Protein AF-A0A3M1TK62-F1 (afdb_monomer_lite)

Foldseek 3Di:
DVVVVCVVPCVVPVDPVVCLDDDDDDVCVQLSLLSLLQSLCQQADVVLVQVCCCQQVVDPDQDPFDKDKDQWPDPPPPDALLQFPAAAEEEEELALAAAPADDDPDPVLLVVLLCLVPDPDDLVVNQVVVCVSRVHPPHDSLSSVQSNVVSVCVVVDLIARMWIDGPVRSDTYGYHGDHGHHHHPNSSQVCCCVRNVDGADPSRYGTDYLQSVLVSLVVCCVPPPVSSVVSSVVSNVNCLLQLRYQQFFDDLCCLVPVCVQSNASNLQNLVVLLVVVLVVVVFQWADWAADSFHIKIQRNPPLFAAIWDWGRHSFAIKTKGKHAQFACVRLVLLLVVCVVVDQLLVPADQPQKKKWKFKWKAQDRGGHTDGPDTPDIDGDDSVCCVVVSVSQDVQADDPVPQQDPVNIGIHMMMIMTHGCGPVNRRDTSCSNSVVSSVRVVSNRQSRNSSSPPDDDD

Secondary structure (DSSP, 8-state):
-HHHHHTT-GGG-S-TT--------TTHHHHHHHHHHHHHHHHS-HHHHHHHHHHTS--S---SS--EEESSS---TT--GGG-SEEEEEEEESSSEE--PPP---HHHHHHHHHHHTSS--HHHHHHHHHHHHT-TT--HHHHHHHHHHHHHHHH----SEEEEETTTTEEEEEEE-SSSEE-HHHHHHHHHHHSSSPPPTTTEEEEEHHHHHHHHHHTTT-SSHHHHHHHHHHHHHHHHTT-S------GGGG-TTTHHHHHHHHHHHHHHHHHHHHHTT--EEEEEEETTEEEEEE--TT--SEEEEEE-SSEEEEEEEESSS-SHHHHHHHHHHTTS--TTTT---TT-EEEEEEEEESSSSS-EEEEEEEEEEE--STTHHHHHHHHHHHS--GGG-B-TTS-EEEEEEEEEEEEEHHHHTS-HHHHHHHHHHHHHHHHHHHHHHHTPPPP-

Structure (mmCIF, N/CA/C/O backbone):
data_AF-A0A3M1TK62-F1
#
_entry.id   AF-A0A3M1TK62-F1
#
loop_
_atom_site.group_PDB
_atom_site.id
_atom_site.type_symbol
_atom_site.label_atom_id
_atom_site.label_alt_id
_atom_site.label_comp_id
_atom_site.label_asym_id
_atom_site.label_entity_id
_atom_site.label_seq_id
_atom_site.pdbx_PDB_ins_code
_atom_site.Cartn_x
_atom_site.Cartn_y
_atom_site.Cartn_z
_atom_site.occupancy
_atom_site.B_iso_or_equiv
_atom_site.auth_seq_id
_atom_site.auth_comp_id
_atom_site.auth_asym_id
_atom_site.auth_atom_id
_atom_site.pdbx_PDB_model_num
ATOM 1 N N . MET A 1 1 ? 15.969 -13.100 11.669 1.00 37.09 1 MET A N 1
ATOM 2 C CA . MET A 1 1 ? 16.553 -14.456 11.460 1.00 37.09 1 MET A CA 1
ATOM 3 C C . MET A 1 1 ? 17.307 -14.640 10.124 1.00 37.09 1 MET A C 1
ATOM 5 O O . MET A 1 1 ? 18.310 -15.345 10.128 1.00 37.09 1 MET A O 1
ATOM 9 N N . LYS A 1 2 ? 16.909 -13.998 9.004 1.00 37.25 2 LYS A N 1
ATOM 10 C CA . LYS A 1 2 ? 17.617 -14.075 7.699 1.00 37.25 2 LYS A CA 1
ATOM 11 C C . LYS A 1 2 ? 19.079 -13.567 7.749 1.00 37.25 2 LYS A C 1
ATOM 13 O O . LYS A 1 2 ? 19.951 -14.208 7.172 1.00 37.25 2 LYS A O 1
ATOM 18 N N . LEU A 1 3 ? 19.375 -12.524 8.537 1.00 36.47 3 LEU A N 1
ATOM 19 C CA . LEU A 1 3 ? 20.745 -12.006 8.737 1.00 36.47 3 LEU A CA 1
ATOM 20 C C . LEU A 1 3 ? 21.695 -13.032 9.385 1.00 36.47 3 LEU A C 1
ATOM 22 O O . LEU A 1 3 ? 22.774 -13.280 8.866 1.00 36.47 3 LEU A O 1
ATOM 26 N N . ALA A 1 4 ? 21.263 -13.726 10.442 1.00 38.28 4 ALA A N 1
ATOM 27 C CA . ALA A 1 4 ? 22.085 -14.730 11.136 1.00 38.28 4 ALA A CA 1
ATOM 28 C C . ALA A 1 4 ? 22.246 -16.059 10.362 1.00 38.28 4 ALA A C 1
ATOM 30 O O . ALA A 1 4 ? 23.068 -16.907 10.724 1.00 38.28 4 ALA A O 1
ATOM 31 N N . VAL A 1 5 ? 21.416 -16.291 9.338 1.00 39.00 5 VAL A N 1
ATOM 32 C CA . VAL A 1 5 ? 21.553 -17.411 8.388 1.00 39.00 5 VAL A CA 1
ATOM 33 C C . VAL A 1 5 ? 22.481 -17.016 7.237 1.00 39.00 5 VAL A C 1
ATOM 35 O O . VAL A 1 5 ? 23.320 -17.826 6.849 1.00 39.00 5 VAL A O 1
ATOM 38 N N . ALA A 1 6 ? 22.396 -15.769 6.760 1.00 38.66 6 ALA A N 1
ATOM 39 C CA . ALA A 1 6 ? 23.344 -15.193 5.808 1.00 38.66 6 ALA A CA 1
ATOM 40 C C . ALA A 1 6 ? 24.773 -15.135 6.388 1.00 38.66 6 ALA A C 1
ATOM 42 O O . ALA A 1 6 ? 25.719 -15.533 5.716 1.00 38.66 6 ALA A O 1
ATOM 43 N N . GLU A 1 7 ? 24.928 -14.782 7.670 1.00 37.91 7 GLU A N 1
ATOM 44 C CA . GLU A 1 7 ? 26.219 -14.797 8.383 1.00 37.91 7 GLU A CA 1
ATOM 45 C C . GLU A 1 7 ? 26.872 -16.187 8.456 1.00 37.91 7 GLU A C 1
ATOM 47 O O . GLU A 1 7 ? 28.094 -16.299 8.521 1.00 37.91 7 GLU A O 1
ATOM 52 N N . ARG A 1 8 ? 26.076 -17.264 8.444 1.00 40.41 8 ARG A N 1
ATOM 53 C CA . ARG A 1 8 ? 26.566 -18.646 8.583 1.00 40.41 8 ARG A CA 1
ATOM 54 C C . ARG A 1 8 ? 26.884 -19.340 7.256 1.00 40.41 8 ARG A C 1
ATOM 56 O O . ARG A 1 8 ? 27.400 -20.452 7.291 1.00 40.41 8 ARG A O 1
ATOM 63 N N . ARG A 1 9 ? 26.591 -18.709 6.113 1.00 41.84 9 ARG A N 1
ATOM 64 C CA . ARG A 1 9 ? 26.823 -19.240 4.754 1.00 41.84 9 ARG A CA 1
ATOM 65 C C . ARG A 1 9 ? 27.664 -18.282 3.900 1.00 41.84 9 ARG A C 1
ATOM 67 O O . ARG A 1 9 ? 27.325 -17.987 2.755 1.00 41.84 9 ARG A O 1
ATOM 74 N N . ALA A 1 10 ? 28.745 -17.759 4.481 1.00 36.28 10 ALA A N 1
ATOM 75 C CA . ALA A 1 10 ? 29.655 -16.803 3.839 1.00 36.28 10 ALA A CA 1
ATOM 76 C C . ALA A 1 10 ? 30.352 -17.357 2.575 1.00 36.28 10 ALA A C 1
ATOM 78 O O . ALA A 1 10 ? 30.827 -16.603 1.735 1.00 36.28 10 ALA A O 1
ATOM 79 N N . ASP A 1 11 ? 30.384 -18.676 2.417 1.00 42.88 11 ASP A N 1
ATOM 80 C CA . ASP A 1 11 ? 30.911 -19.415 1.271 1.00 42.88 11 ASP A CA 1
ATOM 81 C C . ASP A 1 11 ? 30.015 -19.358 0.019 1.00 42.88 11 ASP A C 1
ATOM 83 O O . ASP A 1 11 ? 30.511 -19.555 -1.088 1.00 42.88 11 ASP A O 1
ATOM 87 N N . LEU A 1 12 ? 28.725 -19.023 0.161 1.00 41.06 12 LEU A N 1
ATOM 88 C CA . LEU A 1 12 ? 27.821 -18.778 -0.975 1.00 41.06 12 LEU A CA 1
ATOM 89 C C . LEU A 1 12 ? 27.841 -17.321 -1.471 1.00 41.06 12 LEU A C 1
ATOM 91 O O . LEU A 1 12 ? 27.279 -17.032 -2.525 1.00 41.06 12 LEU A O 1
ATOM 95 N N . TYR A 1 13 ? 28.489 -16.415 -0.732 1.00 46.38 13 TYR A N 1
ATOM 96 C CA . TYR A 1 13 ? 28.525 -14.977 -1.008 1.00 46.38 13 TYR A CA 1
ATOM 97 C C . TYR A 1 13 ? 29.942 -14.420 -0.803 1.00 46.38 13 TYR A C 1
ATOM 99 O O . TYR A 1 13 ? 30.218 -13.810 0.233 1.00 46.38 13 TYR A O 1
ATOM 107 N N . PRO A 1 14 ? 30.857 -14.582 -1.778 1.00 35.50 14 PRO A N 1
ATOM 108 C CA . PRO A 1 14 ? 32.190 -13.981 -1.697 1.00 35.50 14 PRO A CA 1
ATOM 109 C C . PRO A 1 14 ? 32.147 -12.442 -1.666 1.00 35.50 14 PRO A C 1
ATOM 111 O O . PRO A 1 14 ? 33.092 -11.824 -1.183 1.00 35.50 14 PRO A O 1
ATOM 114 N N . ASP A 1 15 ? 31.031 -11.832 -2.085 1.00 42.50 15 ASP A N 1
ATOM 115 C CA . ASP A 1 15 ? 30.769 -10.403 -1.941 1.00 42.50 15 ASP A CA 1
ATOM 116 C C . ASP A 1 15 ? 29.559 -10.138 -1.042 1.00 42.50 15 ASP A C 1
ATOM 118 O O . ASP A 1 15 ? 28.404 -10.140 -1.461 1.00 42.50 15 ASP A O 1
ATOM 122 N N . ARG A 1 16 ? 29.846 -9.789 0.212 1.00 37.94 16 ARG A N 1
ATOM 123 C CA . ARG A 1 16 ? 28.930 -9.161 1.187 1.00 37.94 16 ARG A CA 1
ATOM 124 C C . ARG A 1 16 ? 28.245 -7.869 0.691 1.00 37.94 16 ARG A C 1
ATOM 126 O O . ARG A 1 16 ? 27.399 -7.319 1.389 1.00 37.94 16 ARG A O 1
ATOM 133 N N . HIS A 1 17 ? 28.627 -7.380 -0.490 1.00 41.12 17 HIS A N 1
ATOM 134 C CA . HIS A 1 17 ? 28.043 -6.236 -1.191 1.00 41.12 17 HIS A CA 1
ATOM 135 C C . HIS A 1 17 ? 26.954 -6.631 -2.208 1.00 41.12 17 HIS A C 1
ATOM 137 O O . HIS A 1 17 ? 26.275 -5.752 -2.724 1.00 41.12 17 HIS A O 1
ATOM 143 N N . LEU A 1 18 ? 26.690 -7.931 -2.410 1.00 44.50 18 LEU A N 1
ATOM 144 C CA . LEU A 1 18 ? 25.478 -8.452 -3.065 1.00 44.50 18 LEU A CA 1
ATOM 145 C C . LEU A 1 18 ? 24.246 -8.388 -2.141 1.00 44.50 18 LEU A C 1
ATOM 147 O O . LEU A 1 18 ? 23.333 -9.203 -2.253 1.00 44.50 18 LEU A O 1
ATOM 151 N N . ASN A 1 19 ? 24.196 -7.420 -1.220 1.00 46.34 19 ASN A N 1
ATOM 152 C CA . ASN A 1 19 ? 22.963 -7.055 -0.531 1.00 46.34 19 ASN A CA 1
ATOM 153 C C . ASN A 1 19 ? 22.024 -6.413 -1.562 1.00 46.34 19 ASN A C 1
ATOM 155 O O . ASN A 1 19 ? 21.887 -5.196 -1.628 1.00 46.34 19 ASN A O 1
ATOM 159 N N . VAL A 1 20 ? 21.404 -7.252 -2.393 1.00 54.56 20 VAL A N 1
ATOM 160 C CA . VAL A 1 20 ? 20.443 -6.855 -3.428 1.00 54.56 20 VAL A CA 1
ATOM 161 C C . VAL A 1 20 ? 19.234 -6.136 -2.802 1.00 54.56 20 VAL A C 1
ATOM 163 O O . VAL A 1 20 ? 18.563 -5.363 -3.472 1.00 54.56 20 VAL A O 1
ATOM 166 N N . PHE A 1 21 ? 18.999 -6.321 -1.497 1.00 54.38 21 PHE A N 1
ATOM 167 C CA . PHE A 1 21 ? 17.812 -5.855 -0.787 1.00 54.38 21 PHE A CA 1
ATOM 168 C C . PHE A 1 21 ? 18.203 -5.202 0.545 1.00 54.38 21 PHE A C 1
ATOM 170 O O . PHE A 1 21 ? 18.280 -5.873 1.576 1.00 54.38 21 PHE A O 1
ATOM 177 N N . VAL A 1 22 ? 18.493 -3.898 0.538 1.00 55.31 22 VAL A N 1
ATOM 178 C CA . VAL A 1 22 ? 18.709 -3.131 1.776 1.00 55.31 22 VAL A CA 1
ATOM 179 C C . VAL A 1 22 ? 17.518 -2.200 2.013 1.00 55.31 22 VAL A C 1
ATOM 181 O O . VAL A 1 22 ? 17.162 -1.441 1.114 1.00 55.31 22 VAL A O 1
ATOM 184 N N . PRO A 1 23 ? 16.896 -2.213 3.204 1.00 47.25 23 PRO A N 1
ATOM 185 C CA . PRO A 1 23 ? 15.904 -1.211 3.566 1.00 47.25 23 PRO A CA 1
ATOM 186 C C . PRO A 1 23 ? 16.616 0.100 3.944 1.00 47.25 23 PRO A C 1
ATOM 188 O O . PRO A 1 23 ? 17.077 0.260 5.075 1.00 47.25 23 PRO A O 1
ATOM 191 N N . TYR A 1 24 ? 16.739 1.032 2.997 1.00 48.81 24 TYR A N 1
ATOM 192 C CA . TYR A 1 24 ? 17.172 2.414 3.255 1.00 48.81 24 TYR A CA 1
ATOM 193 C C . TYR A 1 24 ? 15.970 3.381 3.323 1.00 48.81 24 TYR A C 1
ATOM 195 O O . TYR A 1 24 ? 14.822 2.978 3.144 1.00 48.81 24 TYR A O 1
ATOM 203 N N . ARG A 1 25 ? 16.220 4.651 3.682 1.00 40.03 25 ARG A N 1
ATOM 204 C CA . ARG A 1 25 ? 15.190 5.700 3.835 1.00 40.03 25 ARG A CA 1
ATOM 205 C C . ARG A 1 25 ? 14.682 6.186 2.461 1.00 40.03 25 ARG A C 1
ATOM 207 O O . ARG A 1 25 ? 15.301 5.921 1.443 1.00 40.03 25 ARG A O 1
ATOM 214 N N . SER A 1 26 ? 13.544 6.882 2.459 1.00 52.38 26 SER A N 1
ATOM 215 C CA . SER A 1 26 ? 12.587 7.045 1.344 1.00 52.38 26 SER A CA 1
ATOM 216 C C . SER A 1 26 ? 13.118 7.348 -0.065 1.00 52.38 26 SER A C 1
ATOM 218 O O . SER A 1 26 ? 12.559 6.797 -1.000 1.00 52.38 26 SER A O 1
ATOM 220 N N . HIS A 1 27 ? 14.161 8.162 -0.247 1.00 49.22 27 HIS A N 1
ATOM 221 C CA . HIS A 1 27 ? 14.674 8.480 -1.595 1.00 49.22 27 HIS A CA 1
ATOM 222 C C . HIS A 1 27 ? 15.579 7.383 -2.178 1.00 49.22 27 HIS A C 1
ATOM 224 O O . HIS A 1 27 ? 15.732 7.283 -3.387 1.00 49.22 27 HIS A O 1
ATOM 230 N N . ASP A 1 28 ? 16.121 6.501 -1.337 1.00 67.69 28 ASP A N 1
ATOM 231 C CA . ASP A 1 28 ? 16.931 5.375 -1.803 1.00 67.69 28 ASP A CA 1
ATOM 232 C C . ASP A 1 28 ? 16.064 4.194 -2.267 1.00 67.69 28 ASP A C 1
ATOM 234 O O . ASP A 1 28 ? 16.588 3.233 -2.826 1.00 67.69 28 ASP A O 1
ATOM 238 N N . LEU A 1 29 ? 14.756 4.188 -1.984 1.00 81.38 29 LEU A N 1
ATOM 239 C CA . LEU A 1 29 ? 13.920 3.004 -2.204 1.00 81.38 29 LEU A CA 1
ATOM 240 C C . LEU A 1 29 ? 13.675 2.718 -3.690 1.00 81.38 29 LEU A C 1
ATOM 242 O O . LEU A 1 29 ? 13.805 1.558 -4.081 1.00 81.38 29 LEU A O 1
ATOM 246 N N . ASP A 1 30 ? 13.424 3.744 -4.505 1.00 86.00 30 ASP A N 1
ATOM 247 C CA . ASP A 1 30 ? 13.269 3.617 -5.962 1.00 86.00 30 ASP A CA 1
ATOM 248 C C . ASP A 1 30 ? 14.564 3.058 -6.579 1.00 86.00 30 ASP A C 1
ATOM 250 O O . ASP A 1 30 ? 14.576 1.995 -7.200 1.00 86.00 30 ASP A O 1
ATOM 254 N N . ALA A 1 31 ? 15.709 3.663 -6.250 1.00 86.75 31 ALA A N 1
ATOM 255 C CA . ALA A 1 31 ? 17.017 3.170 -6.679 1.00 86.75 31 ALA A CA 1
ATOM 256 C C . ALA A 1 31 ? 17.309 1.732 -6.200 1.00 86.75 31 ALA A C 1
ATOM 258 O O . ALA A 1 31 ? 17.932 0.941 -6.914 1.00 86.75 31 ALA A O 1
ATOM 259 N N . ASN A 1 32 ? 16.872 1.359 -4.992 1.00 87.12 32 ASN A N 1
ATOM 260 C CA . ASN A 1 32 ? 17.071 0.010 -4.463 1.00 87.12 32 ASN A CA 1
ATOM 261 C C . ASN A 1 32 ? 16.198 -1.026 -5.169 1.00 87.12 32 ASN A C 1
ATOM 263 O O . ASN A 1 32 ? 16.690 -2.122 -5.438 1.00 87.12 32 ASN A O 1
ATOM 267 N N . VAL A 1 33 ? 14.939 -0.710 -5.490 1.00 91.38 33 VAL A N 1
ATOM 268 C CA . VAL A 1 33 ? 14.076 -1.647 -6.218 1.00 91.38 33 VAL A CA 1
ATOM 269 C C . VAL A 1 33 ? 14.555 -1.831 -7.659 1.00 91.38 33 VAL A C 1
ATOM 271 O O . VAL A 1 33 ? 14.611 -2.968 -8.136 1.00 91.38 33 VAL A O 1
ATOM 274 N N . THR A 1 34 ? 15.052 -0.775 -8.309 1.00 93.25 34 THR A N 1
ATOM 275 C CA . THR A 1 34 ? 15.698 -0.892 -9.625 1.00 93.25 34 THR A CA 1
ATOM 276 C C . THR A 1 34 ? 16.973 -1.715 -9.549 1.00 93.25 34 THR A C 1
ATOM 278 O O . THR A 1 34 ? 17.160 -2.658 -10.322 1.00 93.25 34 THR A O 1
ATOM 281 N N . ARG A 1 35 ? 17.839 -1.438 -8.565 1.00 92.06 35 ARG A N 1
ATOM 282 C CA . ARG A 1 35 ? 19.047 -2.234 -8.312 1.00 92.06 35 ARG A CA 1
ATOM 283 C C . ARG A 1 35 ? 18.717 -3.697 -8.081 1.00 92.06 35 ARG A C 1
ATOM 285 O O . ARG A 1 35 ? 19.450 -4.563 -8.565 1.00 92.06 35 ARG A O 1
ATOM 292 N N . ALA A 1 36 ? 17.639 -3.977 -7.359 1.00 92.62 36 ALA A N 1
ATOM 293 C CA . ALA A 1 36 ? 17.181 -5.324 -7.094 1.00 92.62 36 ALA A CA 1
ATOM 294 C C . ALA A 1 36 ? 16.762 -6.055 -8.375 1.00 92.62 36 ALA A C 1
ATOM 296 O O . ALA A 1 36 ? 17.207 -7.182 -8.617 1.00 92.62 36 ALA A O 1
ATOM 297 N N . LEU A 1 37 ? 15.975 -5.391 -9.225 1.00 96.12 37 LEU A N 1
ATOM 298 C CA . LEU A 1 37 ? 15.581 -5.892 -10.539 1.00 96.12 37 LEU A CA 1
ATOM 299 C C . LEU A 1 37 ? 16.806 -6.161 -11.429 1.00 96.12 37 LEU A C 1
ATOM 301 O O . LEU A 1 37 ? 17.008 -7.287 -11.886 1.00 96.12 37 LEU A O 1
ATOM 305 N N . VAL A 1 38 ? 17.669 -5.160 -11.613 1.00 95.31 38 VAL A N 1
ATOM 306 C CA . VAL A 1 38 ? 18.872 -5.252 -12.457 1.00 95.31 38 VAL A CA 1
ATOM 307 C C . VAL A 1 38 ? 19.832 -6.327 -11.950 1.00 95.31 38 VAL A C 1
ATOM 309 O O . VAL A 1 38 ? 20.347 -7.116 -12.737 1.00 95.31 38 VAL A O 1
ATOM 312 N N . SER A 1 39 ? 20.051 -6.420 -10.636 1.00 93.62 39 SER A N 1
ATOM 313 C CA . SER A 1 39 ? 20.915 -7.455 -10.051 1.00 93.62 39 SER A CA 1
ATOM 314 C C . SER A 1 39 ? 20.340 -8.854 -10.252 1.00 93.62 39 SER A C 1
ATOM 316 O O . SER A 1 39 ? 21.093 -9.788 -10.525 1.00 93.62 39 SER A O 1
ATOM 318 N N . THR A 1 40 ? 19.018 -9.007 -10.149 1.00 95.56 40 THR A N 1
ATOM 319 C CA . THR A 1 40 ? 18.344 -10.285 -10.407 1.00 95.56 40 THR A CA 1
ATOM 320 C C . THR A 1 40 ? 18.582 -10.724 -11.849 1.00 95.56 40 THR A C 1
ATOM 322 O O . THR A 1 40 ? 19.035 -11.844 -12.068 1.00 95.56 40 THR A O 1
ATOM 325 N N . LEU A 1 41 ? 18.377 -9.830 -12.822 1.00 96.75 41 LEU A N 1
ATOM 326 C CA . LEU A 1 41 ? 18.617 -10.115 -14.242 1.00 96.75 41 LEU A CA 1
ATOM 327 C C . LEU A 1 41 ? 20.100 -10.389 -14.546 1.00 96.75 41 LEU A C 1
ATOM 329 O O . LEU A 1 41 ? 20.425 -11.326 -15.272 1.00 96.75 41 LEU A O 1
ATOM 333 N N . ARG A 1 42 ? 21.011 -9.608 -13.956 1.00 95.00 42 ARG A N 1
ATOM 334 C CA . ARG A 1 42 ? 22.462 -9.724 -14.165 1.00 95.00 42 ARG A CA 1
ATOM 335 C C . ARG A 1 42 ? 23.042 -11.042 -13.665 1.00 95.00 42 ARG A C 1
ATOM 337 O O . ARG A 1 42 ? 23.943 -11.593 -14.295 1.00 95.00 42 ARG A O 1
ATOM 344 N N . TRP A 1 43 ? 22.594 -11.503 -12.499 1.00 94.88 43 TRP A N 1
ATOM 345 C CA . TRP A 1 43 ? 23.186 -12.660 -11.822 1.00 94.88 43 TRP A CA 1
ATOM 346 C C . TRP A 1 43 ? 22.419 -13.967 -12.043 1.00 94.88 43 TRP A C 1
ATOM 348 O O . TRP A 1 43 ? 22.947 -15.034 -11.712 1.00 94.88 43 TRP A O 1
ATOM 358 N N . ALA A 1 44 ? 21.211 -13.907 -12.609 1.00 95.50 44 ALA A N 1
ATOM 359 C CA . ALA A 1 44 ? 20.495 -15.072 -13.113 1.00 95.50 44 ALA A CA 1
ATOM 360 C C . ALA A 1 44 ? 21.149 -15.635 -14.388 1.00 95.50 44 ALA A C 1
ATOM 362 O O . ALA A 1 44 ? 22.130 -15.105 -14.917 1.00 95.50 44 ALA A O 1
ATOM 363 N N . ARG A 1 45 ? 20.627 -16.759 -14.882 1.00 96.12 45 ARG A N 1
ATOM 364 C CA . ARG A 1 45 ? 21.027 -17.290 -16.190 1.00 96.12 45 ARG A CA 1
ATOM 365 C C . ARG A 1 45 ? 20.545 -16.373 -17.335 1.00 96.12 45 ARG A C 1
ATOM 367 O O . ARG A 1 45 ? 19.457 -15.805 -17.217 1.00 96.12 45 ARG A O 1
ATOM 374 N N . PRO A 1 46 ? 21.296 -16.242 -18.447 1.00 95.94 46 PRO A N 1
ATOM 375 C CA . PRO A 1 46 ? 20.950 -15.331 -19.546 1.00 95.94 46 PRO A CA 1
ATOM 376 C C . PRO A 1 46 ? 19.550 -15.537 -20.138 1.00 95.94 46 PRO A C 1
ATOM 378 O O . PRO A 1 46 ? 18.914 -14.575 -20.565 1.00 95.94 46 PRO A O 1
ATOM 381 N N . GLU A 1 47 ? 19.044 -16.771 -20.132 1.00 96.81 47 GLU A N 1
ATOM 382 C CA . GLU A 1 47 ? 17.720 -17.118 -20.654 1.00 96.81 47 GLU A CA 1
ATOM 383 C C . GLU A 1 47 ? 16.592 -16.412 -19.892 1.00 96.81 47 GLU A C 1
ATOM 385 O O . GLU A 1 47 ? 15.569 -16.086 -20.494 1.00 96.81 47 GLU A O 1
ATOM 390 N N . LEU A 1 48 ? 16.782 -16.125 -18.596 1.00 97.38 48 LEU A N 1
ATOM 391 C CA . LEU A 1 48 ? 15.814 -15.346 -17.823 1.00 97.38 48 LEU A CA 1
ATOM 392 C C . LEU A 1 48 ? 15.731 -13.911 -18.352 1.00 97.38 48 LEU A C 1
ATOM 394 O O . LEU A 1 48 ? 14.636 -13.396 -18.544 1.00 97.38 48 LEU A O 1
ATOM 398 N N . THR A 1 49 ? 16.873 -13.279 -18.632 1.00 97.38 49 THR A N 1
ATOM 399 C CA . THR A 1 49 ? 16.913 -11.921 -19.195 1.00 97.38 49 THR A CA 1
ATOM 400 C C . THR A 1 49 ? 16.276 -11.885 -20.578 1.00 97.38 49 THR A C 1
ATOM 402 O O . THR A 1 49 ? 15.473 -11.000 -20.852 1.00 97.38 49 THR A O 1
ATOM 405 N N . GLN A 1 50 ? 16.542 -12.877 -21.431 1.00 97.25 50 GLN A N 1
ATOM 406 C CA . GLN A 1 50 ? 15.872 -12.984 -22.732 1.00 97.25 50 GLN A CA 1
ATOM 407 C C . GLN A 1 50 ? 14.350 -13.130 -22.587 1.00 97.25 50 GLN A C 1
ATOM 409 O O . GLN A 1 50 ? 13.601 -12.492 -23.325 1.00 97.25 50 GLN A O 1
ATOM 414 N N . ALA A 1 51 ? 13.884 -13.953 -21.641 1.00 97.25 51 ALA A N 1
ATOM 415 C CA . ALA A 1 51 ? 12.460 -14.106 -21.357 1.00 97.25 51 ALA A CA 1
ATOM 416 C C . ALA A 1 51 ? 11.846 -12.797 -20.837 1.00 97.25 51 ALA A C 1
ATOM 418 O O . ALA A 1 51 ? 10.819 -12.367 -21.353 1.00 97.25 51 ALA A O 1
ATOM 419 N N . PHE A 1 52 ? 12.514 -12.106 -19.909 1.00 98.25 52 PHE A N 1
ATOM 420 C CA . PHE A 1 52 ? 12.068 -10.818 -19.375 1.00 98.25 52 PHE A CA 1
ATOM 421 C C . PHE A 1 52 ? 11.943 -9.761 -20.478 1.00 98.25 52 PHE A C 1
ATOM 423 O O . PHE A 1 52 ? 10.915 -9.099 -20.609 1.00 98.25 52 PHE A O 1
ATOM 430 N N . LEU A 1 53 ? 12.965 -9.633 -21.326 1.00 97.88 53 LEU A N 1
ATOM 431 C CA . LEU A 1 53 ? 12.962 -8.692 -22.442 1.00 97.88 53 LEU A CA 1
ATOM 432 C C . LEU A 1 53 ? 11.866 -9.008 -23.474 1.00 97.88 53 LEU A C 1
ATOM 434 O O . LEU A 1 53 ? 11.275 -8.101 -24.057 1.00 97.88 53 LEU A O 1
ATOM 438 N N . ARG A 1 54 ? 11.545 -10.285 -23.683 1.00 97.62 54 ARG A N 1
ATOM 439 C CA . ARG A 1 54 ? 10.469 -10.689 -24.592 1.00 97.62 54 ARG A CA 1
ATOM 440 C C . ARG A 1 54 ? 9.082 -10.448 -24.000 1.00 97.62 54 ARG A C 1
ATOM 442 O O . ARG A 1 54 ? 8.225 -9.878 -24.662 1.00 97.62 54 ARG A O 1
ATOM 449 N N . GLU A 1 55 ? 8.851 -10.894 -22.772 1.00 97.75 55 GLU A N 1
ATOM 450 C CA . GLU A 1 55 ? 7.515 -10.950 -22.167 1.00 97.75 55 GLU A CA 1
ATOM 451 C C . GLU A 1 55 ? 7.135 -9.636 -21.483 1.00 97.75 55 GLU A C 1
ATOM 453 O O . GLU A 1 55 ? 6.026 -9.129 -21.658 1.00 97.75 55 GLU A O 1
ATOM 458 N N . VAL A 1 56 ? 8.072 -9.045 -20.740 1.00 98.19 56 VAL A N 1
ATOM 459 C CA . VAL A 1 56 ? 7.837 -7.809 -19.989 1.00 98.19 56 VAL A CA 1
ATOM 460 C C . VAL A 1 56 ? 8.100 -6.598 -20.876 1.00 98.19 56 VAL A C 1
ATOM 462 O O . VAL A 1 56 ? 7.237 -5.726 -20.961 1.00 98.19 56 VAL A O 1
ATOM 465 N N . VAL A 1 57 ? 9.228 -6.566 -21.595 1.00 98.00 57 VAL A N 1
ATOM 466 C CA . VAL A 1 57 ? 9.599 -5.424 -22.460 1.00 98.00 57 VAL A CA 1
ATOM 467 C C . VAL A 1 57 ? 8.981 -5.516 -23.865 1.00 98.00 57 VAL A C 1
ATOM 469 O O . VAL A 1 57 ? 8.824 -4.503 -24.536 1.00 98.00 57 VAL A O 1
ATOM 472 N N . GLY A 1 58 ? 8.557 -6.695 -24.324 1.00 97.06 58 GLY A N 1
ATOM 473 C CA . GLY A 1 58 ? 7.916 -6.837 -25.636 1.00 97.06 58 GLY A CA 1
ATOM 474 C C . GLY A 1 58 ? 8.887 -6.788 -26.821 1.00 97.06 58 GLY A C 1
ATOM 475 O O . GLY A 1 58 ? 8.493 -6.381 -27.915 1.00 97.06 58 GLY A O 1
ATOM 476 N N . LEU A 1 59 ? 10.153 -7.174 -26.631 1.00 96.25 59 LEU A N 1
ATOM 477 C CA . LEU A 1 59 ? 11.091 -7.357 -27.742 1.00 96.25 59 LEU A CA 1
ATOM 478 C C . LEU A 1 59 ? 10.753 -8.638 -28.514 1.00 96.25 59 LEU A C 1
ATOM 480 O O . LEU A 1 59 ? 10.582 -9.705 -27.923 1.00 96.25 59 LEU A O 1
ATOM 484 N N . SER A 1 60 ? 10.675 -8.556 -29.844 1.00 89.56 60 SER A N 1
ATOM 485 C CA . SER A 1 60 ? 10.364 -9.718 -30.689 1.00 89.56 60 SER A CA 1
ATOM 486 C C . SER A 1 60 ? 11.518 -10.715 -30.751 1.00 89.56 60 SER A C 1
ATOM 488 O O . SER A 1 60 ? 11.295 -11.925 -30.746 1.00 89.56 60 SER A O 1
ATOM 490 N N . GLU A 1 61 ? 12.752 -10.213 -30.779 1.00 88.38 61 GLU A N 1
ATOM 491 C CA . GLU A 1 61 ? 13.963 -11.022 -30.857 1.00 88.38 61 GLU A CA 1
ATOM 492 C C . GLU A 1 61 ? 15.017 -10.447 -29.916 1.00 88.38 61 GLU A C 1
ATOM 494 O O . GLU A 1 61 ? 15.388 -9.280 -30.006 1.00 88.38 61 GLU A O 1
ATOM 499 N N . CYS A 1 62 ? 15.524 -11.277 -29.013 1.00 85.94 62 CYS A N 1
ATOM 500 C CA . CYS A 1 62 ? 16.731 -10.975 -28.262 1.00 85.94 62 CYS A CA 1
ATOM 501 C C . CYS A 1 62 ? 17.817 -11.828 -28.904 1.00 85.94 62 CYS A C 1
ATOM 503 O O . CYS A 1 62 ? 17.763 -13.052 -28.785 1.00 85.94 62 CYS A O 1
ATOM 505 N N . GLY A 1 63 ? 18.713 -11.210 -29.676 1.00 82.19 63 GLY A N 1
ATOM 506 C CA . GLY A 1 63 ? 19.778 -11.937 -30.365 1.00 82.19 63 GLY A CA 1
ATOM 507 C C . GLY A 1 63 ? 20.633 -12.769 -29.402 1.00 82.19 63 GLY A C 1
ATOM 508 O O . GLY A 1 63 ? 20.616 -12.571 -28.186 1.00 82.19 63 GLY A O 1
ATOM 509 N N . GLU A 1 64 ? 21.395 -13.712 -29.949 1.00 83.12 64 GLU A N 1
ATOM 510 C CA . GLU A 1 64 ? 22.365 -14.476 -29.168 1.00 83.12 64 GLU A CA 1
ATOM 511 C C . GLU A 1 64 ? 23.556 -13.566 -28.828 1.00 83.12 64 GLU A C 1
ATOM 513 O O . GLU A 1 64 ? 24.340 -13.199 -29.699 1.00 83.12 64 GLU A O 1
ATOM 518 N N . GLY A 1 65 ? 23.674 -13.154 -27.567 1.00 86.56 65 GLY A N 1
ATOM 519 C CA . GLY A 1 65 ? 24.753 -12.283 -27.107 1.00 86.56 65 GLY A CA 1
ATOM 520 C C . GLY A 1 65 ? 24.726 -12.081 -25.591 1.00 86.56 65 GLY A C 1
ATOM 521 O O . GLY A 1 65 ? 23.695 -12.331 -24.956 1.00 86.56 65 GLY A O 1
ATOM 522 N N . PRO A 1 66 ? 25.854 -11.680 -24.981 1.00 93.50 66 PRO A N 1
ATOM 523 C CA . PRO A 1 66 ? 25.875 -11.291 -23.580 1.00 93.50 66 PRO A CA 1
ATOM 524 C C . PRO A 1 66 ? 25.050 -10.014 -23.369 1.00 93.50 66 PRO A C 1
ATOM 526 O O . PRO A 1 66 ? 25.038 -9.112 -24.206 1.00 93.50 66 PRO A O 1
ATOM 529 N N . PHE A 1 67 ? 24.373 -9.941 -22.225 1.00 94.88 67 PHE A N 1
ATOM 530 C CA . PHE A 1 67 ? 23.744 -8.711 -21.758 1.00 94.88 67 PHE A CA 1
ATOM 531 C C . PHE A 1 67 ? 24.658 -7.996 -20.772 1.00 94.88 67 PHE A C 1
ATOM 533 O O . PHE A 1 67 ? 25.291 -8.612 -19.911 1.00 94.88 67 PHE A O 1
ATOM 540 N N . HIS A 1 68 ? 24.663 -6.680 -20.890 1.00 94.50 68 HIS A N 1
ATOM 541 C CA . HIS A 1 68 ? 25.321 -5.740 -20.010 1.00 94.50 68 HIS A CA 1
ATOM 542 C C . HIS A 1 68 ? 24.259 -4.982 -19.216 1.00 94.50 68 HIS A C 1
ATOM 544 O O . HIS A 1 68 ? 23.132 -4.780 -19.677 1.00 94.50 68 HIS A O 1
ATOM 550 N N . PHE A 1 69 ? 24.629 -4.603 -17.997 1.00 94.00 69 PHE A N 1
ATOM 551 C CA . PHE A 1 69 ? 23.727 -4.036 -17.007 1.00 94.00 69 PHE A CA 1
ATOM 552 C C . PHE A 1 69 ? 24.413 -2.873 -16.309 1.00 94.00 69 PHE A C 1
ATOM 554 O O . PHE A 1 69 ? 25.541 -3.038 -15.835 1.00 94.00 69 PHE A O 1
ATOM 561 N N . ASP A 1 70 ? 23.709 -1.753 -16.192 1.00 90.69 70 ASP A N 1
ATOM 562 C CA . ASP A 1 70 ? 24.189 -0.559 -15.499 1.00 90.69 70 ASP A CA 1
ATOM 563 C C . ASP A 1 70 ? 23.077 0.040 -14.624 1.00 90.69 70 ASP A C 1
ATOM 565 O O . ASP A 1 70 ? 21.891 -0.150 -14.897 1.00 90.69 70 ASP A O 1
ATOM 569 N N . LEU A 1 71 ? 23.473 0.714 -13.545 1.00 86.19 71 LEU A N 1
ATOM 570 C CA . LEU A 1 71 ? 22.600 1.480 -12.640 1.00 86.19 71 LEU A CA 1
ATOM 571 C C . LEU A 1 71 ? 22.847 2.988 -12.751 1.00 86.19 71 LEU A C 1
ATOM 573 O O . LEU A 1 71 ? 22.179 3.772 -12.090 1.00 86.19 71 LEU A O 1
ATOM 577 N N . SER A 1 72 ? 23.844 3.375 -13.538 1.00 74.31 72 SER A N 1
ATOM 578 C CA . SER A 1 72 ? 24.223 4.748 -13.836 1.00 74.31 72 SER A CA 1
ATOM 579 C C . SER A 1 72 ? 24.297 4.932 -15.348 1.00 74.31 72 SER A C 1
ATOM 581 O O . SER A 1 72 ? 24.244 3.958 -16.103 1.00 74.31 72 SER A O 1
ATOM 583 N N . ALA A 1 73 ? 24.393 6.185 -15.803 1.00 62.41 73 ALA A N 1
ATOM 584 C CA . ALA A 1 73 ? 24.689 6.478 -17.200 1.00 62.41 73 ALA A CA 1
ATOM 585 C C . ALA A 1 73 ? 25.867 5.617 -17.693 1.00 62.41 73 ALA A C 1
ATOM 587 O O . ALA A 1 73 ? 26.871 5.466 -17.003 1.00 62.41 73 ALA A O 1
ATOM 588 N N . CYS A 1 74 ? 25.691 5.039 -18.877 1.00 56.97 74 CYS A N 1
ATOM 589 C CA . CYS A 1 74 ? 26.607 4.104 -19.509 1.00 56.97 74 CYS A CA 1
ATOM 590 C C . CYS A 1 74 ? 28.011 4.722 -19.677 1.00 56.97 74 CYS A C 1
ATOM 592 O O . CYS A 1 74 ? 28.268 5.403 -20.666 1.00 56.97 74 CYS A O 1
ATOM 594 N N . ASP A 1 75 ? 28.944 4.425 -18.765 1.00 61.31 75 ASP A N 1
ATOM 595 C CA . ASP A 1 75 ? 30.389 4.707 -18.923 1.00 61.31 75 ASP A CA 1
ATOM 596 C C . ASP A 1 75 ? 31.044 3.788 -19.984 1.00 61.31 75 ASP A C 1
ATOM 598 O O . ASP A 1 75 ? 32.266 3.722 -20.130 1.00 61.31 75 ASP A O 1
ATOM 602 N N . TYR A 1 76 ? 30.240 3.027 -20.730 1.00 65.69 76 TYR A N 1
ATOM 603 C CA . TYR A 1 76 ? 30.702 2.156 -21.801 1.00 65.69 76 TYR A CA 1
ATOM 604 C C . TYR A 1 76 ? 31.042 3.001 -23.034 1.00 65.69 76 TYR A C 1
ATOM 606 O O . TYR A 1 76 ? 30.198 3.232 -23.895 1.00 65.69 76 TYR A O 1
ATOM 614 N N . GLU A 1 77 ? 32.304 3.436 -23.120 1.00 72.88 77 GLU A N 1
ATOM 615 C CA . GLU A 1 77 ? 32.851 4.218 -24.245 1.00 72.88 77 GLU A CA 1
ATOM 616 C C . GLU A 1 77 ? 32.595 3.568 -25.624 1.00 72.88 77 GLU A C 1
ATOM 618 O O . GLU A 1 77 ? 32.569 4.260 -26.640 1.00 72.88 77 GLU A O 1
ATOM 623 N N . ASP A 1 78 ? 32.363 2.252 -25.653 1.00 82.31 78 ASP A N 1
ATOM 624 C CA . ASP A 1 78 ? 32.196 1.452 -26.869 1.00 82.31 78 ASP A CA 1
ATOM 625 C C . ASP A 1 78 ? 30.730 1.155 -27.251 1.00 82.31 78 ASP A C 1
ATOM 627 O O . ASP A 1 78 ? 30.494 0.467 -28.249 1.00 82.31 78 ASP A O 1
ATOM 631 N N . PHE A 1 79 ? 29.734 1.621 -26.486 1.00 89.00 79 PHE A N 1
ATOM 632 C CA . PHE A 1 79 ? 28.321 1.397 -26.812 1.00 89.00 79 PHE A CA 1
ATOM 633 C C . PHE A 1 79 ? 27.576 2.706 -27.062 1.00 89.00 79 PHE A C 1
ATOM 635 O O . PHE A 1 79 ? 27.415 3.526 -26.166 1.00 89.00 79 PHE A O 1
ATOM 642 N N . ASP A 1 80 ? 27.064 2.857 -28.283 1.00 92.88 80 ASP A N 1
ATOM 643 C CA . ASP A 1 80 ? 26.189 3.959 -28.672 1.00 92.88 80 ASP A CA 1
ATOM 644 C C . ASP A 1 80 ? 24.714 3.505 -28.617 1.00 92.88 80 ASP A C 1
ATOM 646 O O . ASP A 1 80 ? 24.274 2.729 -29.480 1.00 92.88 80 ASP A O 1
ATOM 650 N N . PRO A 1 81 ? 23.913 3.978 -27.639 1.00 93.56 81 PRO A N 1
ATOM 651 C CA . PRO A 1 81 ? 22.500 3.623 -27.540 1.00 93.56 81 PRO A CA 1
ATOM 652 C C . PRO A 1 81 ? 21.690 4.102 -28.755 1.00 93.56 81 PRO A C 1
ATOM 654 O O . PRO A 1 81 ? 20.714 3.448 -29.141 1.00 93.56 81 PRO A O 1
ATOM 657 N N . ALA A 1 82 ? 22.103 5.191 -29.412 1.00 94.88 82 ALA A N 1
ATOM 658 C CA . ALA A 1 82 ? 21.473 5.702 -30.624 1.00 94.88 82 ALA A CA 1
ATOM 659 C C . ALA A 1 82 ? 21.762 4.816 -31.849 1.00 94.88 82 ALA A C 1
ATOM 661 O O . ALA A 1 82 ? 20.973 4.808 -32.799 1.00 94.88 82 ALA A O 1
ATOM 662 N N . ALA A 1 83 ? 22.804 3.982 -31.813 1.00 95.62 83 ALA A N 1
ATOM 663 C CA . ALA A 1 83 ? 23.097 2.994 -32.851 1.00 95.62 83 ALA A CA 1
ATOM 664 C C . ALA A 1 83 ? 22.375 1.646 -32.653 1.00 95.62 83 ALA A C 1
ATOM 666 O O . ALA A 1 83 ? 22.366 0.821 -33.570 1.00 95.62 83 ALA A O 1
ATOM 667 N N . ALA A 1 84 ? 21.742 1.408 -31.496 1.00 95.38 84 ALA A N 1
ATOM 668 C CA . ALA A 1 84 ? 21.030 0.159 -31.227 1.00 95.38 84 ALA A CA 1
ATOM 669 C C . ALA A 1 84 ? 19.881 -0.079 -32.231 1.00 95.38 84 ALA A C 1
ATOM 671 O O . ALA A 1 84 ? 19.116 0.831 -32.569 1.00 95.38 84 ALA A O 1
ATOM 672 N N . ALA A 1 85 ? 19.741 -1.322 -32.697 1.00 95.81 85 ALA A N 1
ATOM 673 C CA . ALA A 1 85 ? 18.690 -1.729 -33.628 1.00 95.81 85 ALA A CA 1
ATOM 674 C C . ALA A 1 85 ? 17.309 -1.771 -32.954 1.00 95.81 85 ALA A C 1
ATOM 676 O O . ALA A 1 85 ? 16.303 -1.426 -33.572 1.00 95.81 85 ALA A O 1
ATOM 677 N N . GLN A 1 86 ? 17.265 -2.177 -31.685 1.00 96.88 86 GLN A N 1
ATOM 678 C CA . GLN A 1 86 ? 16.063 -2.239 -30.864 1.00 96.88 86 GLN A CA 1
ATOM 679 C C . GLN A 1 86 ? 16.239 -1.346 -29.639 1.00 96.88 86 GLN A C 1
ATOM 681 O O . GLN A 1 86 ? 17.125 -1.573 -28.817 1.00 96.88 86 GLN A O 1
ATOM 686 N N . LYS A 1 87 ? 15.377 -0.336 -29.530 1.00 97.06 87 LYS A N 1
ATOM 687 C CA . LYS A 1 87 ? 15.400 0.695 -28.490 1.00 97.06 87 LYS A CA 1
ATOM 688 C C . LYS A 1 87 ? 14.079 0.686 -27.745 1.00 97.06 87 LYS A C 1
ATOM 690 O O . LYS A 1 87 ? 13.025 0.724 -28.385 1.00 97.06 87 LYS A O 1
ATOM 695 N N . ARG A 1 88 ? 14.120 0.599 -26.420 1.00 97.94 88 ARG A N 1
ATOM 696 C CA . ARG A 1 88 ? 12.926 0.615 -25.568 1.00 97.94 88 ARG A CA 1
ATOM 697 C C . ARG A 1 88 ? 13.184 1.393 -24.292 1.00 97.94 88 ARG A C 1
ATOM 699 O O . ARG A 1 88 ? 14.268 1.326 -23.726 1.00 97.94 88 ARG A O 1
ATOM 706 N N . VAL A 1 89 ? 12.145 2.042 -23.794 1.00 97.88 89 VAL A N 1
ATOM 707 C CA . VAL A 1 89 ? 12.105 2.560 -22.429 1.00 97.88 89 VAL A CA 1
ATOM 708 C C . VAL A 1 89 ? 11.057 1.758 -21.669 1.00 97.88 89 VAL A C 1
ATOM 710 O O . VAL A 1 89 ? 9.875 1.801 -22.016 1.00 97.88 89 VAL A O 1
ATOM 713 N N . LEU A 1 90 ? 11.488 0.997 -20.663 1.00 98.44 90 LEU A N 1
ATOM 714 C CA . LEU A 1 90 ? 10.604 0.292 -19.743 1.00 98.44 90 LEU A CA 1
ATOM 715 C C . LEU A 1 90 ? 10.325 1.187 -18.536 1.00 98.44 90 LEU A C 1
ATOM 717 O O . LEU A 1 90 ? 11.187 1.357 -17.681 1.00 98.44 90 LEU A O 1
ATOM 721 N N . GLY A 1 91 ? 9.106 1.705 -18.461 1.00 97.69 91 GLY A N 1
ATOM 722 C CA . GLY A 1 91 ? 8.580 2.381 -17.286 1.00 97.69 91 GLY A CA 1
ATOM 723 C C . GLY A 1 91 ? 7.844 1.408 -16.366 1.00 97.69 91 GLY A C 1
ATOM 724 O O . GLY A 1 91 ? 6.874 0.773 -16.786 1.00 97.69 91 GLY A O 1
ATOM 725 N N . VAL A 1 92 ? 8.259 1.328 -15.105 1.00 98.12 92 VAL A N 1
ATOM 726 C CA . VAL A 1 92 ? 7.632 0.537 -14.045 1.00 98.12 92 VAL A CA 1
ATOM 727 C C . VAL A 1 92 ? 7.137 1.454 -12.931 1.00 98.12 92 VAL A C 1
ATOM 729 O O . VAL A 1 92 ? 7.915 2.204 -12.351 1.00 98.12 92 VAL A O 1
ATOM 732 N N . SER A 1 93 ? 5.848 1.381 -12.606 1.00 96.81 93 SER A N 1
ATOM 733 C CA . SER A 1 93 ? 5.266 2.049 -11.430 1.00 96.81 93 SER A CA 1
ATOM 734 C C . SER A 1 93 ? 4.313 1.126 -10.686 1.00 96.81 93 SER A C 1
ATOM 736 O O . SER A 1 93 ? 4.112 -0.019 -11.087 1.00 96.81 93 SER A O 1
ATOM 738 N N . VAL A 1 94 ? 3.670 1.593 -9.614 1.00 94.38 94 VAL A N 1
ATOM 739 C CA . VAL A 1 94 ? 2.653 0.770 -8.937 1.00 94.38 94 VAL A CA 1
ATOM 740 C C . VAL A 1 94 ? 1.496 0.421 -9.880 1.00 94.38 94 VAL A C 1
ATOM 742 O O . VAL A 1 94 ? 1.017 -0.709 -9.842 1.00 94.38 94 VAL A O 1
ATOM 745 N N . ARG A 1 95 ? 1.067 1.344 -10.754 1.00 95.56 95 ARG A N 1
ATOM 746 C CA . ARG A 1 95 ? -0.059 1.113 -11.682 1.00 95.56 95 ARG A CA 1
ATOM 747 C C . ARG A 1 95 ? 0.358 0.769 -13.109 1.00 95.56 95 ARG A C 1
ATOM 749 O O . ARG A 1 95 ? -0.504 0.389 -13.895 1.00 95.56 95 ARG A O 1
ATOM 756 N N . GLY A 1 96 ? 1.629 0.952 -13.467 1.00 97.00 96 GLY A N 1
ATOM 757 C CA . GLY A 1 96 ? 2.087 0.826 -14.852 1.00 97.00 96 GLY A CA 1
ATOM 758 C C . GLY A 1 96 ? 1.414 1.819 -15.796 1.00 97.00 96 GLY A C 1
ATOM 759 O O . GLY A 1 96 ? 1.027 1.463 -16.907 1.00 97.00 96 GLY A O 1
ATOM 760 N N . ALA A 1 97 ? 1.227 3.058 -15.339 1.00 97.31 97 ALA A N 1
ATOM 761 C CA . ALA A 1 97 ? 0.509 4.098 -16.067 1.00 97.31 97 ALA A CA 1
ATOM 762 C C . ALA A 1 97 ? 1.224 5.454 -15.978 1.00 97.31 97 ALA A C 1
ATOM 764 O O . ALA A 1 97 ? 2.008 5.699 -15.062 1.00 97.31 97 ALA A O 1
ATOM 765 N N . LEU A 1 98 ? 0.929 6.338 -16.934 1.00 96.62 98 LEU A N 1
ATOM 766 C CA . LEU A 1 98 ? 1.459 7.703 -16.980 1.00 96.62 98 LEU A CA 1
ATOM 767 C C . LEU A 1 98 ? 0.546 8.673 -16.229 1.00 96.62 98 LEU A C 1
ATOM 769 O O . LEU A 1 98 ? -0.682 8.549 -16.280 1.00 96.62 98 LEU A O 1
ATOM 773 N N . ALA A 1 99 ? 1.148 9.675 -15.598 1.00 95.31 99 ALA A N 1
ATOM 774 C CA . ALA A 1 99 ? 0.448 10.840 -15.085 1.00 95.31 99 ALA A CA 1
ATOM 775 C C . ALA A 1 99 ? -0.045 11.719 -16.243 1.00 95.31 99 ALA A C 1
ATOM 777 O O . ALA A 1 99 ? 0.595 11.797 -17.295 1.00 95.31 99 ALA A O 1
ATOM 778 N N . LYS A 1 100 ? -1.177 12.413 -16.066 1.00 94.06 100 LYS A N 1
ATOM 779 C CA . LYS A 1 100 ? -1.699 13.354 -17.072 1.00 94.06 100 LYS A CA 1
ATOM 780 C C . LYS A 1 100 ? -1.234 14.774 -16.774 1.00 94.06 100 LYS A C 1
ATOM 782 O O . LYS A 1 100 ? -2.031 15.710 -16.773 1.00 94.06 100 LYS A O 1
ATOM 787 N N . VAL A 1 101 ? 0.056 14.926 -16.502 1.00 87.25 101 VAL A N 1
ATOM 788 C CA . VAL A 1 101 ? 0.671 16.224 -16.222 1.00 87.25 101 VAL A CA 1
ATOM 789 C C . VAL A 1 101 ? 1.161 16.870 -17.522 1.00 87.25 101 VAL A C 1
ATOM 791 O O . VAL A 1 101 ? 1.559 16.161 -18.447 1.00 87.25 101 VAL A O 1
ATOM 794 N N . PRO A 1 102 ? 1.062 18.203 -17.654 1.00 84.19 102 PRO A N 1
ATOM 795 C CA . PRO A 1 102 ? 1.569 18.921 -18.809 1.00 84.19 102 PRO A CA 1
ATOM 796 C C . PRO A 1 102 ? 3.089 18.878 -18.798 1.00 84.19 102 PRO A C 1
ATOM 798 O O . PRO A 1 102 ? 3.698 18.784 -17.733 1.00 84.19 102 PRO A O 1
ATOM 801 N N . ASP A 1 103 ? 3.680 19.046 -19.974 1.00 81.81 103 ASP A N 1
ATOM 802 C CA . ASP A 1 103 ? 5.119 19.222 -20.059 1.00 81.81 103 ASP A CA 1
ATOM 803 C C . ASP A 1 103 ? 5.545 20.515 -19.351 1.00 81.81 103 ASP A C 1
ATOM 805 O O . ASP A 1 103 ? 4.876 21.559 -19.450 1.00 81.81 103 ASP A O 1
ATOM 809 N N . VAL A 1 104 ? 6.637 20.439 -18.596 1.00 80.94 104 VAL A N 1
ATOM 810 C CA . VAL A 1 104 ? 7.151 21.551 -17.792 1.00 80.94 104 VAL A CA 1
ATOM 811 C C . VAL A 1 104 ? 8.602 21.802 -18.173 1.00 80.94 104 VAL A C 1
ATOM 813 O O . VAL A 1 104 ? 9.514 21.490 -17.420 1.00 80.94 104 VAL A O 1
ATOM 816 N N . ASP A 1 105 ? 8.798 22.433 -19.328 1.00 77.88 105 ASP A N 1
ATOM 817 C CA . ASP A 1 105 ? 10.138 22.766 -19.838 1.00 77.88 105 ASP A CA 1
ATOM 818 C C . ASP A 1 105 ? 10.602 24.183 -19.479 1.00 77.88 105 ASP A C 1
ATOM 820 O O . ASP A 1 105 ? 11.747 24.552 -19.734 1.00 77.88 105 ASP A O 1
ATOM 824 N N . ASP A 1 106 ? 9.718 25.014 -18.913 1.00 84.12 106 ASP A N 1
ATOM 825 C CA . ASP A 1 106 ? 10.061 26.384 -18.527 1.00 84.12 106 ASP A CA 1
ATOM 826 C C . ASP A 1 106 ? 10.831 26.404 -17.191 1.00 84.12 106 ASP A C 1
ATOM 828 O O . ASP A 1 106 ? 10.236 26.112 -16.146 1.00 84.12 106 ASP A O 1
ATOM 832 N N . PRO A 1 107 ? 12.121 26.805 -17.168 1.00 84.25 107 PRO A N 1
ATOM 833 C CA . PRO A 1 107 ? 12.933 26.780 -15.952 1.00 84.25 107 PRO A CA 1
ATOM 834 C C . PRO A 1 107 ? 12.379 27.654 -14.823 1.00 84.25 107 PRO A C 1
ATOM 836 O O . PRO A 1 107 ? 12.597 27.358 -13.646 1.00 84.25 107 PRO A O 1
ATOM 839 N N . GLU A 1 108 ? 11.677 28.746 -15.148 1.00 84.50 108 GLU A N 1
ATOM 840 C CA . GLU A 1 108 ? 11.041 29.587 -14.132 1.00 84.50 108 GLU A CA 1
ATOM 841 C C . GLU A 1 108 ? 9.856 28.857 -13.493 1.00 84.50 108 GLU A C 1
ATOM 843 O O . GLU A 1 108 ? 9.774 28.764 -12.264 1.00 84.50 108 GLU A O 1
ATOM 848 N N . ARG A 1 109 ? 8.992 28.250 -14.312 1.00 84.56 109 ARG A N 1
ATOM 849 C CA . ARG A 1 109 ? 7.883 27.415 -13.843 1.00 84.56 109 ARG A CA 1
ATOM 850 C C . ARG A 1 109 ? 8.349 26.226 -13.004 1.00 84.56 109 ARG A C 1
ATOM 852 O O . ARG A 1 109 ? 7.761 25.999 -11.948 1.00 84.56 109 ARG A O 1
ATOM 859 N N . ILE A 1 110 ? 9.411 25.524 -13.415 1.00 86.62 110 ILE A N 1
ATOM 860 C CA . ILE A 1 110 ? 10.023 24.424 -12.644 1.00 86.62 110 ILE A CA 1
ATOM 861 C C . ILE A 1 110 ? 10.400 24.912 -11.242 1.00 86.62 110 ILE A C 1
ATOM 863 O O . ILE A 1 110 ? 9.973 24.331 -10.244 1.00 86.62 110 ILE A O 1
ATOM 867 N N . ARG A 1 111 ? 11.138 26.027 -11.146 1.00 86.25 111 ARG A N 1
ATOM 868 C CA . ARG A 1 111 ? 11.575 26.583 -9.853 1.00 86.25 111 ARG A CA 1
ATOM 869 C C . ARG A 1 111 ? 10.404 26.952 -8.951 1.00 86.25 111 ARG A C 1
ATOM 871 O O . ARG A 1 111 ? 10.464 26.701 -7.749 1.00 86.25 111 ARG A O 1
ATOM 878 N N . VAL A 1 112 ? 9.351 27.551 -9.506 1.00 86.69 112 VAL A N 1
ATOM 879 C CA . VAL A 1 112 ? 8.163 27.935 -8.730 1.00 86.69 112 VAL A CA 1
ATOM 880 C C . VAL A 1 112 ? 7.414 26.699 -8.231 1.00 86.69 112 VAL A C 1
ATOM 882 O O . VAL A 1 112 ? 7.056 26.645 -7.055 1.00 86.69 112 VAL A O 1
ATOM 885 N N . LEU A 1 113 ? 7.212 25.693 -9.085 1.00 88.50 113 LEU A N 1
ATOM 886 C CA . LEU A 1 113 ? 6.548 24.446 -8.699 1.00 88.50 113 LEU A CA 1
ATOM 887 C C . LEU A 1 113 ? 7.346 23.703 -7.621 1.00 88.50 113 LEU A C 1
ATOM 889 O O . LEU A 1 113 ? 6.777 23.340 -6.593 1.00 88.50 113 LEU A O 1
ATOM 893 N N . LEU A 1 114 ? 8.664 23.570 -7.788 1.00 86.50 114 LEU A N 1
ATOM 894 C CA . LEU A 1 114 ? 9.541 22.985 -6.770 1.00 86.50 114 LEU A CA 1
ATOM 895 C C . LEU A 1 114 ? 9.499 23.758 -5.454 1.00 86.50 114 LEU A C 1
ATOM 897 O O . LEU A 1 114 ? 9.464 23.146 -4.390 1.00 86.50 114 LEU A O 1
ATOM 901 N N . ALA A 1 115 ? 9.466 25.092 -5.491 1.00 87.12 115 ALA A N 1
ATOM 902 C CA . ALA A 1 115 ? 9.367 25.895 -4.277 1.00 87.12 115 ALA A CA 1
ATOM 903 C C . ALA A 1 115 ? 8.061 25.623 -3.514 1.00 87.12 115 ALA A C 1
ATOM 905 O O . ALA A 1 115 ? 8.075 25.527 -2.286 1.00 87.12 115 ALA A O 1
ATOM 906 N N . VAL A 1 116 ? 6.941 25.448 -4.223 1.00 88.88 116 VAL A N 1
ATOM 907 C CA . VAL A 1 116 ? 5.659 25.061 -3.614 1.00 88.88 116 VAL A CA 1
ATOM 908 C C . VAL A 1 116 ? 5.734 23.646 -3.044 1.00 88.88 116 VAL A C 1
ATOM 910 O O . VAL A 1 116 ? 5.342 23.423 -1.897 1.00 88.88 116 VAL A O 1
ATOM 913 N N . LEU A 1 117 ? 6.280 22.694 -3.795 1.00 87.00 117 LEU A N 1
ATOM 914 C CA . LEU A 1 117 ? 6.346 21.288 -3.395 1.00 87.00 117 LEU A CA 1
ATOM 915 C C . LEU A 1 117 ? 7.291 21.055 -2.208 1.00 87.00 117 LEU A C 1
ATOM 917 O O . LEU A 1 117 ? 6.945 20.315 -1.285 1.00 87.00 117 LEU A O 1
ATOM 921 N N . ARG A 1 118 ? 8.412 21.781 -2.151 1.00 90.75 118 ARG A N 1
ATOM 922 C CA . ARG A 1 118 ? 9.375 21.773 -1.034 1.00 90.75 118 ARG A CA 1
ATOM 923 C C . ARG A 1 118 ? 8.937 22.630 0.158 1.00 90.75 118 ARG A C 1
ATOM 925 O O . ARG A 1 118 ? 9.566 22.588 1.213 1.00 90.75 118 ARG A O 1
ATOM 932 N N . SER A 1 119 ? 7.866 23.414 0.025 1.00 91.31 119 SER A N 1
ATOM 933 C CA . SER A 1 119 ? 7.372 24.256 1.118 1.00 91.31 119 SER A CA 1
ATOM 934 C C . SER A 1 119 ? 6.795 23.434 2.281 1.00 91.31 119 SER A C 1
ATOM 936 O O . SER A 1 119 ? 6.428 22.266 2.137 1.00 91.31 119 SER A O 1
ATOM 938 N N . ALA A 1 120 ? 6.635 24.079 3.438 1.00 90.69 120 ALA A N 1
ATOM 939 C CA . ALA A 1 120 ? 5.962 23.512 4.610 1.00 90.69 120 ALA A CA 1
ATOM 940 C C . ALA A 1 120 ? 4.419 23.580 4.531 1.00 90.69 120 ALA A C 1
ATOM 942 O O . ALA A 1 120 ? 3.744 23.457 5.553 1.00 90.69 120 ALA A O 1
ATOM 943 N N . LEU A 1 121 ? 3.849 23.829 3.345 1.00 88.06 121 LEU A N 1
ATOM 944 C CA . LEU A 1 121 ? 2.400 23.820 3.151 1.00 88.06 121 LEU A CA 1
ATOM 945 C C . LEU A 1 121 ? 1.819 22.426 3.428 1.00 88.06 121 LEU A C 1
ATOM 947 O O . LEU A 1 121 ? 2.468 21.405 3.194 1.00 88.06 121 LEU A O 1
ATOM 951 N N . LEU A 1 122 ? 0.567 22.397 3.886 1.00 88.00 122 LEU A N 1
ATOM 952 C CA . LEU A 1 122 ? -0.199 21.155 3.985 1.00 88.00 122 LEU A CA 1
ATOM 953 C C . LEU A 1 122 ? -0.375 20.527 2.586 1.00 88.00 122 LEU A C 1
ATOM 955 O O . LEU A 1 122 ? -0.477 21.284 1.613 1.00 88.00 122 LEU A O 1
ATOM 959 N N . PRO A 1 123 ? -0.432 19.189 2.460 1.00 88.25 123 PRO A N 1
ATOM 960 C CA . PRO A 1 123 ? -0.560 18.507 1.168 1.00 88.25 123 PRO A CA 1
ATOM 961 C C . PRO A 1 123 ? -1.710 19.031 0.297 1.00 88.25 123 PRO A C 1
ATOM 963 O O . PRO A 1 123 ? -1.524 19.277 -0.893 1.00 88.25 123 PRO A O 1
ATOM 966 N N . GLU A 1 124 ? -2.870 19.311 0.892 1.00 90.38 124 GLU A N 1
ATOM 967 C CA . GLU A 1 124 ? -4.049 19.823 0.187 1.00 90.38 124 GLU A CA 1
ATOM 968 C C . GLU A 1 124 ? -3.791 21.225 -0.376 1.00 90.38 124 GLU A C 1
ATOM 970 O O . GLU A 1 124 ? -4.186 21.542 -1.496 1.00 90.38 124 GLU A O 1
ATOM 975 N N . ARG A 1 125 ? -3.059 22.058 0.374 1.00 92.56 125 ARG A N 1
ATOM 976 C CA . ARG A 1 125 ? -2.663 23.402 -0.068 1.00 92.56 125 ARG A CA 1
ATOM 977 C C . ARG A 1 125 ? -1.607 23.356 -1.164 1.00 92.56 125 ARG A C 1
ATOM 979 O O . ARG A 1 125 ? -1.678 24.170 -2.080 1.00 92.56 125 ARG A O 1
ATOM 986 N N . LYS A 1 126 ? -0.659 22.413 -1.102 1.00 93.44 126 LYS A N 1
ATOM 987 C CA . LYS A 1 126 ? 0.298 22.176 -2.197 1.00 93.44 126 LYS A CA 1
ATOM 988 C C . LYS A 1 126 ? -0.442 21.798 -3.474 1.00 93.44 126 LYS A C 1
ATOM 990 O O . LYS A 1 126 ? -0.192 22.394 -4.515 1.00 93.44 126 LYS A O 1
ATOM 995 N N . LEU A 1 127 ? -1.396 20.874 -3.371 1.00 92.44 127 LEU A N 1
ATOM 996 C CA . LEU A 1 127 ? -2.213 20.442 -4.498 1.00 92.44 127 LEU A CA 1
ATOM 997 C C . LEU A 1 127 ? -3.017 21.600 -5.099 1.00 92.44 127 LEU A C 1
ATOM 999 O O . LEU A 1 127 ? -2.955 21.813 -6.306 1.00 92.44 127 LEU A O 1
ATOM 1003 N N . GLU A 1 128 ? -3.730 22.380 -4.282 1.00 93.88 128 GLU A N 1
ATOM 1004 C CA . GLU A 1 128 ? -4.472 23.566 -4.738 1.00 93.88 128 GLU A CA 1
ATOM 1005 C C . GLU A 1 128 ? -3.572 24.582 -5.457 1.00 93.88 128 GLU A C 1
ATOM 1007 O O . GLU A 1 128 ? -3.936 25.108 -6.513 1.00 93.88 128 GLU A O 1
ATOM 1012 N N . GLU A 1 129 ? -2.386 24.843 -4.914 1.00 94.38 129 GLU A N 1
ATOM 1013 C CA . GLU A 1 129 ? -1.450 25.803 -5.490 1.00 94.38 129 GLU A CA 1
ATOM 1014 C C . GLU A 1 129 ? -0.842 25.294 -6.804 1.00 94.38 129 GLU A C 1
ATOM 1016 O O . GLU A 1 129 ? -0.782 26.034 -7.788 1.00 94.38 129 GLU A O 1
ATOM 1021 N N . CYS A 1 130 ? -0.472 24.014 -6.878 1.00 92.69 130 CYS A N 1
ATOM 1022 C CA . CYS A 1 130 ? -0.016 23.390 -8.117 1.00 92.69 130 CYS A CA 1
ATOM 1023 C C . CYS A 1 130 ? -1.126 23.360 -9.175 1.00 92.69 130 CYS A C 1
ATOM 1025 O O . CYS A 1 130 ? -0.868 23.730 -10.318 1.00 92.69 130 CYS A O 1
ATOM 1027 N N . ARG A 1 131 ? -2.378 23.049 -8.809 1.00 94.75 131 ARG A N 1
ATOM 1028 C CA . ARG A 1 131 ? -3.547 23.167 -9.704 1.00 94.75 131 ARG A CA 1
ATOM 1029 C C . ARG A 1 131 ? -3.652 24.574 -10.298 1.00 94.75 131 ARG A C 1
ATOM 1031 O O . ARG A 1 131 ? -3.836 24.728 -11.507 1.00 94.75 131 ARG A O 1
ATOM 1038 N N . ARG A 1 132 ? -3.476 25.610 -9.470 1.00 94.75 132 ARG A N 1
ATOM 1039 C CA . ARG A 1 132 ? -3.501 27.019 -9.893 1.00 94.75 132 ARG A CA 1
ATOM 1040 C C . ARG A 1 132 ? -2.345 27.365 -10.837 1.00 94.75 132 ARG A C 1
ATOM 1042 O O . ARG A 1 132 ? -2.579 28.002 -11.860 1.00 94.75 132 ARG A O 1
ATOM 1049 N N . LEU A 1 133 ? -1.119 26.956 -10.510 1.00 92.56 133 LEU A N 1
ATOM 1050 C CA . LEU A 1 133 ? 0.088 27.227 -11.306 1.00 92.56 133 LEU A CA 1
ATOM 1051 C C . LEU A 1 133 ? 0.111 26.462 -12.636 1.00 92.56 133 LEU A C 1
ATOM 1053 O O . LEU A 1 133 ? 0.630 26.959 -13.641 1.00 92.56 133 LEU A O 1
ATOM 1057 N N . LEU A 1 134 ? -0.458 25.257 -12.659 1.00 90.38 134 LEU A N 1
ATOM 1058 C CA . LEU A 1 134 ? -0.568 24.430 -13.858 1.00 90.38 134 LEU A CA 1
ATOM 1059 C C . LEU A 1 134 ? -1.771 24.805 -14.728 1.00 90.38 134 LEU A C 1
ATOM 1061 O O . LEU A 1 134 ? -1.767 24.512 -15.920 1.00 90.38 134 LEU A O 1
ATOM 1065 N N . GLY A 1 135 ? -2.774 25.483 -14.160 1.00 93.31 135 GLY A N 1
ATOM 1066 C CA . GLY A 1 135 ? -4.051 25.729 -14.831 1.00 93.31 135 GLY A CA 1
ATOM 1067 C C . GLY A 1 135 ? -4.898 24.458 -14.962 1.00 93.31 135 GLY A C 1
ATOM 1068 O O . GLY A 1 135 ? -5.697 24.348 -15.887 1.00 93.31 135 GLY A O 1
ATOM 1069 N N . MET A 1 136 ? -4.720 23.497 -14.050 1.00 92.38 136 MET A N 1
ATOM 1070 C CA . MET A 1 136 ? -5.373 22.187 -14.065 1.00 92.38 136 MET A CA 1
ATOM 1071 C C . MET A 1 136 ? -6.232 22.009 -12.822 1.00 92.38 136 MET A C 1
ATOM 1073 O O . MET A 1 136 ? -5.719 21.704 -11.754 1.00 92.38 136 MET A O 1
ATOM 1077 N N . SER A 1 137 ? -7.549 22.150 -12.935 1.00 93.19 137 SER A N 1
ATOM 1078 C CA . SER A 1 137 ? -8.443 21.933 -11.788 1.00 93.19 137 SER A CA 1
ATOM 1079 C C . SER A 1 137 ? -8.563 20.462 -11.371 1.00 93.19 137 SER A C 1
ATOM 1081 O O . SER A 1 137 ? -8.932 20.194 -10.232 1.00 93.19 137 SER A O 1
ATOM 1083 N N . GLN A 1 138 ? -8.250 19.532 -12.279 1.00 93.44 138 GLN A N 1
ATOM 1084 C CA . GLN A 1 138 ? -8.410 18.083 -12.102 1.00 93.44 138 GLN A CA 1
ATOM 1085 C C . GLN A 1 138 ? -7.108 17.353 -11.746 1.00 93.44 138 GLN A C 1
ATOM 1087 O O . GLN A 1 138 ? -7.074 16.137 -11.845 1.00 93.44 138 GLN A O 1
ATOM 1092 N N . LEU A 1 139 ? -6.037 18.067 -11.372 1.00 92.25 139 LEU A N 1
ATOM 1093 C CA . LEU A 1 139 ? -4.797 17.408 -10.948 1.00 92.25 139 LEU A CA 1
ATOM 1094 C C . LEU A 1 139 ? -5.066 16.586 -9.686 1.00 92.25 139 LEU A C 1
ATOM 1096 O O . LEU A 1 139 ? -5.515 17.158 -8.692 1.00 92.25 139 LEU A O 1
ATOM 1100 N N . GLU A 1 140 ? -4.790 15.294 -9.702 1.00 93.81 140 GLU A N 1
ATOM 1101 C CA . GLU A 1 140 ? -4.977 14.411 -8.547 1.00 93.81 140 GLU A CA 1
ATOM 1102 C C . GLU A 1 140 ? -3.704 14.313 -7.679 1.00 93.81 140 GLU A C 1
ATOM 1104 O O . GLU A 1 140 ? -2.608 14.628 -8.153 1.00 93.81 140 GLU A O 1
ATOM 1109 N N . PRO A 1 141 ? -3.797 13.880 -6.404 1.00 92.38 141 PRO A N 1
ATOM 1110 C CA . PRO A 1 141 ? -2.626 13.721 -5.533 1.00 92.38 141 PRO A CA 1
ATOM 1111 C C . PRO A 1 141 ? -1.516 12.838 -6.128 1.00 92.38 141 PRO A C 1
ATOM 1113 O O . PRO A 1 141 ? -0.341 13.168 -6.006 1.00 92.38 141 PRO A O 1
ATOM 1116 N N . GLU A 1 142 ? -1.883 11.754 -6.816 1.00 91.81 142 GLU A N 1
ATOM 1117 C CA . GLU A 1 142 ? -0.945 10.827 -7.474 1.00 91.81 142 GLU A CA 1
ATOM 1118 C C . GLU A 1 142 ? -0.176 11.495 -8.625 1.00 91.81 142 GLU A C 1
ATOM 1120 O O . GLU A 1 142 ? 1.003 11.228 -8.847 1.00 91.81 142 GLU A O 1
ATOM 1125 N N . GLU A 1 143 ? -0.838 12.391 -9.360 1.00 92.94 143 GLU A N 1
ATOM 1126 C CA . GLU A 1 143 ? -0.223 13.147 -10.454 1.00 92.94 143 GLU A CA 1
ATOM 1127 C C . GLU A 1 143 ? 0.709 14.235 -9.917 1.00 92.94 143 GLU A C 1
ATOM 1129 O O . GLU A 1 143 ? 1.744 14.516 -10.519 1.00 92.94 143 GLU A O 1
ATOM 1134 N N . LEU A 1 144 ? 0.367 14.824 -8.766 1.00 91.12 144 LEU A N 1
ATOM 1135 C CA . LEU A 1 144 ? 1.234 15.763 -8.060 1.00 91.12 144 LEU A CA 1
ATOM 1136 C C . LEU A 1 144 ? 2.517 15.086 -7.560 1.00 91.12 144 LEU A C 1
ATOM 1138 O O . LEU A 1 144 ? 3.582 15.693 -7.628 1.00 91.12 144 LEU A O 1
ATOM 1142 N N . GLU A 1 145 ? 2.419 13.853 -7.060 1.00 89.19 145 GLU A N 1
ATOM 1143 C CA . GLU A 1 145 ? 3.574 13.066 -6.617 1.00 89.19 145 GLU A CA 1
ATOM 1144 C C . GLU A 1 145 ? 4.515 12.752 -7.787 1.00 89.19 145 GLU A C 1
ATOM 1146 O O . GLU A 1 145 ? 5.712 13.020 -7.689 1.00 89.19 145 GLU A O 1
ATOM 1151 N N . ALA A 1 146 ? 3.969 12.279 -8.914 1.00 90.06 146 ALA A N 1
ATOM 1152 C CA . ALA A 1 146 ? 4.743 12.040 -10.132 1.00 90.06 146 ALA A CA 1
ATOM 1153 C C . ALA A 1 146 ? 5.423 13.325 -10.634 1.00 90.06 146 ALA A C 1
ATOM 1155 O O . ALA A 1 146 ? 6.619 13.325 -10.905 1.00 90.06 146 ALA A O 1
ATOM 1156 N N . LEU A 1 147 ? 4.690 14.446 -10.673 1.00 89.00 147 LEU A N 1
ATOM 1157 C CA . LEU A 1 147 ? 5.257 15.744 -11.041 1.00 89.00 147 LEU A CA 1
ATOM 1158 C C . LEU A 1 147 ? 6.386 16.166 -10.097 1.00 89.00 147 LEU A C 1
ATOM 1160 O O . LEU A 1 147 ? 7.395 16.697 -10.551 1.00 89.00 147 LEU A O 1
ATOM 1164 N N . HIS A 1 148 ? 6.217 15.975 -8.788 1.00 89.12 148 HIS A N 1
ATOM 1165 C CA . HIS A 1 148 ? 7.244 16.336 -7.821 1.00 89.12 148 HIS A CA 1
ATOM 1166 C C . HIS A 1 148 ? 8.541 15.580 -8.083 1.00 89.12 148 HIS A C 1
ATOM 1168 O O . HIS A 1 148 ? 9.580 16.227 -8.186 1.00 89.12 148 HIS A O 1
ATOM 1174 N N . HIS A 1 149 ? 8.452 14.263 -8.274 1.00 84.94 149 HIS A N 1
ATOM 1175 C CA . HIS A 1 149 ? 9.601 13.415 -8.574 1.00 84.94 149 HIS A CA 1
ATOM 1176 C C . HIS A 1 149 ? 10.372 13.917 -9.801 1.00 84.94 149 HIS A C 1
ATOM 1178 O O . HIS A 1 149 ? 11.575 14.157 -9.746 1.00 84.94 149 HIS A O 1
ATOM 1184 N N . SER A 1 150 ? 9.661 14.182 -10.893 1.00 84.31 150 SER A N 1
ATOM 1185 C CA . SER A 1 150 ? 10.290 14.585 -12.152 1.00 84.31 150 SER A CA 1
ATOM 1186 C C . SER A 1 150 ? 10.901 15.973 -12.109 1.00 84.31 150 SER A C 1
ATOM 1188 O O . SER A 1 150 ? 11.912 16.225 -12.760 1.00 84.31 150 SER A O 1
ATOM 1190 N N . LEU A 1 151 ? 10.311 16.890 -11.341 1.00 86.38 151 LEU A N 1
ATOM 1191 C CA . LEU A 1 151 ? 10.914 18.198 -11.129 1.00 86.38 151 LEU A CA 1
ATOM 1192 C C . LEU A 1 151 ? 12.204 18.096 -10.299 1.00 86.38 151 LEU A C 1
ATOM 1194 O O . LEU A 1 151 ? 13.111 18.893 -10.526 1.00 86.38 151 LEU A O 1
ATOM 1198 N N . GLU A 1 152 ? 12.298 17.152 -9.355 1.00 84.06 152 GLU A N 1
ATOM 1199 C CA . GLU A 1 152 ? 13.544 16.891 -8.621 1.00 84.06 152 GLU A CA 1
ATOM 1200 C C . GLU A 1 152 ? 14.623 16.324 -9.553 1.00 84.06 152 GLU A C 1
ATOM 1202 O O . GLU A 1 152 ? 15.735 16.843 -9.577 1.00 84.06 152 GLU A O 1
ATOM 1207 N N . GLU A 1 153 ? 14.286 15.361 -10.410 1.00 80.06 153 GLU A N 1
ATOM 1208 C CA . GLU A 1 153 ? 15.244 14.775 -11.360 1.00 80.06 153 GLU A CA 1
ATOM 1209 C C . GLU A 1 153 ? 15.681 15.738 -12.467 1.00 80.06 153 GLU A C 1
ATOM 1211 O O . GLU A 1 153 ? 16.824 15.692 -12.919 1.00 80.06 153 GLU A O 1
ATOM 1216 N N . LEU A 1 154 ? 14.813 16.657 -12.898 1.00 81.12 154 LEU A N 1
ATOM 1217 C CA . LEU A 1 154 ? 15.199 17.720 -13.830 1.00 81.12 154 LEU A CA 1
ATOM 1218 C C . LEU A 1 154 ? 16.299 18.634 -13.260 1.00 81.12 154 LEU A C 1
ATOM 1220 O O . LEU A 1 154 ? 17.081 19.188 -14.034 1.00 81.12 154 LEU A O 1
ATOM 1224 N N . ASP A 1 155 ? 16.373 18.786 -11.935 1.00 75.94 155 ASP A N 1
ATOM 1225 C CA . ASP A 1 155 ? 17.427 19.545 -11.244 1.00 75.94 155 ASP A CA 1
ATOM 1226 C C . ASP A 1 155 ? 18.753 18.755 -11.197 1.00 75.94 155 ASP A C 1
ATOM 1228 O O . ASP A 1 155 ? 19.834 19.343 -11.256 1.00 75.94 155 ASP A O 1
ATOM 1232 N N . GLU A 1 156 ? 18.679 17.421 -11.139 1.00 76.06 156 GLU A N 1
ATOM 1233 C CA . GLU A 1 156 ? 19.830 16.516 -10.978 1.00 76.06 156 GLU A CA 1
ATOM 1234 C C . GLU A 1 156 ? 20.405 15.989 -12.306 1.00 76.06 156 GLU A C 1
ATOM 1236 O O . GLU A 1 156 ? 21.583 15.631 -12.383 1.00 76.06 156 GLU A O 1
ATOM 1241 N N . GLY A 1 157 ? 19.605 16.011 -13.373 1.00 75.31 157 GLY A N 1
ATOM 1242 C CA . GLY A 1 157 ? 19.945 15.498 -14.696 1.00 75.31 157 GLY A CA 1
ATOM 1243 C C . GLY A 1 157 ? 19.115 14.267 -15.057 1.00 75.31 157 GLY A C 1
ATOM 1244 O O . GLY A 1 157 ? 18.885 13.378 -14.246 1.00 75.31 157 GLY A O 1
ATOM 1245 N N . CYS A 1 158 ? 18.670 14.199 -16.311 1.00 78.62 158 CYS A N 1
ATOM 1246 C CA . CYS A 1 158 ? 17.803 13.126 -16.794 1.00 78.62 158 CYS A CA 1
ATOM 1247 C C . CYS A 1 158 ? 18.610 11.841 -17.051 1.00 78.62 158 CYS A C 1
ATOM 1249 O O . CYS A 1 158 ? 19.063 11.603 -18.170 1.00 78.62 158 CYS A O 1
ATOM 1251 N N . GLN A 1 159 ? 18.806 11.030 -16.010 1.00 88.50 159 GLN A N 1
ATOM 1252 C CA . GLN A 1 159 ? 19.397 9.692 -16.103 1.00 88.50 159 GLN A CA 1
ATOM 1253 C C . GLN A 1 159 ? 18.325 8.625 -15.855 1.00 88.50 159 GLN A C 1
ATOM 1255 O O . GLN A 1 159 ? 17.458 8.843 -15.011 1.00 88.50 159 GLN A O 1
ATOM 1260 N N . PRO A 1 160 ? 18.322 7.503 -16.593 1.00 92.19 160 PRO A N 1
ATOM 1261 C CA . PRO A 1 160 ? 17.438 6.382 -16.298 1.00 92.19 160 PRO A CA 1
ATOM 1262 C C . PRO A 1 160 ? 17.944 5.633 -15.065 1.00 92.19 160 PRO A C 1
ATOM 1264 O O . PRO A 1 160 ? 19.155 5.527 -14.848 1.00 92.19 160 PRO A O 1
ATOM 1267 N N . ASP A 1 161 ? 17.018 5.062 -14.300 1.00 92.56 161 ASP A N 1
ATOM 1268 C CA . ASP A 1 161 ? 17.326 4.309 -13.081 1.00 92.56 161 ASP A CA 1
ATOM 1269 C C . ASP A 1 161 ? 18.180 3.047 -13.349 1.00 92.56 161 ASP A C 1
ATOM 1271 O O . ASP A 1 161 ? 18.842 2.518 -12.450 1.00 92.56 161 ASP A O 1
ATOM 1275 N N . GLY A 1 162 ? 18.152 2.517 -14.579 1.00 93.94 162 GLY A N 1
ATOM 1276 C CA . GLY A 1 162 ? 18.972 1.375 -14.975 1.00 93.94 162 GLY A CA 1
ATOM 1277 C C . GLY A 1 162 ? 18.982 1.077 -16.473 1.00 93.94 162 GLY A C 1
ATOM 1278 O O . GLY A 1 162 ? 18.238 1.658 -17.259 1.00 93.94 162 GLY A O 1
ATOM 1279 N N . TRP A 1 163 ? 19.843 0.139 -16.866 1.00 95.00 163 TRP A N 1
ATOM 1280 C CA . TRP A 1 163 ? 20.088 -0.227 -18.261 1.00 95.00 163 TRP A CA 1
ATOM 1281 C C . TRP A 1 163 ? 20.165 -1.739 -18.444 1.00 95.00 163 TRP A C 1
ATOM 1283 O O . TRP A 1 163 ? 20.778 -2.444 -17.638 1.00 95.00 163 TRP A O 1
ATOM 1293 N N . VAL A 1 164 ? 19.624 -2.222 -19.563 1.00 96.00 164 VAL A N 1
ATOM 1294 C CA . VAL A 1 164 ? 19.902 -3.557 -20.107 1.00 96.00 164 VAL A CA 1
ATOM 1295 C C . VAL A 1 164 ? 20.243 -3.406 -21.581 1.00 96.00 164 VAL A C 1
ATOM 1297 O O . VAL A 1 164 ? 19.414 -2.953 -22.368 1.00 96.00 164 VAL A O 1
ATOM 1300 N N . PHE A 1 165 ? 21.452 -3.783 -21.983 1.00 95.38 165 PHE A N 1
ATOM 1301 C CA . PHE A 1 165 ? 21.872 -3.652 -23.377 1.00 95.38 165 PHE A CA 1
ATOM 1302 C C . PHE A 1 165 ? 22.761 -4.803 -23.831 1.00 95.38 165 PHE A C 1
ATOM 1304 O O . PHE A 1 165 ? 23.310 -5.549 -23.026 1.00 95.38 165 PHE A O 1
ATOM 1311 N N . SER A 1 166 ? 22.876 -4.975 -25.141 1.00 94.81 166 SER A N 1
ATOM 1312 C CA . SER A 1 166 ? 23.750 -5.967 -25.760 1.00 94.81 166 SER A CA 1
ATOM 1313 C C . SER A 1 166 ? 24.215 -5.426 -27.114 1.00 94.81 166 SER A C 1
ATOM 1315 O O . SER A 1 166 ? 23.399 -5.345 -28.042 1.00 94.81 166 SER A O 1
ATOM 1317 N N . PRO A 1 167 ? 25.498 -5.033 -27.239 1.00 92.38 167 PRO A N 1
ATOM 1318 C CA . PRO A 1 167 ? 26.060 -4.542 -28.495 1.00 92.38 167 PRO A CA 1
ATOM 1319 C C . PRO A 1 167 ? 25.902 -5.546 -29.643 1.00 92.38 167 PRO A C 1
ATOM 1321 O O . PRO A 1 167 ? 25.566 -5.163 -30.760 1.00 92.38 167 PRO A O 1
ATOM 1324 N N . GLU A 1 168 ? 26.080 -6.839 -29.366 1.00 92.50 168 GLU A N 1
ATOM 1325 C CA . GLU A 1 168 ? 26.036 -7.909 -30.366 1.00 92.50 168 GLU A CA 1
ATOM 1326 C C . GLU A 1 168 ? 24.627 -8.150 -30.908 1.00 92.50 168 GLU A C 1
ATOM 1328 O O . GLU A 1 168 ? 24.460 -8.417 -32.098 1.00 92.50 168 GLU A O 1
ATOM 1333 N N . SER A 1 169 ? 23.608 -8.045 -30.052 1.00 92.81 169 SER A N 1
ATOM 1334 C CA . SER A 1 169 ? 22.208 -8.193 -30.467 1.00 92.81 169 SER A CA 1
ATOM 1335 C C . SER A 1 169 ? 21.552 -6.872 -30.883 1.00 92.81 169 SER A C 1
ATOM 1337 O O . SER A 1 169 ? 20.413 -6.874 -31.354 1.00 92.81 169 SER A O 1
ATOM 1339 N N . GLY A 1 170 ? 22.255 -5.746 -30.724 1.00 94.38 170 GLY A N 1
ATOM 1340 C CA . GLY A 1 170 ? 21.743 -4.412 -31.025 1.00 94.38 170 GLY A CA 1
ATOM 1341 C C . GLY A 1 170 ? 20.555 -4.008 -30.150 1.00 94.38 170 GLY A C 1
ATOM 1342 O O . GLY A 1 170 ? 19.692 -3.270 -30.620 1.00 94.38 170 GLY A O 1
ATOM 1343 N N . VAL A 1 171 ? 20.474 -4.503 -28.913 1.00 96.12 171 VAL A N 1
ATOM 1344 C CA . VAL A 1 171 ? 19.390 -4.197 -27.966 1.00 96.12 171 VAL A CA 1
ATOM 1345 C C . VAL A 1 171 ? 19.846 -3.131 -26.973 1.00 96.12 171 VAL A C 1
ATOM 1347 O O . VAL A 1 171 ? 20.917 -3.253 -26.384 1.00 96.12 171 VAL A O 1
ATOM 1350 N N . CYS A 1 172 ? 19.005 -2.125 -26.737 1.00 96.38 172 CYS A N 1
ATOM 1351 C CA . CYS A 1 172 ? 19.135 -1.170 -25.643 1.00 96.38 172 CYS A CA 1
ATOM 1352 C C . CYS A 1 172 ? 17.773 -0.937 -24.985 1.00 96.38 172 CYS A C 1
ATOM 1354 O O . CYS A 1 172 ? 16.826 -0.501 -25.643 1.00 96.38 172 CYS A O 1
ATOM 1356 N N . VAL A 1 173 ? 17.687 -1.203 -23.684 1.00 97.62 173 VAL A N 1
ATOM 1357 C CA . VAL A 1 173 ? 16.511 -0.932 -22.860 1.00 97.62 173 VAL A CA 1
ATOM 1358 C C . VAL A 1 173 ? 16.909 -0.036 -21.696 1.00 97.62 173 VAL A C 1
ATOM 1360 O O . VAL A 1 173 ? 17.757 -0.412 -20.885 1.00 97.62 173 VAL A O 1
ATOM 1363 N N . LEU A 1 174 ? 16.276 1.131 -21.617 1.00 96.81 174 LEU A N 1
ATOM 1364 C CA . LEU A 1 174 ? 16.381 2.050 -20.484 1.00 96.81 174 LEU A CA 1
ATOM 1365 C C . LEU A 1 174 ? 15.276 1.717 -19.487 1.00 96.81 174 LEU A C 1
ATOM 1367 O O . LEU A 1 174 ? 14.134 1.491 -19.891 1.00 96.81 174 LEU A O 1
ATOM 1371 N N . LEU A 1 175 ? 15.613 1.652 -18.206 1.00 97.19 175 LEU A N 1
ATOM 1372 C CA . LEU A 1 175 ? 14.688 1.324 -17.130 1.00 97.19 175 LEU A CA 1
ATOM 1373 C C . LEU A 1 175 ? 14.372 2.579 -16.333 1.00 97.19 175 LEU A C 1
ATOM 1375 O O . LEU A 1 175 ? 15.284 3.261 -15.878 1.00 97.19 175 LEU A O 1
ATOM 1379 N N . GLU A 1 176 ? 13.086 2.808 -16.121 1.00 96.06 176 GLU A N 1
ATOM 1380 C CA . GLU A 1 176 ? 12.564 3.809 -15.206 1.00 96.06 176 GLU A CA 1
ATOM 1381 C C . GLU A 1 176 ? 11.629 3.114 -14.229 1.00 96.06 176 GLU A C 1
ATOM 1383 O O . GLU A 1 176 ? 10.690 2.446 -14.651 1.00 96.06 176 GLU A O 1
ATOM 1388 N N . CYS A 1 177 ? 11.899 3.183 -12.936 1.00 95.31 177 CYS A N 1
ATOM 1389 C CA . CYS A 1 177 ? 11.305 2.304 -11.938 1.00 95.31 177 CYS A CA 1
ATOM 1390 C C . CYS A 1 177 ? 10.982 3.104 -10.679 1.00 95.31 177 CYS A C 1
ATOM 1392 O O . CYS A 1 177 ? 11.851 3.355 -9.849 1.00 95.31 177 CYS A O 1
ATOM 1394 N N . LYS A 1 178 ? 9.706 3.458 -10.514 1.00 93.19 178 LYS A N 1
ATOM 1395 C CA . LYS A 1 178 ? 9.237 4.304 -9.412 1.00 93.19 178 LYS A CA 1
ATOM 1396 C C . LYS A 1 178 ? 8.300 3.571 -8.471 1.00 93.19 178 LYS A C 1
ATOM 1398 O O . LYS A 1 178 ? 7.527 2.702 -8.883 1.00 93.19 178 LYS A O 1
ATOM 1403 N N . LEU A 1 179 ? 8.330 3.942 -7.193 1.00 91.75 179 LEU A N 1
ATOM 1404 C CA . LEU A 1 179 ? 7.361 3.461 -6.199 1.00 91.75 179 LEU A CA 1
ATOM 1405 C C . LEU A 1 179 ? 6.076 4.300 -6.158 1.00 91.75 179 LEU A C 1
ATOM 1407 O O . LEU A 1 179 ? 5.132 3.955 -5.444 1.00 91.75 179 LEU A O 1
ATOM 1411 N N . THR A 1 180 ? 6.015 5.369 -6.949 1.00 91.44 180 THR A N 1
ATOM 1412 C CA . THR A 1 180 ? 4.816 6.183 -7.149 1.00 91.44 180 THR A CA 1
ATOM 1413 C C . THR A 1 180 ? 3.724 5.413 -7.899 1.00 91.44 180 THR A C 1
ATOM 1415 O O . THR A 1 180 ? 3.947 4.379 -8.542 1.00 91.44 180 THR A O 1
ATOM 1418 N N . GLN A 1 181 ? 2.496 5.935 -7.848 1.00 93.12 181 GLN A N 1
ATOM 1419 C CA . GLN A 1 181 ? 1.381 5.362 -8.609 1.00 93.12 181 GLN A CA 1
ATOM 1420 C C . GLN A 1 181 ? 1.582 5.491 -10.123 1.00 93.12 181 GLN A C 1
ATOM 1422 O O . GLN A 1 181 ? 1.263 4.567 -10.877 1.00 93.12 181 GLN A O 1
ATOM 1427 N N . LEU A 1 182 ? 2.131 6.620 -10.569 1.00 96.19 182 LEU A N 1
ATOM 1428 C CA . LEU A 1 182 ? 2.195 7.029 -11.969 1.00 96.19 182 LEU A CA 1
ATOM 1429 C C . LEU A 1 182 ? 3.613 7.481 -12.343 1.00 96.19 182 LEU A C 1
ATOM 1431 O O . LEU A 1 182 ? 4.345 7.984 -11.494 1.00 96.19 182 LEU A O 1
ATOM 1435 N N . LEU A 1 183 ? 3.966 7.329 -13.619 1.00 94.56 183 LEU A N 1
ATOM 1436 C CA . LEU A 1 183 ? 5.224 7.820 -14.197 1.00 94.56 183 LEU A CA 1
ATOM 1437 C C . LEU A 1 183 ? 5.028 9.154 -14.911 1.00 94.56 183 LEU A C 1
ATOM 1439 O O . LEU A 1 183 ? 3.950 9.421 -15.450 1.00 94.56 183 LEU A O 1
ATOM 1443 N N . ASP A 1 184 ? 6.087 9.952 -14.991 1.00 91.69 184 ASP A N 1
ATOM 1444 C CA . ASP A 1 184 ? 6.092 11.168 -15.798 1.00 91.69 184 ASP A CA 1
ATOM 1445 C C . ASP A 1 184 ? 6.314 10.859 -17.285 1.00 91.69 184 ASP A C 1
ATOM 1447 O O . ASP A 1 184 ? 7.348 10.298 -17.659 1.00 91.69 184 ASP A O 1
ATOM 1451 N N . PRO A 1 185 ? 5.373 11.233 -18.170 1.00 93.00 185 PRO A N 1
ATOM 1452 C CA . PRO A 1 185 ? 5.578 11.097 -19.606 1.00 93.00 185 PRO A CA 1
ATOM 1453 C C . PRO A 1 185 ? 6.772 11.909 -20.131 1.00 93.00 185 PRO A C 1
ATOM 1455 O O . PRO A 1 185 ? 7.430 11.439 -21.062 1.00 93.00 185 PRO A O 1
ATOM 1458 N N . GLY A 1 186 ? 7.046 13.091 -19.566 1.00 90.25 186 GLY A N 1
ATOM 1459 C CA . GLY A 1 186 ? 8.113 13.983 -20.022 1.00 90.25 186 GLY A CA 1
ATOM 1460 C C . GLY A 1 186 ? 9.494 13.368 -19.813 1.00 90.25 186 GLY A C 1
ATOM 1461 O O . GLY A 1 186 ? 10.340 13.396 -20.702 1.00 90.25 186 GLY A O 1
ATOM 1462 N N . GLN A 1 187 ? 9.709 12.719 -18.673 1.00 90.19 187 GLN A N 1
ATOM 1463 C CA . GLN A 1 187 ? 10.942 11.995 -18.375 1.00 90.19 187 GLN A CA 1
ATOM 1464 C C . GLN A 1 187 ? 11.240 10.870 -19.360 1.00 90.19 187 GLN A C 1
ATOM 1466 O O . GLN A 1 187 ? 12.329 10.822 -19.932 1.00 90.19 187 GLN A O 1
ATOM 1471 N N . LEU A 1 188 ? 10.259 10.004 -19.620 1.00 93.62 188 LEU A N 1
ATOM 1472 C CA . LEU A 1 188 ? 10.437 8.907 -20.574 1.00 93.62 188 LEU A CA 1
ATOM 1473 C C . LEU A 1 188 ? 10.724 9.431 -21.990 1.00 93.62 188 LEU A C 1
ATOM 1475 O O . LEU A 1 188 ? 11.502 8.831 -22.731 1.00 93.62 188 LEU A O 1
ATOM 1479 N N . GLN A 1 189 ? 10.111 10.557 -22.361 1.00 93.75 189 GLN A N 1
ATOM 1480 C CA . GLN A 1 189 ? 10.355 11.231 -23.633 1.00 93.75 189 GLN A CA 1
ATOM 1481 C C . GLN A 1 189 ? 11.787 11.783 -23.721 1.00 93.75 189 GLN A C 1
ATOM 1483 O O . GLN A 1 189 ? 12.472 11.543 -24.719 1.00 93.75 189 GLN A O 1
ATOM 1488 N N . ARG A 1 190 ? 12.271 12.443 -22.660 1.00 91.38 190 ARG A N 1
ATOM 1489 C CA . ARG A 1 190 ? 13.649 12.949 -22.574 1.00 91.38 190 ARG A CA 1
ATOM 1490 C C . ARG A 1 190 ? 14.684 11.837 -22.719 1.00 91.38 190 ARG A C 1
ATOM 1492 O O . ARG A 1 190 ? 15.715 12.067 -23.340 1.00 91.38 190 ARG A O 1
ATOM 1499 N N . TYR A 1 191 ? 14.412 10.621 -22.240 1.00 93.00 191 TYR A N 1
ATOM 1500 C CA . TYR A 1 191 ? 15.316 9.491 -22.481 1.00 93.00 191 TYR A CA 1
ATOM 1501 C C . TYR A 1 191 ? 15.493 9.168 -23.962 1.00 93.00 191 TYR A C 1
ATOM 1503 O O . TYR A 1 191 ? 16.618 8.922 -24.400 1.00 93.00 191 TYR A O 1
ATOM 1511 N N . GLY A 1 192 ? 14.417 9.221 -24.749 1.00 94.19 192 GLY A N 1
ATOM 1512 C CA . GLY A 1 192 ? 14.526 9.092 -26.200 1.00 94.19 192 GLY A CA 1
ATOM 1513 C C . GLY A 1 192 ? 15.415 10.185 -26.793 1.00 94.19 192 GLY A C 1
ATOM 1514 O O . GLY A 1 192 ? 16.321 9.903 -27.576 1.00 94.19 192 GLY A O 1
ATOM 1515 N N . GLU A 1 193 ? 15.195 11.432 -26.391 1.00 93.44 193 GLU A N 1
ATOM 1516 C CA . GLU A 1 193 ? 15.913 12.582 -26.944 1.00 93.44 193 GLU A CA 1
ATOM 1517 C C . GLU A 1 193 ? 17.399 12.579 -26.581 1.00 93.44 193 GLU A C 1
ATOM 1519 O O . GLU A 1 193 ? 18.235 12.842 -27.442 1.00 93.44 193 GLU A O 1
ATOM 1524 N N . VAL A 1 194 ? 17.728 12.247 -25.332 1.00 91.69 194 VAL A N 1
ATOM 1525 C CA . VAL A 1 194 ? 19.101 12.258 -24.814 1.00 91.69 194 VAL A CA 1
ATOM 1526 C C . VAL A 1 194 ? 19.892 11.043 -25.288 1.00 91.69 194 VAL A C 1
ATOM 1528 O O . VAL A 1 194 ? 21.032 11.198 -25.713 1.00 91.69 194 VAL A O 1
ATOM 1531 N N . TYR A 1 195 ? 19.316 9.841 -25.219 1.00 93.00 195 TYR A N 1
ATOM 1532 C CA . TYR A 1 195 ? 20.072 8.603 -25.441 1.00 93.00 195 TYR A CA 1
ATOM 1533 C C . TYR A 1 195 ? 19.845 7.985 -26.816 1.00 93.00 195 TYR A C 1
ATOM 1535 O O . TYR A 1 195 ? 20.727 7.306 -27.331 1.00 93.00 195 TYR A O 1
ATOM 1543 N N . TYR A 1 196 ? 18.683 8.206 -27.429 1.00 95.00 196 TYR A N 1
ATOM 1544 C CA . TYR A 1 196 ? 18.389 7.711 -28.777 1.00 95.00 196 TYR A CA 1
ATOM 1545 C C . TYR A 1 196 ? 18.456 8.800 -29.849 1.00 95.00 196 TYR A C 1
ATOM 1547 O O . TYR A 1 196 ? 18.226 8.492 -31.020 1.00 95.00 196 TYR A O 1
ATOM 1555 N N . GLU A 1 197 ? 18.759 10.041 -29.451 1.00 95.69 197 GLU A N 1
ATOM 1556 C CA . GLU A 1 197 ? 18.853 11.230 -30.305 1.00 95.69 197 GLU A CA 1
ATOM 1557 C C . GLU A 1 197 ? 17.567 11.523 -31.100 1.00 95.69 197 GLU A C 1
ATOM 1559 O O . GLU A 1 197 ? 17.596 12.093 -32.195 1.00 95.69 197 GLU A O 1
ATOM 1564 N N . ARG A 1 198 ? 16.405 11.112 -30.572 1.00 96.44 198 ARG A N 1
ATOM 1565 C CA . ARG A 1 198 ? 15.099 11.338 -31.209 1.00 96.44 198 ARG A CA 1
ATOM 1566 C C . ARG A 1 198 ? 13.936 11.193 -30.238 1.00 96.44 198 ARG A C 1
ATOM 1568 O O . ARG A 1 198 ? 14.039 10.525 -29.220 1.00 96.44 198 ARG A O 1
ATOM 1575 N N . ALA A 1 199 ? 12.773 11.700 -30.631 1.00 95.62 199 ALA A N 1
ATOM 1576 C CA . ALA A 1 199 ? 11.547 11.437 -29.893 1.00 95.62 199 ALA A CA 1
ATOM 1577 C C . ALA A 1 199 ? 11.232 9.930 -29.806 1.00 95.62 199 ALA A C 1
ATOM 1579 O O . ALA A 1 199 ? 11.428 9.182 -30.776 1.00 95.62 199 ALA A O 1
ATOM 1580 N N . LEU A 1 200 ? 10.730 9.507 -28.644 1.00 95.25 200 LEU A N 1
ATOM 1581 C CA . LEU A 1 200 ? 10.353 8.123 -28.384 1.00 95.25 200 LEU A CA 1
ATOM 1582 C C . LEU A 1 200 ? 9.021 7.796 -29.078 1.00 95.25 200 LEU A C 1
ATOM 1584 O O . LEU A 1 200 ? 8.064 8.565 -28.999 1.00 95.25 200 LEU A O 1
ATOM 1588 N N . GLY A 1 201 ? 8.957 6.657 -29.772 1.00 95.44 201 GLY A N 1
ATOM 1589 C CA . GLY A 1 201 ? 7.703 6.156 -30.335 1.00 95.44 201 GLY A CA 1
ATOM 1590 C C . GLY A 1 201 ? 6.782 5.580 -29.255 1.00 95.44 201 GLY A C 1
ATOM 1591 O O . GLY A 1 201 ? 7.247 5.091 -28.225 1.00 95.44 201 GLY A O 1
ATOM 1592 N N . ASP A 1 202 ? 5.470 5.580 -29.498 1.00 93.44 202 ASP A N 1
ATOM 1593 C CA . ASP A 1 202 ? 4.501 4.986 -28.563 1.00 93.44 202 ASP A CA 1
ATOM 1594 C C . ASP A 1 202 ? 4.739 3.484 -28.337 1.00 93.44 202 ASP A C 1
ATOM 1596 O O . ASP A 1 202 ? 4.523 2.992 -27.234 1.00 93.44 202 ASP A O 1
ATOM 1600 N N . ASP A 1 203 ? 5.216 2.761 -29.352 1.00 95.25 203 ASP A N 1
ATOM 1601 C CA . ASP A 1 203 ? 5.562 1.336 -29.287 1.00 95.25 203 ASP A CA 1
ATOM 1602 C C . ASP A 1 203 ? 6.921 1.063 -28.623 1.00 95.25 203 ASP A C 1
ATOM 1604 O O . ASP A 1 203 ? 7.248 -0.080 -28.294 1.00 95.25 203 ASP A O 1
ATOM 1608 N N . GLU A 1 204 ? 7.718 2.109 -28.417 1.00 96.56 204 GLU A N 1
ATOM 1609 C CA . GLU A 1 204 ? 9.026 2.023 -27.774 1.00 96.56 204 GLU A CA 1
ATOM 1610 C C . GLU A 1 204 ? 8.959 2.304 -26.275 1.00 96.56 204 GLU A C 1
ATOM 1612 O O . GLU A 1 204 ? 9.865 1.929 -25.530 1.00 96.56 204 GLU A O 1
ATOM 1617 N N . ARG A 1 205 ? 7.865 2.929 -25.836 1.00 97.38 205 ARG A N 1
ATOM 1618 C CA . ARG A 1 205 ? 7.528 3.153 -24.438 1.00 97.38 205 ARG A CA 1
ATOM 1619 C C . ARG A 1 205 ? 6.689 1.996 -23.920 1.00 97.38 205 ARG A C 1
ATOM 1621 O O . ARG A 1 205 ? 5.525 1.831 -24.279 1.00 97.38 205 ARG A O 1
ATOM 1628 N N . VAL A 1 206 ? 7.264 1.221 -23.016 1.00 98.19 206 VAL A N 1
ATOM 1629 C CA . VAL A 1 206 ? 6.622 0.040 -22.446 1.00 98.19 206 VAL A CA 1
ATOM 1630 C C . VAL A 1 206 ? 6.313 0.327 -20.992 1.00 98.19 206 VAL A C 1
ATOM 1632 O O . VAL A 1 206 ? 7.218 0.592 -20.212 1.00 98.19 206 VAL A O 1
ATOM 1635 N N . LEU A 1 207 ? 5.035 0.286 -20.627 1.00 98.31 207 LEU A N 1
ATOM 1636 C CA . LEU A 1 207 ? 4.593 0.554 -19.261 1.00 98.31 207 LEU A CA 1
ATOM 1637 C C . LEU A 1 207 ? 4.171 -0.746 -18.589 1.00 98.31 207 LEU A C 1
ATOM 1639 O O . LEU A 1 207 ? 3.424 -1.538 -19.175 1.00 98.31 207 LEU A O 1
ATOM 1643 N N . ARG A 1 208 ? 4.664 -0.971 -17.375 1.00 98.38 208 ARG A N 1
ATOM 1644 C CA . ARG A 1 208 ? 4.363 -2.150 -16.561 1.00 98.38 208 ARG A CA 1
ATOM 1645 C C . ARG A 1 208 ? 4.131 -1.757 -15.118 1.00 98.38 208 ARG A C 1
ATOM 1647 O O . ARG A 1 208 ? 4.706 -0.797 -14.616 1.00 98.38 208 ARG A O 1
ATOM 1654 N N . SER A 1 209 ? 3.266 -2.497 -14.451 1.00 98.00 209 SER A N 1
ATOM 1655 C CA . SER A 1 209 ? 3.134 -2.407 -13.006 1.00 98.00 209 SER A CA 1
ATOM 1656 C C . SER A 1 209 ? 4.231 -3.227 -12.320 1.00 98.00 209 SER A C 1
ATOM 1658 O O . SER A 1 209 ? 4.764 -4.183 -12.893 1.00 98.00 209 SER A O 1
ATOM 1660 N N . TRP A 1 210 ? 4.539 -2.916 -11.062 1.00 97.50 210 TRP A N 1
ATOM 1661 C CA . TRP A 1 210 ? 5.347 -3.820 -10.237 1.00 97.50 210 TRP A CA 1
ATOM 1662 C C . TRP A 1 210 ? 4.696 -5.199 -10.059 1.00 97.50 210 TRP A C 1
ATOM 1664 O O . TRP A 1 210 ? 5.407 -6.187 -9.881 1.00 97.50 210 TRP A O 1
ATOM 1674 N N . GLU A 1 211 ? 3.368 -5.284 -10.165 1.00 96.69 211 GLU A N 1
ATOM 1675 C CA . GLU A 1 211 ? 2.631 -6.547 -10.162 1.00 96.69 211 GLU A CA 1
ATOM 1676 C C . GLU A 1 211 ? 2.940 -7.391 -11.410 1.00 96.69 211 GLU A C 1
ATOM 1678 O O . GLU A 1 211 ? 3.165 -8.594 -11.275 1.00 96.69 211 GLU A O 1
ATOM 1683 N N . ASP A 1 212 ? 3.064 -6.779 -12.594 1.00 98.00 212 ASP A N 1
ATOM 1684 C CA . ASP A 1 212 ? 3.483 -7.472 -13.824 1.00 98.00 212 ASP A CA 1
ATOM 1685 C C . ASP A 1 212 ? 4.910 -8.024 -13.690 1.00 98.00 212 ASP A C 1
ATOM 1687 O O . ASP A 1 212 ? 5.185 -9.176 -14.038 1.00 98.00 212 ASP A O 1
ATOM 1691 N N . VAL A 1 213 ? 5.821 -7.211 -13.141 1.00 98.31 213 VAL A N 1
ATOM 1692 C CA . VAL A 1 213 ? 7.210 -7.615 -12.870 1.00 98.31 213 VAL A CA 1
ATOM 1693 C C . VAL A 1 213 ? 7.234 -8.774 -11.872 1.00 98.31 213 VAL A C 1
ATOM 1695 O O . VAL A 1 213 ? 7.872 -9.799 -12.122 1.00 98.31 213 VAL A O 1
ATOM 1698 N N . TYR A 1 214 ? 6.499 -8.659 -10.764 1.00 97.38 214 TYR A N 1
ATOM 1699 C CA . TYR A 1 214 ? 6.364 -9.727 -9.779 1.00 97.38 214 TYR A CA 1
ATOM 1700 C C . TYR A 1 214 ? 5.803 -11.011 -10.404 1.00 97.38 214 TYR A C 1
ATOM 1702 O O . TYR A 1 214 ? 6.339 -12.088 -10.147 1.00 97.38 214 TYR A O 1
ATOM 1710 N N . ALA A 1 215 ? 4.758 -10.921 -11.232 1.00 97.50 215 ALA A N 1
ATOM 1711 C CA . ALA A 1 215 ? 4.128 -12.072 -11.871 1.00 97.50 215 ALA A CA 1
ATOM 1712 C C . ALA A 1 215 ? 5.113 -12.836 -12.767 1.00 97.50 215 ALA A C 1
ATOM 1714 O O . ALA A 1 215 ? 5.176 -14.066 -12.685 1.00 97.50 215 ALA A O 1
ATOM 1715 N N . PHE A 1 216 ? 5.934 -12.115 -13.540 1.00 98.31 216 PHE A N 1
ATOM 1716 C CA . PHE A 1 216 ? 7.016 -12.709 -14.323 1.00 98.31 216 PHE A CA 1
ATOM 1717 C C . PHE A 1 216 ? 7.988 -13.488 -13.424 1.00 98.31 216 PHE A C 1
ATOM 1719 O O . PHE A 1 216 ? 8.120 -14.705 -13.556 1.00 98.31 216 PHE A O 1
ATOM 1726 N N . PHE A 1 217 ? 8.621 -12.832 -12.443 1.00 97.88 217 PHE A N 1
ATOM 1727 C CA . PHE A 1 217 ? 9.620 -13.497 -11.592 1.00 97.88 217 PHE A CA 1
ATOM 1728 C C . PHE A 1 217 ? 9.018 -14.603 -10.718 1.00 97.88 217 PHE A C 1
ATOM 1730 O O . PHE A 1 217 ? 9.696 -15.586 -10.410 1.00 97.88 217 PHE A O 1
ATOM 1737 N N . ARG A 1 218 ? 7.733 -14.503 -10.359 1.00 96.75 218 ARG A N 1
ATOM 1738 C CA . ARG A 1 218 ? 7.000 -15.563 -9.662 1.00 96.75 218 ARG A CA 1
ATOM 1739 C C . ARG A 1 218 ? 6.950 -16.847 -10.491 1.00 96.75 218 ARG A C 1
ATOM 1741 O O . ARG A 1 218 ? 7.156 -17.918 -9.921 1.00 96.75 218 ARG A O 1
ATOM 1748 N N . GLY A 1 219 ? 6.741 -16.743 -11.805 1.00 97.44 219 GLY A N 1
ATOM 1749 C CA . GLY A 1 219 ? 6.778 -17.877 -12.737 1.00 97.44 219 GLY A CA 1
ATOM 1750 C C . GLY A 1 219 ? 8.135 -18.590 -12.798 1.00 97.44 219 GLY A C 1
ATOM 1751 O O . GLY A 1 219 ? 8.202 -19.756 -13.178 1.00 97.44 219 GLY A O 1
ATOM 1752 N N . HIS 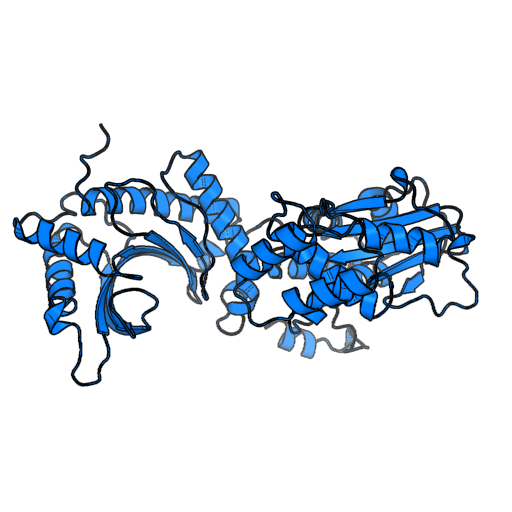A 1 220 ? 9.200 -17.923 -12.345 1.00 97.81 220 HIS A N 1
ATOM 1753 C CA . HIS A 1 220 ? 10.574 -18.427 -12.323 1.00 97.81 220 HIS A CA 1
ATOM 1754 C C . HIS A 1 220 ? 11.103 -18.739 -10.911 1.00 97.81 220 HIS A C 1
ATOM 1756 O O . HIS A 1 220 ? 12.292 -19.006 -10.737 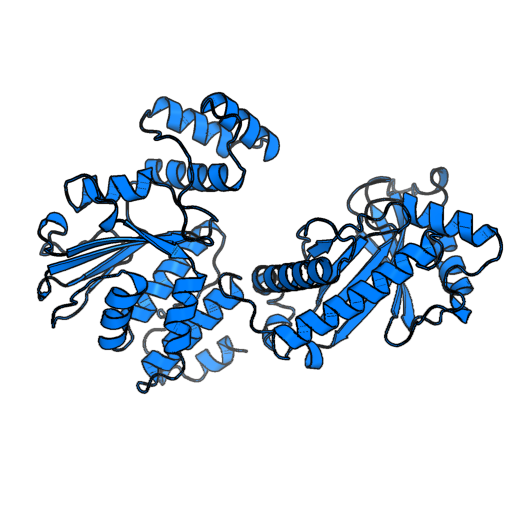1.00 97.81 220 HIS A O 1
ATOM 1762 N N . ARG A 1 221 ? 10.252 -18.758 -9.873 1.00 95.44 221 ARG A N 1
ATOM 1763 C CA . ARG A 1 221 ? 10.685 -19.138 -8.509 1.00 95.44 221 ARG A CA 1
ATOM 1764 C C . ARG A 1 221 ? 11.181 -20.579 -8.405 1.00 95.44 221 ARG A C 1
ATOM 1766 O O . ARG A 1 221 ? 12.012 -20.868 -7.552 1.00 95.44 221 ARG A O 1
ATOM 1773 N N . GLU A 1 222 ? 10.683 -21.460 -9.266 1.00 96.38 222 GLU A N 1
ATOM 1774 C CA . GLU A 1 222 ? 11.071 -22.875 -9.342 1.00 96.38 222 GLU A CA 1
ATOM 1775 C C . GLU A 1 222 ? 11.967 -23.156 -10.561 1.00 96.38 222 GLU A C 1
ATOM 1777 O O . GLU A 1 222 ? 11.916 -24.236 -11.150 1.00 96.38 222 GLU A O 1
ATOM 1782 N N . ASP A 1 223 ? 12.773 -22.173 -10.979 1.00 97.69 223 ASP A N 1
ATOM 1783 C CA . ASP A 1 223 ? 13.708 -22.347 -12.090 1.00 97.69 223 ASP A CA 1
ATOM 1784 C C . ASP A 1 223 ? 14.663 -23.536 -11.853 1.00 97.69 223 ASP A C 1
ATOM 1786 O O . ASP A 1 223 ? 15.104 -23.806 -10.733 1.00 97.69 223 ASP A O 1
ATOM 1790 N N . ALA A 1 224 ? 14.995 -24.252 -12.930 1.00 97.12 224 ALA A N 1
ATOM 1791 C CA . ALA A 1 224 ? 15.899 -25.395 -12.870 1.00 97.12 224 ALA A CA 1
ATOM 1792 C C . ALA A 1 224 ? 17.321 -25.002 -12.429 1.00 97.12 224 ALA A C 1
ATOM 1794 O O . ALA A 1 224 ? 18.026 -25.834 -11.856 1.00 97.12 224 ALA A O 1
ATOM 1795 N N . ASP A 1 225 ? 17.749 -23.761 -12.692 1.00 96.75 225 ASP A N 1
ATOM 1796 C CA . ASP A 1 225 ? 18.983 -23.198 -12.149 1.00 96.75 225 ASP A CA 1
ATOM 1797 C C . ASP A 1 225 ? 18.754 -22.691 -10.709 1.00 96.75 225 ASP A C 1
ATOM 1799 O O . ASP A 1 225 ? 18.046 -21.696 -10.512 1.00 96.75 225 ASP A O 1
ATOM 1803 N N . PRO A 1 226 ? 19.384 -23.298 -9.679 1.00 94.19 226 PRO A N 1
ATOM 1804 C CA . PRO A 1 226 ? 19.111 -22.959 -8.280 1.00 94.19 226 PRO A CA 1
ATOM 1805 C C . PRO A 1 226 ? 19.413 -21.502 -7.918 1.00 94.19 226 PRO A C 1
ATOM 1807 O O . PRO A 1 226 ? 18.754 -20.926 -7.053 1.00 94.19 226 PRO A O 1
ATOM 1810 N N . ARG A 1 227 ? 20.414 -20.897 -8.567 1.00 94.31 227 ARG A N 1
ATOM 1811 C CA . ARG A 1 227 ? 20.764 -19.487 -8.363 1.00 94.31 227 ARG A CA 1
ATOM 1812 C C . ARG A 1 227 ? 19.665 -18.580 -8.908 1.00 94.31 227 ARG A C 1
ATOM 1814 O O . ARG A 1 227 ? 19.247 -17.664 -8.208 1.00 94.31 227 ARG A O 1
ATOM 1821 N N . THR A 1 228 ? 19.177 -18.854 -10.114 1.00 95.12 228 THR A N 1
ATOM 1822 C CA . THR A 1 228 ? 18.055 -18.130 -10.723 1.00 95.12 228 THR A CA 1
ATOM 1823 C C . THR A 1 228 ? 16.793 -18.247 -9.870 1.00 95.12 228 THR A C 1
ATOM 1825 O O . THR A 1 228 ? 16.215 -17.223 -9.508 1.00 95.12 228 THR A O 1
ATOM 1828 N N . ALA A 1 229 ? 16.424 -19.464 -9.458 1.00 93.69 229 ALA A N 1
ATOM 1829 C CA . ALA A 1 229 ? 15.288 -19.714 -8.569 1.00 93.69 229 ALA A CA 1
ATOM 1830 C C . ALA A 1 229 ? 15.392 -18.922 -7.254 1.00 93.69 229 ALA A C 1
ATOM 1832 O O . ALA A 1 229 ? 14.436 -18.273 -6.814 1.00 93.69 229 ALA A O 1
ATOM 1833 N N . PHE A 1 230 ? 16.583 -18.924 -6.643 1.00 92.44 230 PHE A N 1
ATOM 1834 C CA . PHE A 1 230 ? 16.859 -18.167 -5.427 1.00 92.44 230 PHE A CA 1
ATOM 1835 C C . PHE A 1 230 ? 16.705 -16.654 -5.638 1.00 92.44 230 PHE A C 1
ATOM 1837 O O . PHE A 1 230 ? 15.994 -16.012 -4.865 1.00 92.44 230 PHE A O 1
ATOM 1844 N N . LEU A 1 231 ? 17.323 -16.084 -6.678 1.00 93.50 231 LEU A N 1
ATOM 1845 C CA . LEU A 1 231 ? 17.258 -14.647 -6.968 1.00 93.50 231 LEU A CA 1
ATOM 1846 C C . LEU A 1 231 ? 15.819 -14.193 -7.258 1.00 93.50 231 LEU A C 1
ATOM 1848 O O . LEU A 1 231 ? 15.366 -13.215 -6.666 1.00 93.50 231 LEU A O 1
ATOM 1852 N N . CYS A 1 232 ? 15.073 -14.944 -8.076 1.00 95.69 232 CYS A N 1
ATOM 1853 C CA . CYS A 1 232 ? 13.662 -14.663 -8.362 1.00 95.69 232 CYS A CA 1
ATOM 1854 C C . CYS A 1 232 ? 12.812 -14.699 -7.086 1.00 95.69 232 CYS A C 1
ATOM 1856 O O . CYS A 1 232 ? 11.966 -13.830 -6.873 1.00 95.69 232 CYS A O 1
ATOM 1858 N N . SER A 1 233 ? 13.070 -15.671 -6.205 1.00 92.88 233 SER A N 1
ATOM 1859 C CA . SER A 1 233 ? 12.394 -15.770 -4.909 1.00 92.88 233 SER A CA 1
ATOM 1860 C C . SER A 1 233 ? 12.717 -14.587 -3.998 1.00 92.88 233 SER A C 1
ATOM 1862 O O . SER A 1 233 ? 11.813 -14.059 -3.360 1.00 92.88 233 SER A O 1
ATOM 1864 N N . GLN A 1 234 ? 13.974 -14.132 -3.949 1.00 91.25 234 GLN A N 1
ATOM 1865 C CA . GLN A 1 234 ? 14.339 -12.966 -3.141 1.00 91.25 234 GLN A CA 1
ATOM 1866 C C . GLN A 1 234 ? 13.728 -11.666 -3.677 1.00 91.25 234 GLN A C 1
ATOM 1868 O O . GLN A 1 234 ? 13.221 -10.880 -2.881 1.00 91.25 234 GLN A O 1
ATOM 1873 N N . LEU A 1 235 ? 13.724 -11.450 -4.999 1.00 94.00 235 LEU A N 1
ATOM 1874 C CA . LEU A 1 235 ? 13.077 -10.274 -5.589 1.00 94.00 235 LEU A CA 1
ATOM 1875 C C . LEU A 1 235 ? 11.578 -10.274 -5.298 1.00 94.00 235 LEU A C 1
ATOM 1877 O O . LEU A 1 235 ? 11.024 -9.260 -4.892 1.00 94.00 235 LEU A O 1
ATOM 1881 N N . CYS A 1 236 ? 10.937 -11.429 -5.437 1.00 93.69 236 CYS A N 1
ATOM 1882 C CA . CYS A 1 236 ? 9.538 -11.587 -5.090 1.00 93.69 236 CYS A CA 1
ATOM 1883 C C . CYS A 1 236 ? 9.239 -11.289 -3.611 1.00 93.69 236 CYS A C 1
ATOM 1885 O O . CYS A 1 236 ? 8.295 -10.557 -3.335 1.00 93.69 236 CYS A O 1
ATOM 1887 N N . ASP A 1 237 ? 10.023 -11.843 -2.677 1.00 88.31 237 ASP A N 1
ATOM 1888 C CA . ASP A 1 237 ? 9.904 -11.557 -1.237 1.00 88.31 237 ASP A CA 1
ATOM 1889 C C . ASP A 1 237 ? 10.078 -10.053 -0.960 1.00 88.31 237 ASP A C 1
ATOM 1891 O O . ASP A 1 237 ? 9.399 -9.489 -0.105 1.00 88.31 237 ASP A O 1
ATOM 1895 N N . TYR A 1 238 ? 10.994 -9.396 -1.675 1.00 89.81 238 TYR A N 1
ATOM 1896 C CA . TYR A 1 238 ? 11.249 -7.969 -1.516 1.00 89.81 238 TYR A CA 1
ATOM 1897 C C . TYR A 1 238 ? 10.091 -7.106 -2.026 1.00 89.81 238 TYR A C 1
ATOM 1899 O O . TYR A 1 238 ? 9.638 -6.216 -1.312 1.00 89.81 238 TYR A O 1
ATOM 1907 N N . LEU A 1 239 ? 9.568 -7.394 -3.222 1.00 92.75 239 LEU A N 1
ATOM 1908 C CA . LEU A 1 239 ? 8.398 -6.699 -3.769 1.00 92.75 239 LEU A CA 1
ATOM 1909 C C . LEU A 1 239 ? 7.149 -6.923 -2.901 1.00 92.75 239 LEU A C 1
ATOM 1911 O O . LEU A 1 239 ? 6.370 -5.993 -2.703 1.00 92.75 239 LEU A O 1
ATOM 1915 N N . ASP A 1 240 ? 6.977 -8.126 -2.346 1.00 89.62 240 ASP A N 1
ATOM 1916 C CA . ASP A 1 240 ? 5.914 -8.436 -1.381 1.00 89.62 240 ASP A CA 1
ATOM 1917 C C . ASP A 1 240 ? 6.043 -7.591 -0.106 1.00 89.62 240 ASP A C 1
ATOM 1919 O O . ASP A 1 240 ? 5.091 -6.918 0.285 1.00 89.62 240 ASP A O 1
ATOM 1923 N N . LEU A 1 241 ? 7.240 -7.524 0.489 1.00 86.81 241 LEU A N 1
ATOM 1924 C CA . LEU A 1 241 ? 7.506 -6.698 1.672 1.00 86.81 241 LEU A CA 1
ATOM 1925 C C . LEU A 1 241 ? 7.188 -5.213 1.429 1.00 86.81 241 LEU A C 1
ATOM 1927 O O . LEU A 1 241 ? 6.591 -4.553 2.280 1.00 86.81 241 LEU A O 1
ATOM 1931 N N . LEU A 1 242 ? 7.544 -4.695 0.250 1.00 88.00 242 LEU A N 1
ATOM 1932 C CA . LEU A 1 242 ? 7.252 -3.319 -0.155 1.00 88.00 242 LEU A CA 1
ATOM 1933 C C . LEU A 1 242 ? 5.771 -3.082 -0.510 1.00 88.00 242 LEU A C 1
ATOM 1935 O O . LEU A 1 242 ? 5.387 -1.944 -0.774 1.00 88.00 242 LEU A O 1
ATOM 1939 N N . GLY A 1 243 ? 4.918 -4.113 -0.502 1.00 90.19 243 GLY A N 1
ATOM 1940 C CA . GLY A 1 243 ? 3.505 -3.998 -0.878 1.00 90.19 243 GLY A CA 1
ATOM 1941 C C . GLY A 1 243 ? 3.294 -3.731 -2.373 1.00 90.19 243 GLY A C 1
ATOM 1942 O O . GLY A 1 243 ? 2.287 -3.133 -2.765 1.00 90.19 243 GLY A O 1
ATOM 1943 N N . LEU A 1 244 ? 4.252 -4.142 -3.203 1.00 92.81 244 LEU A N 1
ATOM 1944 C CA . LEU A 1 244 ? 4.239 -4.002 -4.661 1.00 92.81 244 LEU A CA 1
ATOM 1945 C C . LEU A 1 244 ? 3.765 -5.276 -5.372 1.00 92.81 244 LEU A C 1
ATOM 1947 O O . LEU A 1 244 ? 3.468 -5.239 -6.563 1.00 92.81 244 LEU A O 1
ATOM 1951 N N . ALA A 1 245 ? 3.688 -6.389 -4.643 1.00 93.25 245 ALA A N 1
ATOM 1952 C CA . ALA A 1 245 ? 3.097 -7.636 -5.103 1.00 93.25 245 ALA A CA 1
ATOM 1953 C C . ALA A 1 245 ? 1.617 -7.756 -4.684 1.00 93.25 245 ALA A C 1
ATOM 1955 O O . ALA A 1 245 ? 1.189 -7.111 -3.717 1.00 93.25 245 ALA A O 1
ATOM 1956 N N . PRO A 1 246 ? 0.840 -8.634 -5.345 1.00 91.88 246 PRO A N 1
ATOM 1957 C CA . PRO A 1 246 ? -0.438 -9.099 -4.820 1.00 91.88 246 PRO A CA 1
ATOM 1958 C C . PRO A 1 246 ? -0.255 -9.723 -3.438 1.00 91.88 246 PRO A C 1
ATOM 1960 O O . PRO A 1 246 ? 0.705 -10.460 -3.207 1.00 91.88 246 PRO A O 1
ATOM 1963 N N . PHE A 1 247 ? -1.201 -9.476 -2.533 1.00 92.38 247 PHE A N 1
ATOM 1964 C CA . PHE A 1 247 ? -1.163 -10.087 -1.209 1.00 92.38 247 PHE A CA 1
ATOM 1965 C C . PHE A 1 247 ? -1.379 -11.604 -1.314 1.00 92.38 247 PHE A C 1
ATOM 1967 O O . PHE A 1 247 ? -2.465 -12.056 -1.673 1.00 92.38 247 PHE A O 1
ATOM 1974 N N . ASP A 1 248 ? -0.352 -12.393 -0.985 1.00 90.38 248 ASP A N 1
ATOM 1975 C CA . ASP A 1 248 ? -0.384 -13.861 -1.061 1.00 90.38 248 ASP A CA 1
ATOM 1976 C C . ASP A 1 248 ? -0.468 -14.562 0.310 1.00 90.38 248 ASP A C 1
ATOM 1978 O O . ASP A 1 248 ? -0.465 -15.795 0.385 1.00 90.38 248 ASP A O 1
ATOM 1982 N N . GLY A 1 249 ? -0.606 -13.782 1.385 1.00 92.94 249 GLY A N 1
ATOM 1983 C CA . GLY A 1 249 ? -0.614 -14.244 2.774 1.00 92.94 249 GLY A CA 1
ATOM 1984 C C . GLY A 1 249 ? 0.542 -13.662 3.584 1.00 92.94 249 GLY A C 1
ATOM 1985 O O . GLY A 1 249 ? 1.495 -13.098 3.041 1.00 92.94 249 GLY A O 1
ATOM 1986 N N . PHE A 1 250 ? 0.477 -13.786 4.909 1.00 92.38 250 PHE A N 1
ATOM 1987 C CA . PHE A 1 250 ? 1.580 -13.352 5.764 1.00 92.38 250 PHE A CA 1
ATOM 1988 C C . PHE A 1 250 ? 2.677 -14.416 5.859 1.00 92.38 250 PHE A C 1
ATOM 1990 O O . PHE A 1 250 ? 2.482 -15.610 5.625 1.00 92.38 250 PHE A O 1
ATOM 1997 N N . ARG A 1 251 ? 3.875 -13.965 6.213 1.00 89.19 251 ARG A N 1
ATOM 1998 C CA . ARG A 1 251 ? 5.055 -14.779 6.490 1.00 89.19 251 ARG A CA 1
ATOM 1999 C C . ARG A 1 251 ? 5.423 -14.628 7.964 1.00 89.19 251 ARG A C 1
ATOM 2001 O O . ARG A 1 251 ? 5.104 -13.605 8.561 1.00 89.19 251 ARG A O 1
ATOM 2008 N N . PRO A 1 252 ? 6.134 -15.596 8.573 1.00 88.56 252 PRO A N 1
ATOM 2009 C CA . PRO A 1 252 ? 6.459 -15.524 10.002 1.00 88.56 252 PRO A CA 1
ATOM 2010 C C . PRO A 1 252 ? 7.168 -14.226 10.405 1.00 88.56 252 PRO A C 1
ATOM 2012 O O . PRO A 1 252 ? 6.905 -13.684 11.469 1.00 88.56 252 PRO A O 1
ATOM 2015 N N . TYR A 1 253 ? 8.017 -13.699 9.521 1.00 85.44 253 TYR A N 1
ATOM 2016 C CA . TYR A 1 253 ? 8.767 -12.465 9.745 1.00 85.44 253 TYR A CA 1
ATOM 2017 C C . TYR A 1 253 ? 7.934 -11.179 9.600 1.00 85.44 253 TYR A C 1
ATOM 2019 O O . TYR A 1 253 ? 8.414 -10.111 9.971 1.00 85.44 253 TYR A O 1
ATOM 2027 N N . ASP A 1 254 ? 6.701 -11.253 9.091 1.00 86.94 254 ASP A N 1
ATOM 2028 C CA . ASP A 1 254 ? 5.801 -10.093 9.040 1.00 86.94 254 ASP A CA 1
ATOM 2029 C C . ASP A 1 254 ? 5.311 -9.711 10.449 1.00 86.94 254 ASP A C 1
ATOM 2031 O O . ASP A 1 254 ? 4.943 -8.565 10.684 1.00 86.94 254 ASP A O 1
ATOM 2035 N N . PHE A 1 255 ? 5.368 -10.655 11.397 1.00 89.75 255 PHE A N 1
ATOM 2036 C CA . PHE A 1 255 ? 4.981 -10.482 12.802 1.00 89.75 255 PHE A CA 1
ATOM 2037 C C . PHE A 1 255 ? 6.188 -10.263 13.736 1.00 89.75 255 PHE A C 1
ATOM 2039 O O . PHE A 1 255 ? 6.031 -10.110 14.948 1.00 89.75 255 PHE A O 1
ATOM 2046 N N . ASP A 1 256 ? 7.416 -10.233 13.208 1.00 87.88 256 ASP A N 1
ATOM 2047 C CA . ASP A 1 256 ? 8.605 -9.940 14.012 1.00 87.88 256 ASP A CA 1
ATOM 2048 C C . ASP A 1 256 ? 8.521 -8.482 14.513 1.00 87.88 256 ASP A C 1
ATOM 2050 O O . ASP A 1 256 ? 8.487 -7.534 13.726 1.00 87.88 256 ASP A O 1
ATOM 2054 N N . ARG A 1 257 ? 8.510 -8.278 15.841 1.00 85.50 257 ARG A N 1
ATOM 2055 C CA . ARG A 1 257 ? 8.296 -6.956 16.475 1.00 85.50 257 ARG A CA 1
ATOM 2056 C C . ARG A 1 257 ? 9.230 -5.860 15.947 1.00 85.50 257 ARG A C 1
ATOM 2058 O O . ARG A 1 257 ? 8.816 -4.709 15.825 1.00 85.50 257 ARG A O 1
ATOM 2065 N N . ASP A 1 258 ? 10.467 -6.226 15.626 1.00 84.44 258 ASP A N 1
ATOM 2066 C CA . ASP A 1 258 ? 11.493 -5.306 15.126 1.00 84.44 258 ASP A CA 1
ATOM 2067 C C . ASP A 1 258 ? 11.305 -4.941 13.639 1.00 84.44 258 ASP A C 1
ATOM 2069 O O . ASP A 1 258 ? 11.867 -3.947 13.177 1.00 84.44 258 ASP A O 1
ATOM 2073 N N . SER A 1 259 ? 10.511 -5.711 12.885 1.00 82.38 259 SER A N 1
ATOM 2074 C CA . SER A 1 259 ? 10.228 -5.493 11.459 1.00 82.38 259 SER A CA 1
ATOM 2075 C C . SER A 1 259 ? 8.765 -5.184 11.144 1.00 82.38 259 SER A C 1
ATOM 2077 O O . SER A 1 259 ? 8.458 -4.959 9.976 1.00 82.38 259 SER A O 1
ATOM 2079 N N . LEU A 1 260 ? 7.880 -5.062 12.143 1.00 83.31 260 LEU A N 1
ATOM 2080 C CA . LEU A 1 260 ? 6.468 -4.691 11.939 1.00 83.31 260 LEU A CA 1
ATOM 2081 C C . LEU A 1 260 ? 6.307 -3.452 11.046 1.00 83.31 260 LEU A C 1
ATOM 2083 O O . LEU A 1 260 ? 5.491 -3.442 10.130 1.00 83.31 260 LEU A O 1
ATOM 2087 N N . GLY A 1 261 ? 7.139 -2.426 11.257 1.00 84.81 261 GLY A N 1
ATOM 2088 C CA . GLY A 1 261 ? 7.117 -1.208 10.441 1.00 84.81 261 GLY A CA 1
ATOM 2089 C C . GLY A 1 261 ? 7.420 -1.453 8.955 1.00 84.81 261 GLY A C 1
ATOM 2090 O O . GLY A 1 261 ? 6.881 -0.755 8.102 1.00 84.81 261 GLY A O 1
ATOM 2091 N N . GLN A 1 262 ? 8.243 -2.459 8.639 1.00 84.38 262 GLN A N 1
ATOM 2092 C CA . GLN A 1 262 ? 8.577 -2.844 7.262 1.00 84.38 262 GLN A CA 1
ATOM 2093 C C . GLN A 1 262 ? 7.455 -3.651 6.604 1.00 84.38 262 GLN A C 1
ATOM 2095 O O . GLN A 1 262 ? 7.331 -3.612 5.388 1.00 84.38 262 GLN A O 1
ATOM 2100 N N . ALA A 1 263 ? 6.623 -4.340 7.390 1.00 87.56 263 ALA A N 1
ATOM 2101 C CA . ALA A 1 263 ? 5.481 -5.104 6.895 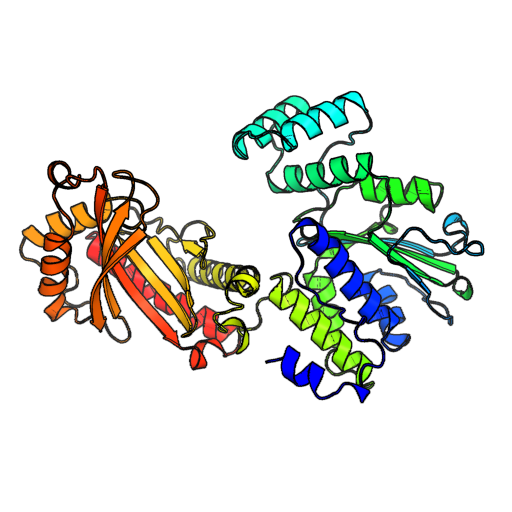1.00 87.56 263 ALA A CA 1
ATOM 2102 C C . ALA A 1 263 ? 4.228 -4.238 6.654 1.00 87.56 263 ALA A C 1
ATOM 2104 O O . ALA A 1 263 ? 3.258 -4.715 6.068 1.00 87.56 263 ALA A O 1
ATOM 2105 N N . LEU A 1 264 ? 4.220 -2.961 7.065 1.00 90.88 264 LEU A N 1
ATOM 2106 C CA . LEU A 1 264 ? 3.057 -2.075 6.902 1.00 90.88 264 LEU A CA 1
ATOM 2107 C C . LEU A 1 264 ? 2.590 -1.900 5.446 1.00 90.88 264 LEU A C 1
ATOM 2109 O O . LEU A 1 264 ? 1.377 -1.917 5.232 1.00 90.88 264 LEU A O 1
ATOM 2113 N N . PRO A 1 265 ? 3.465 -1.746 4.430 1.00 90.75 265 PRO A N 1
ATOM 2114 C CA . PRO A 1 265 ? 3.022 -1.676 3.038 1.00 90.75 265 PRO A CA 1
ATOM 2115 C C . PRO A 1 265 ? 2.260 -2.935 2.605 1.00 90.75 265 PRO A C 1
ATOM 2117 O O . PRO A 1 265 ? 1.148 -2.837 2.083 1.00 90.75 265 PRO A O 1
ATOM 2120 N N . LYS A 1 266 ? 2.800 -4.118 2.918 1.00 92.94 266 LYS A N 1
ATOM 2121 C CA . LYS A 1 266 ? 2.127 -5.404 2.705 1.00 92.94 266 LYS A CA 1
ATOM 2122 C C . LYS A 1 266 ? 0.803 -5.496 3.469 1.00 92.94 266 LYS A C 1
ATOM 2124 O O . LYS A 1 266 ? -0.222 -5.881 2.909 1.00 92.94 266 LYS A O 1
ATOM 2129 N N . PHE A 1 267 ? 0.790 -5.081 4.732 1.00 94.88 267 PHE A N 1
ATOM 2130 C CA . PHE A 1 267 ? -0.414 -5.081 5.558 1.00 94.88 267 PHE A CA 1
ATOM 2131 C C . PHE A 1 267 ? -1.521 -4.181 4.993 1.00 94.88 267 PHE A C 1
ATOM 2133 O O . PHE A 1 267 ? -2.698 -4.526 5.060 1.00 94.88 267 PHE A O 1
ATOM 2140 N N . ARG A 1 268 ? -1.171 -3.044 4.384 1.00 94.12 268 ARG A N 1
ATOM 2141 C CA . ARG A 1 268 ? -2.149 -2.172 3.713 1.00 94.12 268 ARG A CA 1
ATOM 2142 C C . ARG A 1 268 ? -2.795 -2.859 2.513 1.00 94.12 268 ARG A C 1
ATOM 2144 O O . ARG A 1 268 ? -3.993 -2.686 2.312 1.00 94.12 268 ARG A O 1
ATOM 2151 N N . ARG A 1 269 ? -2.053 -3.679 1.757 1.00 93.94 269 ARG A N 1
ATOM 2152 C CA . ARG A 1 269 ? -2.629 -4.513 0.683 1.00 93.94 269 ARG A CA 1
ATOM 2153 C C . ARG A 1 269 ? -3.616 -5.530 1.234 1.00 93.94 269 ARG A C 1
ATOM 2155 O O . ARG A 1 269 ? -4.714 -5.655 0.702 1.00 93.94 269 ARG A O 1
ATOM 2162 N N . TYR A 1 270 ? -3.258 -6.188 2.331 1.00 96.12 270 TYR A N 1
ATOM 2163 C CA . TYR A 1 270 ? -4.177 -7.058 3.058 1.00 96.12 270 TYR A CA 1
ATOM 2164 C C . TYR A 1 270 ? -5.450 -6.311 3.491 1.00 96.12 270 TYR A C 1
ATOM 2166 O O . TYR A 1 270 ? -6.556 -6.772 3.219 1.00 96.12 270 TYR A O 1
ATOM 2174 N N . ALA A 1 271 ? -5.320 -5.133 4.102 1.00 97.19 271 ALA A N 1
ATOM 2175 C CA . ALA A 1 271 ? -6.464 -4.356 4.567 1.00 97.19 271 ALA A CA 1
ATOM 2176 C C . ALA A 1 271 ? -7.365 -3.883 3.408 1.00 97.19 271 ALA A C 1
ATOM 2178 O O . ALA A 1 271 ? -8.589 -3.940 3.523 1.00 97.19 271 ALA A O 1
ATOM 2179 N N . ALA A 1 272 ? -6.778 -3.503 2.267 1.00 96.00 272 ALA A N 1
ATOM 2180 C CA . ALA A 1 272 ? -7.515 -3.188 1.044 1.00 96.00 272 ALA A CA 1
ATOM 2181 C C . ALA A 1 272 ? -8.261 -4.413 0.486 1.00 96.00 272 ALA A C 1
ATOM 2183 O O . ALA A 1 272 ? -9.412 -4.295 0.072 1.00 96.00 272 ALA A O 1
ATOM 2184 N N . ALA A 1 273 ? -7.654 -5.604 0.531 1.00 96.19 273 ALA A N 1
ATOM 2185 C CA . ALA A 1 273 ? -8.320 -6.845 0.134 1.00 96.19 273 ALA A CA 1
ATOM 2186 C C . ALA A 1 273 ? -9.498 -7.192 1.066 1.00 96.19 273 ALA A C 1
ATOM 2188 O O . ALA A 1 273 ? -10.562 -7.593 0.594 1.00 96.19 273 ALA A O 1
ATOM 2189 N N . VAL A 1 274 ? -9.352 -6.975 2.380 1.00 97.75 274 VAL A N 1
ATOM 2190 C CA . VAL A 1 274 ? -10.450 -7.134 3.353 1.00 97.75 274 VAL A CA 1
ATOM 2191 C C . VAL A 1 274 ? -11.585 -6.147 3.073 1.00 97.75 274 VAL A C 1
ATOM 2193 O O . VAL A 1 274 ? -12.748 -6.551 3.059 1.00 97.75 274 VAL A O 1
ATOM 2196 N N . GLN A 1 275 ? -11.268 -4.877 2.805 1.00 97.88 275 GLN A N 1
ATOM 2197 C CA . GLN A 1 275 ? -12.255 -3.860 2.437 1.00 97.88 275 GLN A CA 1
ATOM 2198 C C . GLN A 1 275 ? -12.992 -4.229 1.141 1.00 97.88 275 GLN A C 1
ATOM 2200 O O . GLN A 1 275 ? -14.219 -4.182 1.102 1.00 97.88 275 GLN A O 1
ATOM 2205 N N . ALA A 1 276 ? -12.270 -4.638 0.093 1.00 96.88 276 ALA A N 1
ATOM 2206 C CA . ALA A 1 276 ? -12.869 -5.064 -1.169 1.00 96.88 276 ALA A CA 1
ATOM 2207 C C . ALA A 1 276 ? -13.844 -6.231 -0.953 1.00 96.88 276 ALA A C 1
ATOM 2209 O O . ALA A 1 276 ? -14.993 -6.167 -1.387 1.00 96.88 276 ALA A O 1
ATOM 2210 N N . ARG A 1 277 ? -13.433 -7.243 -0.178 1.00 97.50 277 ARG A N 1
ATOM 2211 C CA . ARG A 1 277 ? -14.280 -8.390 0.174 1.00 97.50 277 ARG A CA 1
ATOM 2212 C C . ARG A 1 277 ? -15.519 -7.992 0.981 1.00 97.50 277 ARG A C 1
ATOM 2214 O O . ARG A 1 277 ? -16.591 -8.559 0.782 1.00 97.50 277 ARG A O 1
ATOM 2221 N N . ALA A 1 278 ? -15.384 -7.027 1.888 1.00 97.12 278 ALA A N 1
ATOM 2222 C CA . ALA A 1 278 ? -16.499 -6.471 2.650 1.00 97.12 278 ALA A CA 1
ATOM 2223 C C . ALA A 1 278 ? -17.494 -5.719 1.751 1.00 97.12 278 ALA A C 1
ATOM 2225 O O . ALA A 1 278 ? -18.704 -5.901 1.889 1.00 97.12 278 ALA A O 1
ATOM 2226 N N . ASN A 1 279 ? -16.992 -4.933 0.796 1.00 96.88 279 ASN A N 1
ATOM 2227 C CA . ASN A 1 279 ? -17.808 -4.217 -0.185 1.00 96.88 279 ASN A CA 1
ATOM 2228 C C . ASN A 1 279 ? -18.558 -5.181 -1.115 1.00 96.88 279 ASN A C 1
ATOM 2230 O O . ASN A 1 279 ? -19.746 -4.989 -1.364 1.00 96.88 279 ASN A O 1
ATOM 2234 N N . GLU A 1 280 ? -17.908 -6.253 -1.574 1.00 97.19 280 GLU A N 1
ATOM 2235 C CA . GLU A 1 280 ? -18.553 -7.330 -2.343 1.00 97.19 280 GLU A CA 1
ATOM 2236 C C . GLU A 1 280 ? -19.686 -8.010 -1.559 1.00 97.19 280 GLU A C 1
ATOM 2238 O O . GLU A 1 280 ? -20.703 -8.390 -2.139 1.00 97.19 280 GLU A O 1
ATOM 2243 N N . ALA A 1 281 ? -19.537 -8.128 -0.236 1.00 96.75 281 ALA A N 1
ATOM 2244 C CA . ALA A 1 281 ? -20.571 -8.633 0.665 1.00 96.75 281 ALA A CA 1
ATOM 2245 C C . ALA A 1 281 ? -21.660 -7.590 1.008 1.00 96.75 281 ALA A C 1
ATOM 2247 O O . ALA A 1 281 ? -22.594 -7.900 1.748 1.00 96.75 281 ALA A O 1
ATOM 2248 N N . GLY A 1 282 ? -21.567 -6.363 0.484 1.00 97.38 282 GLY A N 1
ATOM 2249 C CA . GLY A 1 282 ? -22.537 -5.291 0.719 1.00 97.38 282 GLY A CA 1
ATOM 2250 C C . GLY A 1 282 ? -22.448 -4.649 2.107 1.00 97.38 282 GLY A C 1
ATOM 2251 O O . GLY A 1 282 ? -23.431 -4.070 2.578 1.00 97.38 282 GLY A O 1
ATOM 2252 N N . LEU A 1 283 ? -21.303 -4.759 2.789 1.00 97.44 283 LEU A N 1
ATOM 2253 C CA . LEU A 1 283 ? -21.102 -4.104 4.079 1.00 97.44 283 LEU A CA 1
ATOM 2254 C C . LEU A 1 283 ? -20.936 -2.581 3.903 1.00 97.44 283 LEU A C 1
ATOM 2256 O O . LEU A 1 283 ? -20.258 -2.142 2.977 1.00 97.44 283 LEU A O 1
ATOM 2260 N N . PRO A 1 284 ? -21.520 -1.756 4.793 1.00 97.12 284 PRO A N 1
ATOM 2261 C CA . PRO A 1 284 ? -21.427 -0.299 4.738 1.00 97.12 284 PRO A CA 1
ATOM 2262 C C . PRO A 1 284 ? -20.092 0.187 5.322 1.00 97.12 284 PRO A C 1
ATOM 2264 O O . PRO A 1 284 ? -20.059 0.799 6.389 1.00 97.12 284 PRO A O 1
ATOM 2267 N N . VAL A 1 285 ? -18.979 -0.117 4.659 1.00 97.50 285 VAL A N 1
ATOM 2268 C CA . VAL A 1 285 ? -17.648 0.371 5.051 1.00 97.50 285 VAL A CA 1
ATOM 2269 C C . VAL A 1 285 ? -17.172 1.458 4.088 1.00 97.50 285 VAL A C 1
ATOM 2271 O O . VAL A 1 285 ? -17.483 1.433 2.900 1.00 97.50 285 VAL A O 1
ATOM 2274 N N . GLY A 1 286 ? -16.494 2.466 4.630 1.00 96.44 286 GLY A N 1
ATOM 2275 C CA . GLY A 1 286 ? -15.943 3.599 3.892 1.00 96.44 286 GLY A CA 1
ATOM 2276 C C . GLY A 1 286 ? -14.550 3.310 3.351 1.00 96.44 286 GLY A C 1
ATOM 2277 O O . GLY A 1 286 ? -14.112 2.158 3.324 1.00 96.44 286 GLY A O 1
ATOM 2278 N N . ASP A 1 287 ? -13.859 4.371 2.939 1.00 96.25 287 ASP A N 1
ATOM 2279 C CA . ASP A 1 287 ? -12.499 4.289 2.411 1.00 96.25 287 ASP A CA 1
ATOM 2280 C C . ASP A 1 287 ? -11.487 3.839 3.475 1.00 96.25 287 ASP A C 1
ATOM 2282 O O . ASP A 1 287 ? -11.652 4.074 4.676 1.00 96.25 287 ASP A O 1
ATOM 2286 N N . LEU A 1 288 ? -10.439 3.153 3.015 1.00 96.19 288 LEU A N 1
ATOM 2287 C CA . LEU A 1 288 ? -9.350 2.675 3.854 1.00 96.19 288 LEU A CA 1
ATOM 2288 C C . LEU A 1 288 ? -8.392 3.820 4.162 1.00 96.19 288 LEU A C 1
ATOM 2290 O O . LEU A 1 288 ? -7.750 4.360 3.262 1.00 96.19 288 LEU A O 1
ATOM 2294 N N . GLU A 1 289 ? -8.218 4.125 5.443 1.00 95.31 289 GLU A N 1
ATOM 2295 C CA . GLU A 1 289 ? -7.266 5.140 5.881 1.00 95.31 289 GLU A CA 1
ATOM 2296 C C . GLU A 1 289 ? -6.081 4.495 6.620 1.00 95.31 289 GLU A C 1
ATOM 2298 O O . GLU A 1 289 ? -6.284 3.741 7.579 1.00 95.31 289 GLU A O 1
ATOM 2303 N N . PRO A 1 290 ? -4.827 4.758 6.212 1.00 93.00 290 PRO A N 1
ATOM 2304 C CA . PRO A 1 290 ? -3.655 4.225 6.898 1.00 93.00 290 PRO A CA 1
ATOM 2305 C C . PRO A 1 290 ? -3.523 4.743 8.335 1.00 93.00 290 PRO A C 1
ATOM 2307 O O . PRO A 1 290 ? -3.708 5.928 8.604 1.00 93.00 290 PRO A O 1
ATOM 2310 N N . THR A 1 291 ? -3.090 3.875 9.248 1.00 90.62 291 THR A N 1
ATOM 2311 C CA . THR A 1 291 ? -2.676 4.246 10.610 1.00 90.62 291 THR A CA 1
ATOM 2312 C C . THR A 1 291 ? -1.190 3.909 10.817 1.00 90.62 291 THR A C 1
ATOM 2314 O O . THR A 1 291 ? -0.591 3.215 9.987 1.00 90.62 291 THR A O 1
ATOM 2317 N N . PRO A 1 292 ? -0.545 4.372 11.908 1.00 87.44 292 PRO A N 1
ATOM 2318 C CA . PRO A 1 292 ? 0.852 4.029 12.192 1.00 87.44 292 PRO A CA 1
ATOM 2319 C C . PRO A 1 292 ? 1.128 2.524 12.348 1.00 87.44 292 PRO A C 1
ATOM 2321 O O . PRO A 1 292 ? 2.266 2.100 12.175 1.00 87.44 292 PRO A O 1
ATOM 2324 N N . THR A 1 293 ? 0.111 1.730 12.687 1.00 88.19 293 THR A N 1
ATOM 2325 C CA . THR A 1 293 ? 0.208 0.287 12.980 1.00 88.19 293 THR A CA 1
ATOM 2326 C C . THR A 1 293 ? -0.655 -0.577 12.058 1.00 88.19 293 THR A C 1
ATOM 2328 O O . THR A 1 293 ? -0.715 -1.794 12.226 1.00 88.19 293 THR A O 1
ATOM 2331 N N . GLY A 1 294 ? -1.331 0.026 11.079 1.00 94.62 294 GLY A N 1
ATOM 2332 C CA . GLY A 1 294 ? -2.224 -0.699 10.190 1.00 94.62 294 GLY A CA 1
ATOM 2333 C C . GLY A 1 294 ? -3.125 0.216 9.371 1.00 94.62 294 GLY A C 1
ATOM 2334 O O . GLY A 1 294 ? -2.639 1.064 8.617 1.00 94.62 294 GLY A O 1
ATOM 2335 N N . ALA A 1 295 ? -4.436 0.016 9.488 1.00 96.88 295 ALA A N 1
ATOM 2336 C CA . ALA A 1 295 ? -5.439 0.788 8.770 1.00 96.88 295 ALA A CA 1
ATOM 2337 C C . ALA A 1 295 ? -6.768 0.865 9.533 1.00 96.88 295 ALA A C 1
ATOM 2339 O O . ALA A 1 295 ? -7.037 0.072 10.437 1.00 96.88 295 ALA A O 1
ATOM 2340 N N . ARG A 1 296 ? -7.619 1.809 9.142 1.00 96.44 296 ARG A N 1
ATOM 2341 C CA . ARG A 1 296 ? -8.982 1.951 9.650 1.00 96.44 296 ARG A CA 1
ATOM 2342 C C . ARG A 1 296 ? -9.997 2.055 8.519 1.00 96.44 296 ARG A C 1
ATOM 2344 O O . ARG A 1 296 ? -9.662 2.464 7.410 1.00 96.44 296 ARG A O 1
ATOM 2351 N N . LEU A 1 297 ? -11.232 1.697 8.838 1.00 97.50 297 LEU A N 1
ATOM 2352 C CA . LEU A 1 297 ? -12.398 1.751 7.970 1.00 97.50 297 LEU A CA 1
ATOM 2353 C C . LEU A 1 297 ? -13.537 2.429 8.731 1.00 97.50 297 LEU A C 1
ATOM 2355 O O . LEU A 1 297 ? -13.985 1.927 9.767 1.00 97.50 297 LEU A O 1
ATOM 2359 N N . ALA A 1 298 ? -14.031 3.549 8.208 1.00 96.19 298 ALA A N 1
ATOM 2360 C CA . ALA A 1 298 ? -15.260 4.148 8.714 1.00 96.19 298 ALA A CA 1
ATOM 2361 C C . ALA A 1 298 ? -16.454 3.222 8.428 1.00 96.19 298 ALA A C 1
ATOM 2363 O O . ALA A 1 298 ? -16.497 2.570 7.386 1.00 96.19 298 ALA A O 1
ATOM 2364 N N . ILE A 1 299 ? -17.444 3.179 9.318 1.00 97.06 299 ILE A N 1
ATOM 2365 C CA . ILE A 1 299 ? -18.731 2.538 9.024 1.00 97.06 299 ILE A CA 1
ATOM 2366 C C . ILE A 1 299 ? -19.661 3.628 8.487 1.00 97.06 299 ILE A C 1
ATOM 2368 O O . ILE A 1 299 ? -19.923 4.615 9.166 1.00 97.06 299 ILE A O 1
ATOM 2372 N N . THR A 1 300 ? -20.145 3.479 7.254 1.00 96.88 300 THR A N 1
ATOM 2373 C CA . THR A 1 300 ? -20.955 4.503 6.567 1.00 96.88 300 THR A CA 1
ATOM 2374 C C . THR A 1 300 ? -22.437 4.459 6.943 1.00 96.88 300 THR A C 1
ATOM 2376 O O . THR A 1 300 ? -23.208 5.330 6.541 1.00 96.88 300 THR A O 1
ATOM 2379 N N . ASP A 1 301 ? -22.848 3.464 7.733 1.00 95.75 301 ASP A N 1
ATOM 2380 C CA . ASP A 1 301 ? -24.194 3.366 8.293 1.00 95.75 301 ASP A CA 1
ATOM 2381 C C . ASP A 1 301 ? -24.395 4.419 9.403 1.00 95.75 301 ASP A C 1
ATOM 2383 O O . ASP A 1 301 ? -23.733 4.336 10.439 1.00 95.75 301 ASP A O 1
ATOM 2387 N N . PRO A 1 302 ? -25.332 5.376 9.252 1.00 95.06 302 PRO A N 1
ATOM 2388 C CA . PRO A 1 302 ? -25.542 6.450 10.226 1.00 95.06 302 PRO A CA 1
ATOM 2389 C C . PRO A 1 302 ? -26.081 5.967 11.582 1.00 95.06 302 PRO A C 1
ATOM 2391 O O . PRO A 1 302 ? -26.155 6.754 12.525 1.00 95.06 302 PRO A O 1
ATOM 2394 N N . HIS A 1 303 ? -26.508 4.706 11.685 1.00 94.88 303 HIS A N 1
ATOM 2395 C CA . HIS A 1 303 ? -26.978 4.095 12.927 1.00 94.88 303 HIS A CA 1
ATOM 2396 C C . HIS A 1 303 ? -25.931 3.204 13.599 1.00 94.88 303 HIS A C 1
ATOM 2398 O O . HIS A 1 303 ? -26.204 2.652 14.667 1.00 94.88 303 HIS A O 1
ATOM 2404 N N . ALA A 1 304 ? -24.767 3.014 12.982 1.00 96.06 304 ALA A N 1
ATOM 2405 C CA . ALA A 1 304 ? -23.650 2.322 13.600 1.00 96.06 304 ALA A CA 1
ATOM 2406 C C . ALA A 1 304 ? -22.809 3.302 14.431 1.00 96.06 304 ALA A C 1
ATOM 2408 O O . ALA A 1 304 ? -22.699 4.478 14.095 1.00 96.06 304 ALA A O 1
ATOM 2409 N N . LEU A 1 305 ? -22.219 2.813 15.523 1.00 96.75 305 LEU A N 1
ATOM 2410 C CA . LEU A 1 305 ? -21.242 3.568 16.312 1.00 96.75 305 LEU A CA 1
ATOM 2411 C C . LEU A 1 305 ? -19.833 3.050 16.050 1.00 96.75 305 LEU A C 1
ATOM 2413 O O . LEU A 1 305 ? -19.641 1.835 15.985 1.00 96.75 305 LEU A O 1
ATOM 2417 N N . GLY A 1 306 ? -18.859 3.956 16.030 1.00 96.38 306 GLY A N 1
ATOM 2418 C CA . GLY A 1 306 ? -17.442 3.628 15.943 1.00 96.38 306 GLY A CA 1
ATOM 2419 C C . GLY A 1 306 ? -16.918 3.396 14.527 1.00 96.38 306 GLY A C 1
ATOM 2420 O O . GLY A 1 306 ? -17.601 3.568 13.519 1.00 96.38 306 GLY A O 1
ATOM 2421 N N . GLU A 1 307 ? -15.657 2.986 14.480 1.00 97.00 307 GLU A N 1
ATOM 2422 C CA . GLU A 1 307 ? -14.906 2.645 13.272 1.00 97.00 307 GLU A CA 1
ATOM 2423 C C . GLU A 1 307 ? -14.284 1.256 13.431 1.00 97.00 307 GLU A C 1
ATOM 2425 O O . GLU A 1 307 ? -14.103 0.779 14.553 1.00 97.00 307 GLU A O 1
ATOM 2430 N N . VAL A 1 308 ? -13.924 0.604 12.328 1.00 98.06 308 VAL A N 1
ATOM 2431 C CA . VAL A 1 308 ? -13.143 -0.636 12.390 1.00 98.06 308 VAL A CA 1
ATOM 2432 C C . VAL A 1 308 ? -11.664 -0.326 12.220 1.00 98.06 308 VAL A C 1
ATOM 2434 O O . VAL A 1 308 ? -11.280 0.435 11.337 1.00 98.06 308 VAL A O 1
ATOM 2437 N N . ARG A 1 309 ? -10.820 -0.962 13.029 1.00 97.69 309 ARG A N 1
ATOM 2438 C CA . ARG A 1 309 ? -9.364 -0.940 12.914 1.00 97.69 309 ARG A CA 1
ATOM 2439 C C . ARG A 1 309 ? -8.832 -2.319 12.577 1.00 97.69 309 ARG A C 1
ATOM 2441 O O . ARG A 1 309 ? -9.226 -3.308 13.192 1.00 97.69 309 ARG A O 1
ATOM 2448 N N . LEU A 1 310 ? -7.917 -2.356 11.616 1.00 98.00 310 LEU A N 1
ATOM 2449 C CA . LEU A 1 310 ? -7.077 -3.503 11.313 1.00 98.00 310 LEU A CA 1
ATOM 2450 C C . LEU A 1 310 ? -5.658 -3.159 11.761 1.00 98.00 310 LEU A C 1
ATOM 2452 O O . LEU A 1 310 ? -5.066 -2.214 11.243 1.00 98.00 310 LEU A O 1
ATOM 2456 N N . GLU A 1 311 ? -5.109 -3.912 12.707 1.00 96.81 311 GLU A N 1
ATOM 2457 C CA . GLU A 1 311 ? -3.769 -3.667 13.250 1.00 96.81 311 GLU A CA 1
ATOM 2458 C C . GLU A 1 311 ? -2.886 -4.904 13.107 1.00 96.81 311 GLU A C 1
ATOM 2460 O O . GLU A 1 311 ? -3.322 -6.027 13.377 1.00 96.81 311 GLU A O 1
ATOM 2465 N N . LEU A 1 312 ? -1.635 -4.688 12.699 1.00 95.12 312 LEU A N 1
ATOM 2466 C CA . LEU A 1 312 ? -0.612 -5.727 12.672 1.00 95.12 312 LEU A CA 1
ATOM 2467 C C . LEU A 1 312 ? 0.152 -5.725 13.997 1.00 95.12 312 LEU A C 1
ATOM 2469 O O . LEU A 1 312 ? 0.757 -4.720 14.373 1.00 95.12 312 LEU A O 1
ATOM 2473 N N . LEU A 1 313 ? 0.128 -6.854 14.697 1.00 94.56 313 LEU A N 1
ATOM 2474 C CA . LEU A 1 313 ? 0.764 -7.048 16.000 1.00 94.56 313 LEU A CA 1
ATOM 2475 C C . LEU A 1 313 ? 1.781 -8.186 15.924 1.00 94.56 313 LEU A C 1
ATOM 2477 O O . LEU A 1 313 ? 1.835 -8.895 14.930 1.00 94.56 313 LEU A O 1
ATOM 2481 N N . GLY A 1 314 ? 2.582 -8.398 16.970 1.00 92.69 314 GLY A N 1
ATOM 2482 C CA . GLY A 1 314 ? 3.485 -9.558 16.990 1.00 92.69 314 GLY A CA 1
ATOM 2483 C C . GLY A 1 314 ? 2.741 -10.890 17.145 1.00 92.69 314 GLY A C 1
ATOM 2484 O O . GLY A 1 314 ? 3.214 -11.943 16.726 1.00 92.69 314 GLY A O 1
ATOM 2485 N N . GLU A 1 315 ? 1.557 -10.833 17.745 1.00 95.19 315 GLU A N 1
ATOM 2486 C CA . GLU A 1 315 ? 0.692 -11.969 18.044 1.00 95.19 315 GLU A CA 1
ATOM 2487 C C . GLU A 1 315 ? -0.264 -12.319 16.892 1.00 95.19 315 GLU A C 1
ATOM 2489 O O . GLU A 1 315 ? -0.910 -13.364 16.930 1.00 95.19 315 GLU A O 1
ATOM 2494 N N . GLY A 1 316 ? -0.379 -11.461 15.873 1.00 96.00 316 GLY A N 1
ATOM 2495 C CA . GLY A 1 316 ? -1.261 -11.699 14.736 1.00 96.00 316 GLY A CA 1
ATOM 2496 C C . GLY A 1 316 ? -1.873 -10.427 14.160 1.00 96.00 316 GLY A C 1
ATOM 2497 O O . GLY A 1 316 ? -1.320 -9.332 14.273 1.00 96.00 316 GLY A O 1
ATOM 2498 N N . VAL A 1 317 ? -3.041 -10.574 13.536 1.00 97.25 317 VAL A N 1
ATOM 2499 C CA . VAL A 1 317 ? -3.809 -9.457 12.976 1.00 97.25 317 VAL A CA 1
ATOM 2500 C C . VAL A 1 317 ? -5.043 -9.200 13.818 1.00 97.25 317 VAL A C 1
ATOM 2502 O O . VAL A 1 317 ? -5.911 -10.059 13.956 1.00 97.25 317 VAL A O 1
ATOM 2505 N N . ARG A 1 318 ? -5.152 -7.994 14.359 1.00 97.56 318 ARG A N 1
ATOM 2506 C CA . ARG A 1 318 ? -6.303 -7.582 15.153 1.00 97.56 318 ARG A CA 1
ATOM 2507 C C . ARG A 1 318 ? -7.324 -6.872 14.275 1.00 97.56 318 ARG A C 1
ATOM 2509 O O . ARG A 1 318 ? -6.955 -6.009 13.483 1.00 97.56 318 ARG A O 1
ATOM 2516 N N . VAL A 1 319 ? -8.594 -7.236 14.425 1.00 98.25 319 VAL A N 1
ATOM 2517 C CA . VAL A 1 319 ? -9.731 -6.592 13.757 1.00 98.25 319 VAL A CA 1
ATOM 2518 C C . VAL A 1 319 ? -10.717 -6.168 14.837 1.00 98.25 319 VAL A C 1
ATOM 2520 O O . VAL A 1 319 ? -11.391 -7.019 15.420 1.00 98.25 319 VAL A O 1
ATOM 2523 N N . ASP A 1 320 ? -10.785 -4.867 15.109 1.00 98.31 320 ASP A N 1
ATOM 2524 C CA . ASP A 1 320 ? -11.574 -4.304 16.205 1.00 98.31 320 ASP A CA 1
ATOM 2525 C C . ASP A 1 320 ? -12.569 -3.260 15.713 1.00 98.31 320 ASP A C 1
ATOM 2527 O O . ASP A 1 320 ? -12.218 -2.377 14.942 1.00 98.31 320 ASP A O 1
ATOM 2531 N N . LEU A 1 321 ? -13.785 -3.292 16.246 1.00 98.31 321 LEU A N 1
ATOM 2532 C CA . LEU A 1 321 ? -14.670 -2.139 16.322 1.00 98.31 321 LEU A CA 1
ATOM 2533 C C . LEU A 1 321 ? -14.213 -1.258 17.484 1.00 98.31 321 LEU A C 1
ATOM 2535 O O . LEU A 1 321 ? -14.187 -1.725 18.623 1.00 98.31 321 LEU A O 1
ATOM 2539 N N . VAL A 1 322 ? -13.908 0.010 17.226 1.00 97.69 322 VAL A N 1
ATOM 2540 C CA . VAL A 1 322 ? -13.429 0.951 18.239 1.00 97.69 322 VAL A CA 1
ATOM 2541 C C . VAL A 1 322 ? -14.349 2.163 18.328 1.00 97.69 322 VAL A C 1
ATOM 2543 O O . VAL A 1 322 ? -14.609 2.847 17.342 1.00 97.69 322 VAL A O 1
ATOM 2546 N N . LEU A 1 323 ? -14.820 2.450 19.541 1.00 97.56 323 LEU A N 1
ATOM 2547 C CA . LEU A 1 323 ? -15.576 3.647 19.893 1.00 97.56 323 LEU A CA 1
ATOM 2548 C C . LEU A 1 323 ? -14.689 4.569 20.727 1.00 97.56 323 LEU A C 1
ATOM 2550 O O . LEU A 1 323 ? -14.019 4.139 21.668 1.00 97.56 323 LEU A O 1
ATOM 2554 N N . GLY A 1 324 ? -14.738 5.863 20.423 1.00 92.38 324 GLY A N 1
ATOM 2555 C CA . GLY A 1 324 ? -14.097 6.896 21.237 1.00 92.38 324 GLY A CA 1
ATOM 2556 C C . GLY A 1 324 ? -12.617 7.168 20.925 1.00 92.38 324 GLY A C 1
ATOM 2557 O O . GLY A 1 324 ? -11.939 7.885 21.668 1.00 92.38 324 GLY A O 1
ATOM 2558 N N . ALA A 1 325 ? -12.093 6.596 19.837 1.00 86.88 325 ALA A N 1
ATOM 2559 C CA . ALA A 1 325 ? -10.678 6.707 19.501 1.00 86.88 325 ALA A CA 1
ATOM 2560 C C . ALA A 1 325 ? -10.271 8.122 19.062 1.00 86.88 325 ALA A C 1
ATOM 2562 O O . ALA A 1 325 ? -9.215 8.598 19.476 1.00 86.88 325 ALA A O 1
ATOM 2563 N N . GLU A 1 326 ? -11.125 8.824 18.309 1.00 87.56 326 GLU A N 1
ATOM 2564 C CA . GLU A 1 326 ? -10.877 10.200 17.832 1.00 87.56 326 GLU A CA 1
ATOM 2565 C C . GLU A 1 326 ? -11.735 11.273 18.504 1.00 87.56 326 GLU A C 1
ATOM 2567 O O . GLU A 1 326 ? -11.526 12.471 18.306 1.00 87.56 326 GLU A O 1
ATOM 2572 N N . GLY A 1 327 ? -12.693 10.865 19.328 1.00 91.56 327 GLY A N 1
ATOM 2573 C CA . GLY A 1 327 ? -13.665 11.761 19.934 1.00 91.56 327 GLY A CA 1
ATOM 2574 C C . GLY A 1 327 ? -14.439 11.071 21.041 1.00 91.56 327 GLY A C 1
ATOM 2575 O O . GLY A 1 327 ? -14.147 9.942 21.403 1.00 91.56 327 GLY A O 1
ATOM 2576 N N . ARG A 1 328 ? -15.428 11.756 21.605 1.00 95.69 328 ARG A N 1
ATOM 2577 C CA . ARG A 1 328 ? -16.258 11.222 22.697 1.00 95.69 328 ARG A CA 1
ATOM 2578 C C . ARG A 1 328 ? -17.682 10.846 22.287 1.00 95.69 328 ARG A C 1
ATOM 2580 O O . ARG A 1 328 ? -18.324 10.091 23.005 1.00 95.69 328 ARG A O 1
ATOM 2587 N N . ALA A 1 329 ? -18.133 11.314 21.121 1.00 95.56 329 ALA A N 1
ATOM 2588 C CA . ALA A 1 329 ? -19.528 11.234 20.688 1.00 95.56 329 ALA A CA 1
ATOM 2589 C C . ALA A 1 329 ? -20.108 9.810 20.736 1.00 95.56 329 ALA A C 1
ATOM 2591 O O . ALA A 1 329 ? -21.168 9.618 21.322 1.00 95.56 329 ALA A O 1
ATOM 2592 N N . ASP A 1 330 ? -19.397 8.811 20.205 1.00 96.25 330 ASP A N 1
ATOM 2593 C CA . ASP A 1 330 ? -19.892 7.427 20.185 1.00 96.25 330 ASP A CA 1
ATOM 2594 C C . ASP A 1 330 ? -19.996 6.807 21.580 1.00 96.25 330 ASP A C 1
ATOM 2596 O O . ASP A 1 330 ? -20.935 6.068 21.874 1.00 96.25 330 ASP A O 1
ATOM 2600 N N . VAL A 1 331 ? -19.039 7.116 22.460 1.00 97.25 331 VAL A N 1
ATOM 2601 C CA . VAL A 1 331 ? -19.046 6.613 23.838 1.00 97.25 331 VAL A CA 1
ATOM 2602 C C . VAL A 1 331 ? -20.143 7.299 24.646 1.00 97.25 331 VAL A C 1
ATOM 2604 O O . VAL A 1 331 ? -20.881 6.618 25.354 1.00 97.25 331 VAL A O 1
ATOM 2607 N N . ASP A 1 332 ? -20.302 8.616 24.499 1.00 96.62 332 ASP A N 1
ATOM 2608 C CA . ASP A 1 332 ? -21.398 9.363 25.118 1.00 96.62 332 ASP A CA 1
ATOM 2609 C C . ASP A 1 332 ? -22.759 8.803 24.649 1.00 96.62 332 ASP A C 1
ATOM 2611 O O . ASP A 1 332 ? -23.619 8.501 25.477 1.00 96.62 332 ASP A O 1
ATOM 2615 N N . ALA A 1 333 ? -22.938 8.574 23.341 1.00 95.75 333 ALA A N 1
ATOM 2616 C CA . ALA A 1 333 ? -24.163 8.006 22.773 1.00 95.75 333 ALA A CA 1
ATOM 2617 C C . ALA A 1 333 ? -24.466 6.600 23.319 1.00 95.75 333 ALA A C 1
ATOM 2619 O O . ALA A 1 333 ? -25.600 6.317 23.722 1.00 95.75 333 ALA A O 1
ATOM 2620 N N . LEU A 1 334 ? -23.450 5.733 23.392 1.00 96.69 334 LEU A N 1
ATOM 2621 C CA . LEU A 1 334 ? -23.572 4.399 23.977 1.00 96.69 334 LEU A CA 1
ATOM 2622 C C . LEU A 1 334 ? -23.979 4.462 25.458 1.00 96.69 334 LEU A C 1
ATOM 2624 O O . LEU A 1 334 ? -24.887 3.743 25.884 1.00 96.69 334 LEU A O 1
ATOM 2628 N N . LEU A 1 335 ? -23.324 5.317 26.249 1.00 96.50 335 LEU A N 1
ATOM 2629 C CA . LEU A 1 335 ? -23.577 5.432 27.685 1.00 96.50 335 LEU A CA 1
ATOM 2630 C C . LEU A 1 335 ? -24.967 6.002 27.984 1.00 96.50 335 LEU A C 1
ATOM 2632 O O . LEU A 1 335 ? -25.648 5.448 28.846 1.00 96.50 335 LEU A O 1
ATOM 2636 N N . VAL A 1 336 ? -25.403 7.035 27.255 1.00 95.12 336 VAL A N 1
ATOM 2637 C CA . VAL A 1 336 ? -26.759 7.606 27.364 1.00 95.12 336 VAL A CA 1
ATOM 2638 C C . VAL A 1 336 ? -27.808 6.540 27.076 1.00 95.12 336 VAL A C 1
ATOM 2640 O O . VAL A 1 336 ? -28.788 6.399 27.803 1.00 95.12 336 VAL A O 1
ATOM 2643 N N . ARG A 1 337 ? -27.596 5.727 26.041 1.00 92.06 337 ARG A N 1
ATOM 2644 C CA . ARG A 1 337 ? -28.533 4.658 25.706 1.00 92.06 337 ARG A CA 1
ATOM 2645 C C . ARG A 1 337 ? -28.595 3.571 26.780 1.00 92.06 337 ARG A C 1
ATOM 2647 O O . ARG A 1 337 ? -29.679 3.080 27.095 1.00 92.06 337 ARG A O 1
ATOM 2654 N N . ALA A 1 338 ? -27.453 3.218 27.363 1.00 93.31 338 ALA A N 1
ATOM 2655 C CA . ALA A 1 338 ? -27.374 2.228 28.432 1.00 93.31 338 ALA A CA 1
ATOM 2656 C C . ALA A 1 338 ? -28.032 2.683 29.752 1.00 93.31 338 ALA A C 1
ATOM 2658 O O . ALA A 1 338 ? -28.380 1.841 30.580 1.00 93.31 338 ALA A O 1
ATOM 2659 N N . GLU A 1 339 ? -28.235 3.988 29.974 1.00 92.38 339 GLU A N 1
ATOM 2660 C CA . GLU A 1 339 ? -28.934 4.503 31.167 1.00 92.38 339 GLU A CA 1
ATOM 2661 C C . GLU A 1 339 ? -30.401 4.062 31.245 1.00 92.38 339 GLU A C 1
ATOM 2663 O O . GLU A 1 339 ? -30.959 3.988 32.338 1.00 92.38 339 GLU A O 1
ATOM 2668 N N . GLY A 1 340 ? -31.003 3.661 30.120 1.00 84.56 340 GLY A N 1
ATOM 2669 C CA . GLY A 1 340 ? -32.323 3.024 30.089 1.00 84.56 340 GLY A CA 1
ATOM 2670 C C . GLY A 1 340 ? -32.376 1.630 30.736 1.00 84.56 340 GLY A C 1
ATOM 2671 O O . GLY A 1 340 ? -33.436 1.010 30.743 1.00 84.56 340 GLY A O 1
ATOM 2672 N N . GLY A 1 341 ? -31.251 1.115 31.249 1.00 80.94 341 GLY A N 1
ATOM 2673 C CA . GLY A 1 341 ? -31.147 -0.176 31.935 1.00 80.94 341 GLY A CA 1
ATOM 2674 C C . GLY A 1 341 ? -31.100 -1.391 31.005 1.00 80.94 341 GLY A C 1
ATOM 2675 O O . GLY A 1 341 ? -30.898 -2.507 31.476 1.00 80.94 341 GLY A O 1
ATOM 2676 N N . ALA A 1 342 ? -31.256 -1.187 29.696 1.00 86.44 342 ALA A N 1
ATOM 2677 C CA . ALA A 1 342 ? -31.136 -2.239 28.698 1.00 86.44 342 ALA A CA 1
ATOM 2678 C C . ALA A 1 342 ? -29.662 -2.467 28.339 1.00 86.44 342 ALA A C 1
ATOM 2680 O O . ALA A 1 342 ? -28.937 -1.530 27.999 1.00 86.44 342 ALA A O 1
ATOM 2681 N N . ASN A 1 343 ? -29.228 -3.724 28.382 1.00 91.75 343 ASN A N 1
ATOM 2682 C CA . ASN A 1 343 ? -27.919 -4.119 27.891 1.00 91.75 343 ASN A CA 1
ATOM 2683 C C . ASN A 1 343 ? -27.931 -4.099 26.347 1.00 91.75 343 ASN A C 1
ATOM 2685 O O . ASN A 1 343 ? -28.644 -4.899 25.740 1.00 91.75 343 ASN A O 1
ATOM 2689 N N . PRO A 1 344 ? -27.153 -3.222 25.683 1.00 92.94 344 PRO A N 1
ATOM 2690 C CA . PRO A 1 344 ? -27.219 -3.053 24.230 1.00 92.94 344 PRO A CA 1
ATOM 2691 C C . PRO A 1 344 ? -26.724 -4.276 23.447 1.00 92.94 344 PRO A C 1
ATOM 2693 O O . PRO A 1 344 ? -26.994 -4.375 22.251 1.00 92.94 344 PRO A O 1
ATOM 2696 N N . LEU A 1 345 ? -26.008 -5.197 24.100 1.00 94.44 345 LEU A N 1
ATOM 2697 C CA . LEU A 1 345 ? -25.513 -6.431 23.495 1.00 94.44 345 LEU A CA 1
ATOM 2698 C C . LEU A 1 345 ? -26.285 -7.676 23.942 1.00 94.44 345 LEU A C 1
ATOM 2700 O O . LEU A 1 345 ? -25.872 -8.788 23.622 1.00 94.44 345 LEU A O 1
ATOM 2704 N N . GLU A 1 346 ? -27.413 -7.531 24.638 1.00 91.88 346 GLU A N 1
ATOM 2705 C CA . GLU A 1 346 ? -28.244 -8.682 24.994 1.00 91.88 346 GLU A CA 1
ATOM 2706 C C . GLU A 1 346 ? -28.634 -9.487 23.736 1.00 91.88 346 GLU A C 1
ATOM 2708 O O . GLU A 1 346 ? -29.126 -8.944 22.744 1.00 91.88 346 GLU A O 1
ATOM 2713 N N . GLY A 1 347 ? -28.338 -10.792 23.742 1.00 89.06 347 GLY A N 1
ATOM 2714 C CA . GLY A 1 347 ? -28.567 -11.681 22.596 1.00 89.06 347 GLY A CA 1
ATOM 2715 C C . GLY A 1 347 ? -27.626 -11.471 21.398 1.00 89.06 347 GLY A C 1
ATOM 2716 O O . GLY A 1 347 ? -27.937 -11.906 20.289 1.00 89.06 347 GLY A O 1
ATOM 2717 N N . ALA A 1 348 ? -26.503 -10.767 21.555 1.00 91.69 348 ALA A N 1
ATOM 2718 C CA . ALA A 1 348 ? -25.444 -10.740 20.546 1.00 91.69 348 ALA A CA 1
ATOM 2719 C C . ALA A 1 348 ? -24.560 -11.998 20.596 1.00 91.69 348 ALA A C 1
ATOM 2721 O O . ALA A 1 348 ? -24.406 -12.615 21.643 1.00 91.69 348 ALA A O 1
ATOM 2722 N N . GLU A 1 349 ? -23.961 -12.366 19.462 1.00 91.06 349 GLU A N 1
ATOM 2723 C CA . GLU A 1 349 ? -23.000 -13.471 19.388 1.00 91.06 349 GLU A CA 1
ATOM 2724 C C . GLU A 1 349 ? -21.598 -12.980 19.771 1.00 91.06 349 GLU A C 1
ATOM 2726 O O . GLU A 1 349 ? -20.928 -12.305 18.983 1.00 91.06 349 GLU A O 1
ATOM 2731 N N . GLY A 1 350 ? -21.150 -13.324 20.980 1.00 87.94 350 GLY A N 1
ATOM 2732 C CA . GLY A 1 350 ? -19.831 -12.945 21.502 1.00 87.94 350 GLY A CA 1
ATOM 2733 C C . GLY A 1 350 ? -18.693 -13.915 21.168 1.00 87.94 350 GLY A C 1
ATOM 2734 O O . GLY A 1 350 ? -17.535 -13.579 21.392 1.00 87.94 350 GLY A O 1
ATOM 2735 N N . ASP A 1 351 ? -18.988 -15.097 20.618 1.00 93.38 351 ASP A N 1
ATOM 2736 C CA . ASP A 1 351 ? -18.010 -16.187 20.505 1.00 93.38 351 ASP A CA 1
ATOM 2737 C C . ASP A 1 351 ? -16.769 -15.787 19.697 1.00 93.38 351 ASP A C 1
ATOM 2739 O O . ASP A 1 351 ? -16.863 -15.345 18.549 1.00 93.38 351 ASP A O 1
ATOM 2743 N N . GLY A 1 352 ? -15.589 -15.936 20.302 1.00 93.69 352 GLY A N 1
ATOM 2744 C CA . GLY A 1 352 ? -14.309 -15.574 19.686 1.00 93.69 352 GLY A CA 1
ATOM 2745 C C . GLY A 1 352 ? -14.026 -14.069 19.614 1.00 93.69 352 GLY A C 1
ATOM 2746 O O . GLY A 1 352 ? -13.026 -13.683 19.015 1.00 93.69 352 GLY A O 1
ATOM 2747 N N . LEU A 1 353 ? -14.872 -13.221 20.208 1.00 97.38 353 LEU A N 1
ATOM 2748 C CA . LEU A 1 353 ? -14.601 -11.795 20.369 1.00 97.38 353 LEU A CA 1
ATOM 2749 C C . LEU A 1 353 ? -14.075 -11.496 21.773 1.00 97.38 353 LEU A C 1
ATOM 2751 O O . LEU A 1 353 ? -14.407 -12.150 22.762 1.00 97.38 353 LEU A O 1
ATOM 2755 N N . SER A 1 354 ? -13.272 -10.449 21.847 1.00 97.56 354 SER A N 1
ATOM 2756 C CA . SER A 1 354 ? -12.757 -9.846 23.065 1.00 97.56 354 SER A CA 1
ATOM 2757 C C . SER A 1 354 ? -13.277 -8.422 23.196 1.00 97.56 354 SER A C 1
ATOM 2759 O O . SER A 1 354 ? -13.680 -7.799 22.213 1.00 97.56 354 SER A O 1
ATOM 2761 N N . VAL A 1 355 ? -13.274 -7.909 24.420 1.00 98.00 355 VAL A N 1
ATOM 2762 C CA . VAL A 1 355 ? -13.628 -6.531 24.737 1.00 98.00 355 VAL A CA 1
ATOM 2763 C C . VAL A 1 355 ? -12.512 -5.885 25.541 1.00 98.00 355 VAL A C 1
ATOM 2765 O O . VAL A 1 355 ? -11.987 -6.492 26.478 1.00 98.00 355 VAL A O 1
ATOM 2768 N N . ARG A 1 356 ? -12.164 -4.648 25.188 1.00 97.75 356 ARG A N 1
ATOM 2769 C CA . ARG A 1 356 ? -11.178 -3.831 25.894 1.00 97.75 356 ARG A CA 1
ATOM 2770 C C . ARG A 1 356 ? -11.743 -2.455 26.221 1.00 97.75 356 ARG A C 1
ATOM 2772 O O . ARG A 1 356 ? -12.443 -1.853 25.409 1.00 97.75 356 ARG A O 1
ATOM 2779 N N . VAL A 1 357 ? -11.433 -1.968 27.418 1.00 98.00 357 VAL A N 1
ATOM 2780 C CA . VAL A 1 357 ? -11.702 -0.588 27.840 1.00 98.00 357 VAL A CA 1
ATOM 2781 C C . VAL A 1 357 ? -10.372 0.060 28.158 1.00 98.00 357 VAL A C 1
ATOM 2783 O O . VAL A 1 357 ? -9.635 -0.414 29.027 1.00 98.00 357 VAL A O 1
ATOM 2786 N N . GLU A 1 358 ? -10.077 1.156 27.476 1.00 97.69 358 GLU A N 1
ATOM 2787 C CA . GLU A 1 358 ? -8.813 1.870 27.615 1.00 97.69 358 GLU A CA 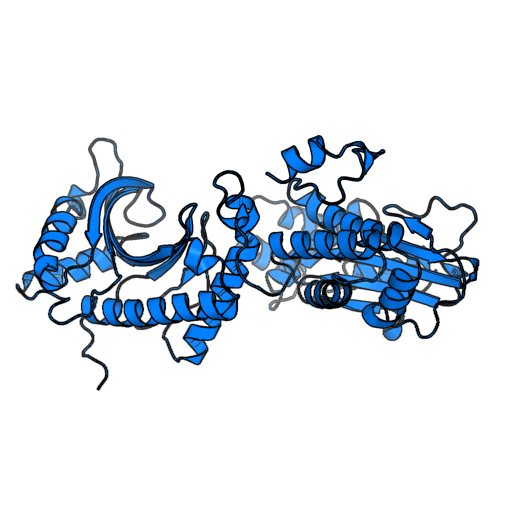1
ATOM 2788 C C . GLU A 1 358 ? -9.092 3.300 28.072 1.00 97.69 358 GLU A C 1
ATOM 2790 O O . GLU A 1 358 ? -10.042 3.946 27.626 1.00 97.69 358 GLU A O 1
ATOM 2795 N N . ARG A 1 359 ? -8.257 3.815 28.975 1.00 97.38 359 ARG A N 1
ATOM 2796 C CA . ARG A 1 359 ? -8.222 5.237 29.309 1.00 97.38 359 ARG A CA 1
ATOM 2797 C C . ARG A 1 359 ? -7.251 5.921 28.362 1.00 97.38 359 ARG A C 1
ATOM 2799 O O . ARG A 1 359 ? -6.073 5.575 28.318 1.00 97.38 359 ARG A O 1
ATOM 2806 N N . LEU A 1 360 ? -7.750 6.914 27.646 1.00 96.75 360 LEU A N 1
ATOM 2807 C CA . LEU A 1 360 ? -7.006 7.713 26.692 1.00 96.75 360 LEU A CA 1
ATOM 2808 C C . LEU A 1 360 ? -6.639 9.071 27.293 1.00 96.75 360 LEU A C 1
ATOM 2810 O O . LEU A 1 360 ? -7.428 9.685 28.019 1.00 96.75 360 LEU A O 1
ATOM 2814 N N . ARG A 1 361 ? -5.451 9.554 26.931 1.00 96.62 361 ARG A N 1
ATOM 2815 C CA . ARG A 1 361 ? -4.931 10.879 27.268 1.00 96.62 361 ARG A CA 1
ATOM 2816 C C . ARG A 1 361 ? -4.552 11.616 25.986 1.00 96.62 361 ARG A C 1
ATOM 2818 O O . ARG A 1 361 ? -3.730 11.122 25.219 1.00 96.62 361 ARG A O 1
ATOM 2825 N N . GLY A 1 362 ? -5.124 12.794 25.771 1.00 94.75 362 GLY A N 1
ATOM 2826 C CA . GLY A 1 362 ? -4.827 13.643 24.616 1.00 94.75 362 GLY A CA 1
ATOM 2827 C C . GLY A 1 362 ? -4.797 15.127 24.971 1.00 94.75 362 GLY A C 1
ATOM 2828 O O . GLY A 1 362 ? -5.004 15.507 26.124 1.00 94.75 362 GLY A O 1
ATOM 2829 N N . ASP A 1 363 ? -4.566 15.960 23.961 1.00 94.38 363 ASP A N 1
ATOM 2830 C CA . ASP A 1 363 ? -4.462 17.419 24.114 1.00 94.38 363 ASP A CA 1
ATOM 2831 C C . ASP A 1 363 ? -5.813 18.138 23.965 1.00 94.38 363 ASP A C 1
ATOM 2833 O O . ASP A 1 363 ? -5.898 19.357 24.097 1.00 94.38 363 ASP A O 1
ATOM 2837 N N . GLY A 1 364 ? -6.892 17.399 23.690 1.00 93.69 364 GLY A N 1
ATOM 2838 C CA . GLY A 1 364 ? -8.212 17.976 23.477 1.00 93.69 364 GLY A CA 1
ATOM 2839 C C . GLY A 1 364 ? -9.341 16.950 23.346 1.00 93.69 364 GLY A C 1
ATOM 2840 O O . GLY A 1 364 ? -9.115 15.741 23.438 1.00 93.69 364 GLY A O 1
ATOM 2841 N N . PRO A 1 365 ? -10.581 17.433 23.137 1.00 90.12 365 PRO A N 1
ATOM 2842 C CA . PRO A 1 365 ? -11.771 16.587 23.039 1.00 90.12 365 PRO A CA 1
ATOM 2843 C C . PRO A 1 365 ? -11.828 15.757 21.754 1.00 90.12 365 PRO A C 1
ATOM 2845 O O . PRO A 1 365 ? -12.516 14.734 21.724 1.00 90.12 365 PRO A O 1
ATOM 2848 N N . THR A 1 366 ? -11.106 16.179 20.718 1.00 90.06 366 THR A N 1
ATOM 2849 C CA . THR A 1 366 ? -10.993 15.518 19.417 1.00 90.06 366 THR A CA 1
ATOM 2850 C C . THR A 1 366 ? -9.526 15.311 19.055 1.00 90.06 366 THR A C 1
ATOM 2852 O O . THR A 1 366 ? -8.645 15.976 19.600 1.00 90.06 366 THR A O 1
ATOM 2855 N N . GLY A 1 367 ? -9.273 14.384 18.133 1.00 85.88 367 GLY A N 1
ATOM 2856 C CA . GLY A 1 367 ? -7.935 14.100 17.621 1.00 85.88 367 GLY A CA 1
ATOM 2857 C C . GLY A 1 367 ? -7.236 12.938 18.332 1.00 85.88 367 GLY A C 1
ATOM 2858 O O . GLY A 1 367 ? -7.873 12.215 19.114 1.00 85.88 367 GLY A O 1
ATOM 2859 N N . PRO A 1 368 ? -5.940 12.731 18.035 1.00 87.19 368 PRO A N 1
ATOM 2860 C CA . PRO A 1 368 ? -5.184 11.588 18.521 1.00 87.19 368 PRO A CA 1
ATOM 2861 C C . PRO A 1 368 ? -5.015 11.646 20.040 1.00 87.19 368 PRO A C 1
ATOM 2863 O O . PRO A 1 368 ? -4.753 12.695 20.627 1.00 87.19 368 PRO A O 1
ATOM 2866 N N . ALA A 1 369 ? -5.150 10.489 20.676 1.00 91.38 369 ALA A N 1
ATOM 2867 C CA . ALA A 1 369 ? -4.911 10.314 22.097 1.00 91.38 369 ALA A CA 1
ATOM 2868 C C . ALA A 1 369 ? -4.060 9.061 22.310 1.00 91.38 369 ALA A C 1
ATOM 2870 O O . ALA A 1 369 ? -4.227 8.059 21.614 1.00 91.38 369 ALA A O 1
ATOM 2871 N N . ALA A 1 370 ? -3.143 9.124 23.268 1.00 93.19 370 ALA A N 1
ATOM 2872 C CA . ALA A 1 370 ? -2.346 7.978 23.670 1.00 93.19 370 ALA A CA 1
ATOM 2873 C C . ALA A 1 370 ? -3.136 7.118 24.661 1.00 93.19 370 ALA A C 1
ATOM 2875 O O . ALA A 1 370 ? -3.859 7.645 25.513 1.00 93.19 370 ALA A O 1
ATOM 2876 N N . ILE A 1 371 ? -2.958 5.800 24.588 1.00 94.88 371 ILE A N 1
ATOM 2877 C CA . ILE A 1 371 ? -3.453 4.888 25.619 1.00 94.88 371 ILE A CA 1
ATOM 2878 C C . ILE A 1 371 ? -2.633 5.138 26.887 1.00 94.88 371 ILE A C 1
ATOM 2880 O O . ILE A 1 371 ? -1.427 4.909 26.924 1.00 94.88 371 ILE A O 1
ATOM 2884 N N . GLU A 1 372 ? -3.292 5.645 27.925 1.00 95.00 372 GLU A N 1
ATOM 2885 C CA . GLU A 1 372 ? -2.690 5.857 29.239 1.00 95.00 372 GLU A CA 1
ATOM 2886 C C . GLU A 1 372 ? -2.712 4.561 30.057 1.00 95.00 372 GLU A C 1
ATOM 2888 O O . GLU A 1 372 ? -1.760 4.262 30.778 1.00 95.00 372 GLU A O 1
ATOM 2893 N N . LEU A 1 373 ? -3.816 3.811 29.970 1.00 95.25 373 LEU A N 1
ATOM 2894 C CA . LEU A 1 373 ? -4.038 2.595 30.747 1.00 95.25 373 LEU A CA 1
ATOM 2895 C C . LEU A 1 373 ? -5.061 1.680 30.066 1.00 95.25 373 LEU A C 1
ATOM 2897 O O . LEU A 1 373 ? -6.173 2.116 29.775 1.00 95.25 373 LEU A O 1
ATOM 2901 N N . GLU A 1 374 ? -4.729 0.399 29.914 1.00 96.19 374 GLU A N 1
ATOM 2902 C CA . GLU A 1 374 ? -5.722 -0.650 29.667 1.00 96.19 374 GLU A CA 1
ATOM 2903 C C . GLU A 1 374 ? -6.401 -1.000 30.998 1.00 96.19 374 GLU A C 1
ATOM 2905 O O . GLU A 1 374 ? -5.751 -1.438 31.947 1.00 96.19 374 GLU A O 1
ATOM 2910 N N . VAL A 1 375 ? -7.703 -0.737 31.095 1.00 95.06 375 VAL A N 1
ATOM 2911 C CA . VAL A 1 375 ? -8.464 -0.873 32.345 1.00 95.06 375 VAL A CA 1
ATOM 2912 C C . VAL A 1 375 ? -9.102 -2.255 32.452 1.00 95.06 375 VAL A C 1
ATOM 2914 O O . VAL A 1 375 ? -9.145 -2.848 33.530 1.00 95.06 375 VAL A O 1
ATOM 2917 N N . ARG A 1 376 ? -9.610 -2.770 31.330 1.00 94.75 376 ARG A N 1
ATOM 2918 C CA . ARG A 1 376 ? -10.240 -4.088 31.234 1.00 94.75 376 ARG A CA 1
ATOM 2919 C C . ARG A 1 376 ? -9.894 -4.713 29.893 1.00 94.75 376 ARG A C 1
ATOM 2921 O O . ARG A 1 376 ? -9.951 -4.026 28.879 1.00 94.75 376 ARG A O 1
ATOM 2928 N N . SER A 1 377 ? -9.627 -6.014 29.906 1.00 95.00 377 SER A N 1
ATOM 2929 C CA . SER A 1 377 ? -9.467 -6.848 28.717 1.00 95.00 377 SER A CA 1
ATOM 2930 C C . SER A 1 377 ? -9.927 -8.272 29.028 1.00 95.00 377 SER A C 1
ATOM 2932 O O . SER A 1 377 ? -9.709 -8.769 30.136 1.00 95.00 377 SER A O 1
ATOM 2934 N N . GLY A 1 378 ? -10.626 -8.909 28.092 1.00 96.25 378 GLY A N 1
ATOM 2935 C CA . GLY A 1 378 ? -11.118 -10.278 28.243 1.00 96.25 378 GLY A CA 1
ATOM 2936 C C . GLY A 1 378 ? -12.079 -10.690 27.132 1.00 96.25 378 GLY A C 1
ATOM 2937 O O . GLY A 1 378 ? -12.383 -9.900 26.240 1.00 96.25 378 GLY A O 1
ATOM 2938 N N . ALA A 1 379 ? -12.569 -11.930 27.187 1.00 97.25 379 ALA A N 1
ATOM 2939 C CA . ALA A 1 379 ? -13.596 -12.412 26.266 1.00 97.25 379 ALA A CA 1
ATOM 2940 C C . ALA A 1 379 ? -14.879 -11.570 26.382 1.00 97.25 379 ALA A C 1
ATOM 2942 O O . ALA A 1 379 ? -15.265 -11.153 27.480 1.00 97.25 379 ALA A O 1
ATOM 2943 N N . LEU A 1 380 ? -15.540 -11.323 25.251 1.00 97.12 380 LEU A N 1
ATOM 2944 C CA . LEU A 1 380 ? -16.834 -10.660 25.234 1.00 97.12 380 LEU A CA 1
ATOM 2945 C C . LEU A 1 380 ? -17.895 -11.638 25.745 1.00 97.12 380 LEU A C 1
ATOM 2947 O O . LEU A 1 380 ? -18.279 -12.567 25.040 1.00 97.12 380 LEU A O 1
ATOM 2951 N N . ASP A 1 381 ? -18.398 -11.384 26.950 1.00 96.88 381 ASP A N 1
ATOM 2952 C CA . ASP A 1 381 ? -19.645 -11.966 27.439 1.00 96.88 381 ASP A CA 1
ATOM 2953 C C . ASP A 1 381 ? -20.768 -10.929 27.272 1.00 96.88 381 ASP A C 1
ATOM 2955 O O . ASP A 1 381 ? -20.832 -9.958 28.039 1.00 96.88 381 ASP A O 1
ATOM 2959 N N . PRO A 1 382 ? -21.660 -11.105 26.279 1.00 94.56 382 PRO A N 1
ATOM 2960 C CA . PRO A 1 382 ? -22.764 -10.189 26.059 1.00 94.56 382 PRO A CA 1
ATOM 2961 C C . PRO A 1 382 ? -23.689 -10.077 27.272 1.00 94.56 382 PRO A C 1
ATOM 2963 O O . PRO A 1 382 ? -24.219 -8.997 27.495 1.00 94.56 382 PRO A O 1
ATOM 2966 N N . ALA A 1 383 ? -23.856 -11.121 28.094 1.00 93.81 383 ALA A N 1
ATOM 2967 C CA . ALA A 1 383 ? -24.701 -11.069 29.290 1.00 93.81 383 ALA A CA 1
ATOM 2968 C C . ALA A 1 383 ? -24.080 -10.212 30.408 1.00 93.81 383 ALA A C 1
ATOM 2970 O O . ALA A 1 383 ? -24.799 -9.509 31.120 1.00 93.81 383 ALA A O 1
ATOM 2971 N N . ALA A 1 384 ? -22.748 -10.208 30.519 1.00 94.06 384 ALA A N 1
ATOM 2972 C CA . ALA A 1 384 ? -21.997 -9.417 31.496 1.00 94.06 384 ALA A CA 1
ATOM 2973 C C . ALA A 1 384 ? -21.578 -8.022 30.988 1.00 94.06 384 ALA A C 1
ATOM 2975 O O . ALA A 1 384 ? -20.861 -7.293 31.678 1.00 94.06 384 ALA A O 1
ATOM 2976 N N . PHE A 1 385 ? -22.035 -7.598 29.804 1.00 96.50 385 PHE A N 1
ATOM 2977 C CA . PHE A 1 385 ? -21.617 -6.330 29.191 1.00 96.50 385 PHE A CA 1
ATOM 2978 C C . PHE A 1 385 ? -21.966 -5.083 30.030 1.00 96.50 385 PHE A C 1
ATOM 2980 O O . PHE A 1 385 ? -21.309 -4.046 29.920 1.00 96.50 385 PHE A O 1
ATOM 2987 N N . GLY A 1 386 ? -22.930 -5.186 30.951 1.00 95.88 386 GLY A N 1
ATOM 2988 C CA . GLY A 1 386 ? -23.205 -4.141 31.944 1.00 95.88 386 GLY A CA 1
ATOM 2989 C C . GLY A 1 386 ? -21.988 -3.768 32.805 1.00 95.88 386 GLY A C 1
ATOM 2990 O O . GLY A 1 386 ? -21.808 -2.595 33.136 1.00 95.88 386 GLY A O 1
ATOM 2991 N N . GLU A 1 387 ? -21.104 -4.722 33.115 1.00 95.88 387 GLU A N 1
ATOM 2992 C CA . GLU A 1 387 ? -19.862 -4.441 33.844 1.00 95.88 387 GLU A CA 1
ATOM 2993 C C . GLU A 1 387 ? -18.857 -3.656 32.996 1.00 95.88 387 GLU A C 1
ATOM 2995 O O . GLU A 1 387 ? -18.176 -2.765 33.504 1.00 95.88 387 GLU A O 1
ATOM 3000 N N . VAL A 1 388 ? -18.781 -3.962 31.697 1.00 97.12 388 VAL A N 1
ATOM 3001 C CA . VAL A 1 388 ? -17.938 -3.231 30.740 1.00 97.12 388 VAL A CA 1
ATOM 3002 C C . VAL A 1 388 ? -18.390 -1.775 30.669 1.00 97.12 388 VAL A C 1
ATOM 3004 O O . VAL A 1 388 ? -17.562 -0.872 30.748 1.00 97.12 388 VAL A O 1
ATOM 3007 N N . LEU A 1 389 ? -19.701 -1.531 30.600 1.00 97.19 389 LEU A N 1
ATOM 3008 C CA . LEU A 1 389 ? -20.275 -0.182 30.590 1.00 97.19 389 LEU A CA 1
ATOM 3009 C C . LEU A 1 389 ? -20.025 0.577 31.899 1.00 97.19 389 LEU A C 1
ATOM 3011 O O . LEU A 1 389 ? -19.803 1.788 31.879 1.00 97.19 389 LEU A O 1
ATOM 3015 N N . ALA A 1 390 ? -20.050 -0.112 33.043 1.00 96.25 390 ALA A N 1
ATOM 3016 C CA . ALA A 1 390 ? -19.706 0.491 34.327 1.00 96.25 390 ALA A CA 1
ATOM 3017 C C . ALA A 1 390 ? -18.235 0.937 34.367 1.00 96.25 390 ALA A C 1
ATOM 3019 O O . ALA A 1 390 ? -17.941 2.038 34.840 1.00 96.25 390 ALA A O 1
ATOM 3020 N N . GLU A 1 391 ? -17.329 0.116 33.832 1.00 97.44 391 GLU A N 1
ATOM 3021 C CA . GLU A 1 391 ? -15.907 0.448 33.728 1.00 97.44 391 GLU A CA 1
ATOM 3022 C C . GLU A 1 391 ? -15.669 1.597 32.741 1.00 97.44 391 GLU A C 1
ATOM 3024 O O . GLU A 1 391 ? -14.998 2.575 33.071 1.00 97.44 391 GLU A O 1
ATOM 3029 N N . LEU A 1 392 ? -16.307 1.538 31.569 1.00 97.50 392 LEU A N 1
ATOM 3030 C CA . LEU A 1 392 ? -16.258 2.594 30.563 1.00 97.50 392 LEU A CA 1
ATOM 3031 C C . LEU A 1 392 ? -16.710 3.934 31.158 1.00 97.50 392 LEU A C 1
ATOM 3033 O O . LEU A 1 392 ? -15.999 4.927 31.041 1.00 97.50 392 LEU A O 1
ATOM 3037 N N . ARG A 1 393 ? -17.831 3.957 31.892 1.00 97.00 393 ARG A N 1
ATOM 3038 C CA . ARG A 1 393 ? -18.345 5.163 32.564 1.00 97.00 393 ARG A CA 1
ATOM 3039 C C . ARG A 1 393 ? -17.389 5.698 33.634 1.00 97.00 393 ARG A C 1
ATOM 3041 O O . ARG A 1 393 ? -17.226 6.908 33.749 1.00 97.00 393 ARG A O 1
ATOM 3048 N N . ARG A 1 394 ? -16.737 4.824 34.410 1.00 97.06 394 ARG A N 1
ATOM 3049 C CA . ARG A 1 394 ? -15.751 5.232 35.431 1.00 97.06 394 ARG A CA 1
ATOM 3050 C C . ARG A 1 394 ? -14.565 5.977 34.814 1.00 97.06 394 ARG A C 1
ATOM 3052 O O . ARG A 1 394 ? -14.016 6.875 35.449 1.00 97.06 394 ARG A O 1
ATOM 3059 N N . HIS A 1 395 ? -14.182 5.603 33.596 1.00 97.06 395 HIS A N 1
ATOM 3060 C CA . HIS A 1 395 ? -13.010 6.137 32.904 1.00 97.06 395 HIS A CA 1
ATOM 3061 C C . HIS A 1 395 ? -13.334 7.156 31.800 1.00 97.06 395 HIS A C 1
ATOM 3063 O O . HIS A 1 395 ? -12.412 7.769 31.261 1.00 97.06 395 HIS A O 1
ATOM 3069 N N . HIS A 1 396 ? -14.616 7.385 31.504 1.00 97.06 396 HIS A N 1
ATOM 3070 C CA . HIS A 1 396 ? -15.105 8.379 30.551 1.00 97.06 396 HIS A CA 1
ATOM 3071 C C . HIS A 1 396 ? -15.809 9.536 31.288 1.00 97.06 396 HIS A C 1
ATOM 3073 O O . HIS A 1 396 ? -17.038 9.557 31.377 1.00 97.06 396 HIS A O 1
ATOM 3079 N N . PRO A 1 397 ? -15.059 10.491 31.872 1.00 96.19 397 PRO A N 1
ATOM 3080 C CA . PRO A 1 397 ? -15.659 11.607 32.597 1.00 96.19 397 PRO A CA 1
ATOM 3081 C C . PRO A 1 397 ? -16.547 12.478 31.691 1.00 96.19 397 PRO A C 1
ATOM 3083 O O . PRO A 1 397 ? -16.346 12.583 30.473 1.00 96.19 397 PRO A O 1
ATOM 3086 N N . ALA A 1 398 ? -17.508 13.165 32.315 1.00 95.56 398 ALA A N 1
ATOM 3087 C CA . ALA A 1 398 ? -18.279 14.223 31.663 1.00 95.56 398 ALA A CA 1
ATOM 3088 C C . ALA A 1 398 ? -17.342 15.283 31.055 1.00 95.56 398 ALA A C 1
ATOM 3090 O O . ALA A 1 398 ? -16.226 15.483 31.542 1.00 95.56 398 ALA A O 1
ATOM 3091 N N . ALA A 1 399 ? -17.776 15.957 29.989 1.00 93.06 399 ALA A N 1
ATOM 3092 C CA . ALA A 1 399 ? -16.933 16.876 29.219 1.00 93.06 399 ALA A CA 1
ATOM 3093 C C . ALA A 1 399 ? -16.294 17.982 30.066 1.00 93.06 399 ALA A C 1
ATOM 3095 O O . ALA A 1 399 ? -15.131 18.325 29.855 1.00 93.06 399 ALA A O 1
ATOM 3096 N N . GLU A 1 400 ? -17.014 18.477 31.065 1.00 94.12 400 GLU A N 1
ATOM 3097 C CA . GLU A 1 400 ? -16.566 19.516 31.989 1.00 94.12 400 GLU A CA 1
ATOM 3098 C C . GLU A 1 400 ? -15.487 19.014 32.961 1.00 94.12 400 GLU A C 1
ATOM 3100 O O . GLU A 1 400 ? -14.661 19.796 33.425 1.00 94.12 400 GLU A O 1
ATOM 3105 N N . ALA A 1 401 ? -15.475 17.709 33.251 1.00 96.06 401 ALA A N 1
ATOM 3106 C CA . ALA A 1 401 ? -14.536 17.049 34.159 1.00 96.06 401 ALA A CA 1
ATOM 3107 C C . ALA A 1 401 ? -13.427 16.269 33.426 1.00 96.06 401 ALA A C 1
ATOM 3109 O O . ALA A 1 401 ? -12.587 15.639 34.068 1.00 96.06 401 ALA A O 1
ATOM 3110 N N . ALA A 1 402 ? -13.428 16.281 32.090 1.00 95.44 402 ALA A N 1
ATOM 3111 C CA . ALA A 1 402 ? -12.463 15.550 31.274 1.00 95.44 402 ALA A CA 1
ATOM 3112 C C . ALA A 1 402 ? -11.062 16.177 31.289 1.00 95.44 402 ALA A C 1
ATOM 3114 O O . ALA A 1 402 ? -10.077 15.479 31.055 1.00 95.44 402 ALA A O 1
ATOM 3115 N N . TRP A 1 403 ? -10.954 17.470 31.600 1.00 96.62 403 TRP A N 1
ATOM 3116 C CA . TRP A 1 403 ? -9.668 18.138 31.766 1.00 96.62 403 TRP A CA 1
ATOM 3117 C C . TRP A 1 403 ? -9.056 17.813 33.129 1.00 96.62 403 TRP A C 1
ATOM 3119 O O . TRP A 1 403 ? -9.600 18.151 34.181 1.00 96.62 403 TRP A O 1
ATOM 3129 N N . GLY A 1 404 ? -7.897 17.160 33.103 1.00 93.25 404 GLY A N 1
ATOM 3130 C CA . GLY A 1 404 ? -7.076 16.940 34.283 1.00 93.25 404 GLY A CA 1
ATOM 3131 C C . GLY A 1 404 ? -6.459 18.238 34.807 1.00 93.25 404 GLY A C 1
ATOM 3132 O O . GLY A 1 404 ? -6.310 19.223 34.086 1.00 93.25 404 GLY A O 1
ATOM 3133 N N . ALA A 1 405 ? -6.030 18.225 36.071 1.00 94.94 405 ALA A N 1
ATOM 3134 C CA . ALA A 1 405 ? -5.282 19.338 36.668 1.00 94.94 405 ALA A CA 1
ATOM 3135 C C . ALA A 1 405 ? -3.939 19.614 35.958 1.00 94.94 405 ALA A C 1
ATOM 3137 O O . ALA A 1 405 ? -3.376 20.695 36.093 1.00 94.94 405 ALA A O 1
ATOM 3138 N N . ASP A 1 406 ? -3.434 18.634 35.207 1.00 94.75 406 ASP A N 1
ATOM 3139 C CA . ASP A 1 406 ? -2.247 18.718 34.357 1.00 94.75 406 ASP A CA 1
ATOM 3140 C C . ASP A 1 406 ? -2.545 19.270 32.952 1.00 94.75 406 ASP A C 1
ATOM 3142 O O . ASP A 1 406 ? -1.656 19.286 32.105 1.00 94.75 406 ASP A O 1
ATOM 3146 N N . GLY A 1 407 ? -3.783 19.703 32.694 1.00 94.69 407 GLY A N 1
ATOM 3147 C CA . GLY A 1 407 ? -4.208 20.232 31.404 1.00 94.69 407 GLY A CA 1
ATOM 3148 C C . GLY A 1 407 ? -4.374 19.169 30.320 1.00 94.69 407 GLY A C 1
ATOM 3149 O O . GLY A 1 407 ? -4.589 19.535 29.175 1.00 94.69 407 GLY A O 1
ATOM 3150 N N . ALA A 1 408 ? -4.289 17.876 30.646 1.00 95.69 408 ALA A N 1
ATOM 3151 C CA . ALA A 1 408 ? -4.536 16.812 29.679 1.00 95.69 408 ALA A CA 1
ATOM 3152 C C . ALA A 1 408 ? -6.027 16.464 29.608 1.00 95.69 408 ALA A C 1
ATOM 3154 O O . ALA A 1 408 ? -6.710 16.397 30.634 1.00 95.69 408 ALA A O 1
ATOM 3155 N N . TYR A 1 409 ? -6.524 16.185 28.406 1.00 96.00 409 TYR A N 1
ATOM 3156 C CA . TYR A 1 409 ? -7.884 15.712 28.195 1.00 96.00 409 TYR A CA 1
ATOM 3157 C C . TYR A 1 409 ? -7.953 14.194 28.368 1.00 96.00 409 TYR A C 1
ATOM 3159 O O . TYR A 1 409 ? -7.190 13.453 27.743 1.00 96.00 409 TYR A O 1
ATOM 3167 N N . ARG A 1 410 ? -8.874 13.719 29.208 1.00 96.75 410 ARG A N 1
ATOM 3168 C CA . ARG A 1 410 ? -9.094 12.295 29.474 1.00 96.75 410 ARG A CA 1
ATOM 3169 C C . ARG A 1 410 ? -10.448 11.842 28.957 1.00 96.75 410 ARG A C 1
ATOM 3171 O O . ARG A 1 410 ? -11.475 12.456 29.237 1.00 96.75 410 ARG A O 1
ATOM 3178 N N . ARG A 1 411 ? -10.445 10.713 28.258 1.00 96.56 411 ARG A N 1
ATOM 3179 C CA . ARG A 1 411 ? -11.644 9.981 27.833 1.00 96.56 411 ARG A CA 1
ATOM 3180 C C . ARG A 1 411 ? -11.366 8.485 27.898 1.00 96.56 411 ARG A C 1
ATOM 3182 O O . ARG A 1 411 ? -10.211 8.091 28.007 1.00 96.56 411 ARG A O 1
ATOM 3189 N N . ALA A 1 412 ? -12.397 7.659 27.814 1.00 97.44 412 ALA A N 1
ATOM 3190 C CA . ALA A 1 412 ? -12.216 6.229 27.573 1.00 97.44 412 ALA A CA 1
ATOM 3191 C C . ALA A 1 412 ? -12.601 5.852 26.143 1.00 97.44 412 ALA A C 1
ATOM 3193 O O . ALA A 1 412 ? -13.488 6.492 25.570 1.00 97.44 412 ALA A O 1
ATOM 3194 N N . SER A 1 413 ? -11.968 4.803 25.623 1.00 97.62 413 SER A N 1
ATOM 3195 C CA . SER A 1 413 ? -12.382 4.070 24.428 1.00 97.62 413 SER A CA 1
ATOM 3196 C C . SER A 1 413 ? -12.899 2.682 24.799 1.00 97.62 413 SER A C 1
ATOM 3198 O O . SER A 1 413 ? -12.531 2.098 25.823 1.00 97.62 413 SER A O 1
ATOM 3200 N N . LEU A 1 414 ? -13.766 2.163 23.937 1.00 98.25 414 LEU A N 1
ATOM 3201 C CA . LEU A 1 414 ? -14.223 0.779 23.947 1.00 98.25 414 LEU A CA 1
ATOM 3202 C C . LEU A 1 414 ? -13.760 0.133 22.643 1.00 98.25 414 LEU A C 1
ATOM 3204 O O . LEU A 1 414 ? -14.085 0.646 21.577 1.00 98.25 414 LEU A O 1
ATOM 3208 N N . ALA A 1 415 ? -13.063 -0.994 22.726 1.00 98.06 415 ALA A N 1
ATOM 3209 C CA . ALA A 1 415 ? -12.754 -1.828 21.572 1.00 98.06 415 ALA A CA 1
ATOM 3210 C C . ALA A 1 415 ? -13.415 -3.201 21.727 1.00 98.06 415 ALA A C 1
ATOM 3212 O O . ALA A 1 415 ? -13.364 -3.801 22.801 1.00 98.06 415 ALA A O 1
ATOM 3213 N N . VAL A 1 416 ? -14.040 -3.702 20.666 1.00 98.31 416 VAL A N 1
ATOM 3214 C CA . VAL A 1 416 ? -14.588 -5.060 20.586 1.00 98.31 416 VAL A CA 1
ATOM 3215 C C . VAL A 1 416 ? -14.066 -5.697 19.312 1.00 98.31 416 VAL A C 1
ATOM 3217 O O . VAL A 1 416 ? -14.251 -5.132 18.243 1.00 98.31 416 VAL A O 1
ATOM 3220 N N . GLY A 1 417 ? -13.441 -6.866 19.391 1.00 97.75 417 GLY A N 1
ATOM 3221 C CA . GLY A 1 417 ? -12.802 -7.444 18.212 1.00 97.75 417 GLY A CA 1
ATOM 3222 C C . GLY A 1 417 ? -12.181 -8.805 18.417 1.00 97.75 417 GLY A C 1
ATOM 3223 O O . GLY A 1 417 ? -12.300 -9.404 19.487 1.00 97.75 417 GLY A O 1
ATOM 3224 N N . ALA A 1 418 ? -11.538 -9.300 17.368 1.00 97.94 418 ALA A N 1
ATOM 3225 C CA . ALA A 1 418 ? -10.846 -10.580 17.369 1.00 97.94 418 ALA A CA 1
ATOM 3226 C C . ALA A 1 418 ? -9.372 -10.401 17.008 1.00 97.94 418 ALA A C 1
ATOM 3228 O O . ALA A 1 418 ? -9.009 -9.555 16.187 1.00 97.94 418 ALA A O 1
ATOM 3229 N N . LEU A 1 419 ? -8.537 -11.256 17.593 1.00 97.62 419 LEU A N 1
ATOM 3230 C CA . LEU A 1 419 ? -7.172 -11.477 17.146 1.00 97.62 419 LEU A CA 1
ATOM 3231 C C . LEU A 1 419 ? -7.165 -12.703 16.229 1.00 97.62 419 LEU A C 1
ATOM 3233 O O . LEU A 1 419 ? -7.485 -13.811 16.656 1.00 97.62 419 LEU A O 1
ATOM 3237 N N . LEU A 1 420 ? -6.808 -12.501 14.964 1.00 96.69 420 LEU A N 1
ATOM 3238 C CA . LEU A 1 420 ? -6.391 -13.582 14.083 1.00 96.69 420 LEU A CA 1
ATOM 3239 C C . LEU A 1 420 ? -4.954 -13.930 14.461 1.00 96.69 420 LEU A C 1
ATOM 3241 O O . LEU A 1 420 ? -4.020 -13.274 13.999 1.00 96.69 420 LEU A O 1
ATOM 3245 N N . GLU A 1 421 ? -4.806 -14.914 15.345 1.00 95.75 421 GLU A N 1
ATOM 3246 C CA . GLU A 1 421 ? -3.511 -15.403 15.831 1.00 95.75 421 GLU A CA 1
ATOM 3247 C C . GLU A 1 421 ? -2.546 -15.665 14.670 1.00 95.75 421 GLU A C 1
ATOM 3249 O O . GLU A 1 421 ? -2.968 -16.109 13.596 1.00 95.75 421 GLU A O 1
ATOM 3254 N N . THR A 1 422 ? -1.247 -15.456 14.895 1.00 93.50 422 THR A N 1
ATOM 3255 C CA . THR A 1 422 ? -0.200 -15.636 13.878 1.00 93.50 422 THR A CA 1
ATOM 3256 C C . THR A 1 422 ? -0.337 -16.960 13.122 1.00 93.50 422 THR A C 1
ATOM 3258 O O . THR A 1 422 ? -0.270 -16.967 11.900 1.00 93.50 422 THR A O 1
ATOM 3261 N N . GLU A 1 423 ? -0.619 -18.077 13.799 1.00 92.06 423 GLU A N 1
ATOM 3262 C CA . GLU A 1 423 ? -0.809 -19.380 13.136 1.00 92.06 423 GLU A CA 1
ATOM 3263 C C . GLU A 1 423 ? -1.934 -19.371 12.090 1.00 92.06 423 GLU A C 1
ATOM 3265 O O . GLU A 1 423 ? -1.798 -19.980 11.032 1.00 92.06 423 GLU A O 1
ATOM 3270 N N . THR A 1 424 ? -3.021 -18.646 12.362 1.00 90.56 424 THR A N 1
ATOM 3271 C CA . THR A 1 424 ? -4.133 -18.467 11.418 1.00 90.56 424 THR A CA 1
ATOM 3272 C C . THR A 1 424 ? -3.756 -17.469 10.325 1.00 90.56 424 THR A C 1
ATOM 3274 O O . THR A 1 424 ? -4.076 -17.678 9.158 1.00 90.56 424 THR A O 1
ATOM 3277 N N . ALA A 1 425 ? -3.048 -16.396 10.681 1.00 91.06 425 ALA A N 1
ATOM 3278 C CA . ALA A 1 425 ? -2.658 -15.342 9.751 1.00 91.06 425 ALA A CA 1
ATOM 3279 C C . ALA A 1 425 ? -1.554 -15.766 8.759 1.00 91.06 425 ALA A C 1
ATOM 3281 O O . ALA A 1 425 ? -1.416 -15.160 7.701 1.00 91.06 425 ALA A O 1
ATOM 3282 N N . LEU A 1 426 ? -0.796 -16.825 9.052 1.00 90.69 426 LEU A N 1
ATOM 3283 C CA . LEU A 1 426 ? 0.178 -17.421 8.127 1.00 90.69 426 LEU A CA 1
ATOM 3284 C C . LEU A 1 426 ? -0.454 -18.279 7.014 1.00 90.69 426 LEU A C 1
ATOM 3286 O O . LEU A 1 426 ? 0.278 -18.845 6.199 1.00 90.69 426 LEU A O 1
ATOM 3290 N N . GLY A 1 427 ? -1.786 -18.400 6.988 1.00 85.56 427 GLY A N 1
ATOM 3291 C CA . GLY A 1 427 ? -2.531 -19.112 5.949 1.00 85.56 427 GLY A CA 1
ATOM 3292 C C . GLY A 1 427 ? -2.428 -18.472 4.560 1.00 85.56 427 GLY A 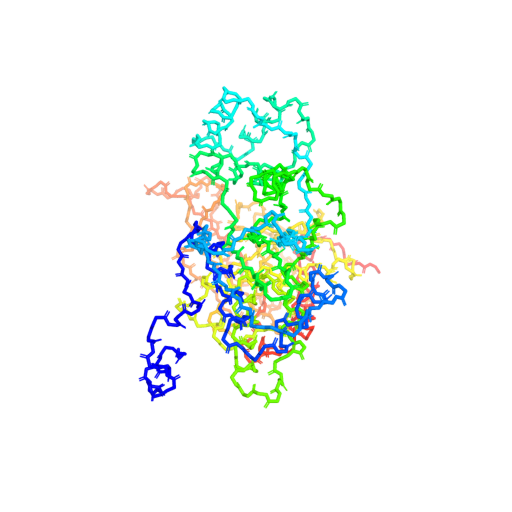C 1
ATOM 3293 O O . GLY A 1 427 ? -1.767 -17.449 4.354 1.00 85.56 427 GLY A O 1
ATOM 3294 N N . ALA A 1 428 ? -3.104 -19.081 3.583 1.00 89.06 428 ALA A N 1
ATOM 3295 C CA . ALA A 1 428 ? -3.181 -18.510 2.241 1.00 89.06 428 ALA A CA 1
ATOM 3296 C C . ALA A 1 428 ? -3.883 -17.142 2.281 1.00 89.06 428 ALA A C 1
ATOM 3298 O O . ALA A 1 428 ? -4.823 -16.956 3.056 1.00 89.06 428 ALA A O 1
ATOM 3299 N N . GLY A 1 429 ? -3.460 -16.199 1.429 1.00 89.12 429 GLY A N 1
ATOM 3300 C CA . GLY A 1 429 ? -3.995 -14.831 1.423 1.00 89.12 429 GLY A CA 1
ATOM 3301 C C . GLY A 1 429 ? -5.527 -14.760 1.474 1.00 89.12 429 GLY A C 1
ATOM 3302 O O . GLY A 1 429 ? -6.079 -14.077 2.336 1.00 89.12 429 GLY A O 1
ATOM 3303 N N . ASP A 1 430 ? -6.210 -15.546 0.638 1.00 92.88 430 ASP A N 1
ATOM 3304 C CA . ASP A 1 430 ? -7.678 -15.604 0.583 1.00 92.88 430 ASP A CA 1
ATOM 3305 C C . ASP A 1 430 ? -8.331 -16.085 1.887 1.00 92.88 430 ASP A C 1
ATOM 3307 O O . ASP A 1 430 ? -9.411 -15.613 2.252 1.00 92.88 430 ASP A O 1
ATOM 3311 N N . GLU A 1 431 ? -7.697 -17.017 2.602 1.00 94.25 431 GLU A N 1
ATOM 3312 C CA . GLU A 1 431 ? -8.219 -17.561 3.858 1.00 94.25 431 GLU A CA 1
ATOM 3313 C C . GLU A 1 431 ? -8.163 -16.504 4.962 1.00 94.25 431 GLU A C 1
ATOM 3315 O O . GLU A 1 431 ? -9.151 -16.284 5.665 1.00 94.25 431 GLU A O 1
ATOM 3320 N N . VAL A 1 432 ? -7.031 -15.803 5.074 1.00 95.62 432 VAL A N 1
ATOM 3321 C CA . VAL A 1 432 ? -6.818 -14.764 6.091 1.00 95.62 432 VAL A CA 1
ATOM 3322 C C . VAL A 1 432 ? -7.704 -13.551 5.813 1.00 95.62 432 VAL A C 1
ATOM 3324 O O . VAL A 1 432 ? -8.367 -13.046 6.720 1.00 95.62 432 VAL A O 1
ATOM 3327 N N . VAL A 1 433 ? -7.786 -13.121 4.548 1.00 97.06 433 VAL A N 1
ATOM 3328 C CA . VAL A 1 433 ? -8.695 -12.049 4.111 1.00 97.06 433 VAL A CA 1
ATOM 3329 C C . VAL A 1 433 ? -10.149 -12.432 4.387 1.00 97.06 433 VAL A C 1
ATOM 3331 O O . VAL A 1 433 ? -10.904 -11.631 4.939 1.00 97.06 433 VAL A O 1
ATOM 3334 N N . GLY A 1 434 ? -10.546 -13.667 4.065 1.00 96.69 434 GLY A N 1
ATOM 3335 C CA . GLY A 1 434 ? -11.890 -14.176 4.337 1.00 96.69 434 GLY A CA 1
ATOM 3336 C C . GLY A 1 434 ? -12.226 -14.214 5.830 1.00 96.69 434 GLY A C 1
ATOM 3337 O O . GLY A 1 434 ? -13.322 -13.810 6.225 1.00 96.69 434 GLY A O 1
ATOM 3338 N N . ALA A 1 435 ? -11.283 -14.642 6.674 1.00 96.38 435 ALA A N 1
ATOM 3339 C CA . ALA A 1 435 ? -11.449 -14.660 8.125 1.00 96.38 435 ALA A CA 1
ATOM 3340 C C . ALA A 1 435 ? -11.650 -13.246 8.695 1.00 96.38 435 ALA A C 1
ATOM 3342 O O . ALA A 1 435 ? -12.561 -13.026 9.497 1.00 96.38 435 ALA A O 1
ATOM 3343 N N . ALA A 1 436 ? -10.858 -12.269 8.248 1.00 97.31 436 ALA A N 1
ATOM 3344 C CA . ALA A 1 436 ? -11.010 -10.882 8.674 1.00 97.31 436 ALA A CA 1
ATOM 3345 C C . ALA A 1 436 ? -12.289 -10.226 8.160 1.00 97.31 436 ALA A C 1
ATOM 3347 O O . ALA A 1 436 ? -12.957 -9.543 8.933 1.00 97.31 436 ALA A O 1
ATOM 3348 N N . ALA A 1 437 ? -12.676 -10.470 6.905 1.00 97.62 437 ALA A N 1
ATOM 3349 C CA . ALA A 1 437 ? -13.929 -9.962 6.348 1.00 97.62 437 ALA A CA 1
ATOM 3350 C C . ALA A 1 437 ? -15.151 -10.499 7.117 1.00 97.62 437 ALA A C 1
ATOM 3352 O O . ALA A 1 437 ? -16.078 -9.750 7.416 1.00 97.62 437 ALA A O 1
ATOM 3353 N N . LYS A 1 438 ? -15.123 -11.774 7.527 1.00 97.06 438 LYS A N 1
ATOM 3354 C CA . LYS A 1 438 ? -16.164 -12.362 8.382 1.00 97.06 438 LYS A CA 1
ATOM 3355 C C . LYS A 1 438 ? -16.188 -11.742 9.783 1.00 97.06 438 LYS A C 1
ATOM 3357 O O . LYS A 1 438 ? -17.258 -11.511 10.343 1.00 97.06 438 LYS A O 1
ATOM 3362 N N . THR A 1 439 ? -15.024 -11.468 10.371 1.00 97.56 439 THR A N 1
ATOM 3363 C CA . THR A 1 439 ? -14.949 -10.737 11.646 1.00 97.56 439 THR A CA 1
ATOM 3364 C C . THR A 1 439 ? -15.527 -9.330 11.496 1.00 97.56 439 THR A C 1
ATOM 3366 O O . THR A 1 439 ? -16.356 -8.924 12.306 1.00 97.56 439 THR A O 1
ATOM 3369 N N . LEU A 1 440 ? -15.174 -8.621 10.423 1.00 97.75 440 LEU A N 1
ATOM 3370 C CA . LEU A 1 440 ? -15.697 -7.299 10.082 1.00 97.75 440 LEU A CA 1
ATOM 3371 C C . LEU A 1 440 ? -17.230 -7.293 9.950 1.00 97.75 440 LEU A C 1
ATOM 3373 O O . LEU A 1 440 ? -17.882 -6.436 10.541 1.00 97.75 440 LEU A O 1
ATOM 3377 N N . GLU A 1 441 ? -17.826 -8.275 9.272 1.00 97.44 441 GLU A N 1
ATOM 3378 C CA . GLU A 1 441 ? -19.288 -8.436 9.190 1.00 97.44 441 GLU A CA 1
ATOM 3379 C C . GLU A 1 441 ? -19.944 -8.489 10.581 1.00 97.44 441 GLU A C 1
ATOM 3381 O O . GLU A 1 441 ? -20.889 -7.745 10.871 1.00 97.44 441 GLU A O 1
ATOM 3386 N N . ARG A 1 442 ? -19.402 -9.323 11.481 1.00 97.19 442 ARG A N 1
ATOM 3387 C CA . ARG A 1 442 ? -19.893 -9.439 12.864 1.00 97.19 442 ARG A CA 1
ATOM 3388 C C . ARG A 1 442 ? -19.764 -8.119 13.621 1.00 97.19 442 ARG A C 1
ATOM 3390 O O . ARG A 1 442 ? -20.683 -7.735 14.346 1.00 97.19 442 ARG A O 1
ATOM 3397 N N . LEU A 1 443 ? -18.649 -7.415 13.438 1.00 97.56 443 LEU A N 1
ATOM 3398 C CA . LEU A 1 443 ? -18.379 -6.130 14.079 1.00 97.56 443 LEU A CA 1
ATOM 3399 C C . LEU A 1 443 ? -19.305 -5.018 13.590 1.00 97.56 443 LEU A C 1
ATOM 3401 O O . LEU A 1 443 ? -19.805 -4.259 14.414 1.00 97.56 443 LEU A O 1
ATOM 3405 N N . VAL A 1 444 ? -19.624 -4.963 12.296 1.00 97.06 444 VAL A N 1
ATOM 3406 C CA . VAL A 1 444 ? -20.641 -4.039 11.765 1.00 97.06 444 VAL A CA 1
ATOM 3407 C C . VAL A 1 444 ? -22.016 -4.344 12.369 1.00 97.06 444 VAL A C 1
ATOM 3409 O O . VAL A 1 444 ? -22.749 -3.430 12.757 1.00 97.06 444 VAL A O 1
ATOM 3412 N N . GLY A 1 445 ? -22.366 -5.626 12.516 1.00 96.06 445 GLY A N 1
ATOM 3413 C CA . GLY A 1 445 ? -23.584 -6.041 13.217 1.00 96.06 445 GLY A CA 1
ATOM 3414 C C . GLY A 1 445 ? -23.624 -5.564 14.674 1.00 96.06 445 GLY A C 1
ATOM 3415 O O . GLY A 1 445 ? -24.650 -5.057 15.137 1.00 96.06 445 GLY A O 1
ATOM 3416 N N . LEU A 1 446 ? -22.503 -5.667 15.393 1.00 96.56 446 LEU A N 1
ATOM 3417 C CA . LEU A 1 446 ? -22.367 -5.147 16.755 1.00 96.56 446 LEU A CA 1
ATOM 3418 C C . LEU A 1 446 ? -22.441 -3.619 16.802 1.00 96.56 446 LEU A C 1
ATOM 3420 O O . LEU A 1 446 ? -23.147 -3.086 17.654 1.00 96.56 446 LEU A O 1
ATOM 3424 N N . ALA A 1 447 ? -21.797 -2.916 15.873 1.00 96.94 447 ALA A N 1
ATOM 3425 C CA . ALA A 1 447 ? -21.827 -1.459 15.783 1.00 96.94 447 ALA A CA 1
ATOM 3426 C C . ALA A 1 447 ? -23.262 -0.928 15.645 1.00 96.94 447 ALA A C 1
ATOM 3428 O O . ALA A 1 447 ? -23.657 -0.005 16.361 1.00 96.94 447 ALA A O 1
ATOM 3429 N N . ARG A 1 448 ? -24.081 -1.573 14.803 1.00 96.00 448 ARG A N 1
ATOM 3430 C CA . ARG A 1 448 ? -25.522 -1.292 14.672 1.00 96.00 448 ARG A CA 1
ATOM 3431 C C . ARG A 1 448 ? -26.288 -1.562 15.962 1.00 96.00 448 ARG A C 1
ATOM 3433 O O . ARG A 1 448 ? -27.094 -0.733 16.385 1.00 96.00 448 ARG A O 1
ATOM 3440 N N . LYS A 1 449 ? -26.030 -2.701 16.618 1.00 95.31 449 LYS A N 1
ATOM 3441 C CA . LYS A 1 449 ? -26.658 -3.035 17.907 1.00 95.31 449 LYS A CA 1
ATOM 3442 C C . LYS A 1 449 ? -26.304 -2.025 18.990 1.00 95.31 449 LYS A C 1
ATOM 3444 O O . LYS A 1 449 ? -27.195 -1.661 19.750 1.00 95.31 449 LYS A O 1
ATOM 3449 N N . LEU A 1 450 ? -25.065 -1.532 19.033 1.00 95.69 450 LEU A N 1
ATOM 3450 C CA . LEU A 1 450 ? -24.607 -0.493 19.963 1.00 95.69 450 LEU A CA 1
ATOM 3451 C C . LEU A 1 450 ? -25.240 0.876 19.660 1.00 95.69 450 LEU A C 1
ATOM 3453 O O . LEU A 1 450 ? -25.662 1.558 20.595 1.00 95.69 450 LEU A O 1
ATOM 3457 N N . GLY A 1 451 ? -25.402 1.241 18.385 1.00 94.88 451 GLY A N 1
ATOM 3458 C CA . GLY A 1 451 ? -26.069 2.488 17.975 1.00 94.88 451 GLY A CA 1
ATOM 3459 C C . GLY A 1 451 ? -27.598 2.457 18.021 1.00 94.88 451 GLY A C 1
ATOM 3460 O O . GLY A 1 451 ? -28.247 3.494 18.113 1.00 94.88 451 GLY A O 1
ATOM 3461 N N . GLY A 1 452 ? -28.190 1.265 18.070 1.00 91.56 452 GLY A N 1
ATOM 3462 C CA . GLY A 1 452 ? -29.626 1.075 18.281 1.00 91.56 452 GLY A CA 1
ATOM 3463 C C . GLY A 1 452 ? -30.439 0.986 17.016 1.00 91.56 452 GLY A C 1
ATOM 3464 O O . GLY A 1 452 ? -31.659 1.143 17.064 1.00 91.56 452 GLY A O 1
ATOM 3465 N N . ALA A 1 453 ? -29.772 0.669 15.910 1.00 83.38 453 ALA A N 1
ATOM 3466 C CA . ALA A 1 453 ? -30.452 0.216 14.719 1.00 83.38 453 ALA A CA 1
ATOM 3467 C C . ALA A 1 453 ? -31.287 -1.041 15.046 1.00 83.38 453 ALA A C 1
ATOM 3469 O O 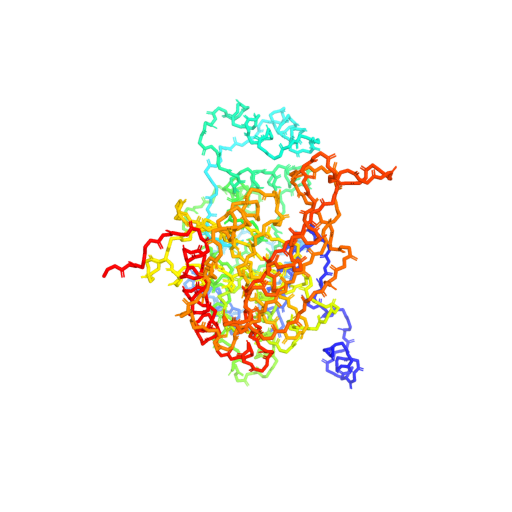. ALA A 1 453 ? -30.807 -1.940 15.751 1.00 83.38 453 ALA A O 1
ATOM 3470 N N . PRO A 1 454 ? -32.532 -1.129 14.547 1.00 71.69 454 PRO A N 1
ATOM 3471 C CA . PRO A 1 454 ? -33.268 -2.385 14.568 1.00 71.69 454 PRO A CA 1
ATOM 3472 C C . PRO A 1 454 ? -32.471 -3.453 13.807 1.00 71.69 454 PRO A C 1
ATOM 3474 O O . PRO A 1 454 ? -31.745 -3.137 12.861 1.00 71.69 454 PRO A O 1
ATOM 3477 N N . ALA A 1 455 ? -32.594 -4.718 14.219 1.00 62.97 455 ALA A N 1
ATOM 3478 C CA . ALA A 1 455 ? -31.997 -5.816 13.465 1.00 62.97 455 ALA A CA 1
ATOM 3479 C C . ALA A 1 455 ? -32.499 -5.764 12.006 1.00 62.97 455 ALA A C 1
ATOM 3481 O O . ALA A 1 455 ? -33.687 -5.488 11.805 1.00 62.97 455 ALA A O 1
ATOM 3482 N N . PRO A 1 456 ? -31.628 -5.982 11.000 1.00 62.94 456 PRO A N 1
ATOM 3483 C CA . PRO A 1 456 ? -32.075 -6.087 9.617 1.00 62.94 456 PRO A CA 1
ATOM 3484 C C . PRO A 1 456 ? -33.155 -7.174 9.528 1.00 62.94 456 PRO A C 1
ATOM 3486 O O . PRO A 1 456 ? -33.002 -8.241 10.126 1.00 62.94 456 PRO A O 1
ATOM 3489 N N . ALA A 1 457 ? -34.267 -6.827 8.878 1.00 51.91 457 ALA A N 1
ATOM 3490 C CA . ALA A 1 457 ? -35.468 -7.655 8.788 1.00 51.91 457 ALA A CA 1
ATOM 3491 C C . ALA A 1 457 ? -35.264 -8.918 7.946 1.00 51.91 457 ALA A C 1
ATOM 3493 O O . ALA A 1 457 ? -34.482 -8.849 6.968 1.00 51.91 457 ALA A O 1
#

Sequence (457 aa):
MKLAVAERRADLYPDRHLNVFVPYRSHDLDANVTRALVSTLRWARPELTQAFLREVVGLSECGEGPFHFDLSACDYEDFDPAAAAQKRVLGVSVRGALAKVPDVDDPERIRVLLAVLRSALLPERKLEECRRLLGMSQLEPEELEALHHSLEELDEGCQPDGWVFSPESGVCVLLECKLTQLLDPGQLQRYGEVYYERALGDDERVLRSWEDVYAFFRGHREDADPRTAFLCSQLCDYLDLLGLAPFDGFRPYDFDRDSLGQALPKFRRYAAAVQARANEAGLPVGDLEPTPTGARLAITDPHALGEVRLELLGEGVRVDLVLGAEGRADVDALLVRAEGGANPLEGAEGDGLSVRVERLRGDGPTGPAAIELEVRSGALDPAAFGEVLAELRRHHPAAEAAWGADGAYRRASLAVGALLETETALGAGDEVVGAAAKTLERLVGLARKLGGAPAPA

Radius of gyration: 26.74 Å; chains: 1; bounding box: 68×55×70 Å

pLDDT: mean 89.71, std 13.33, range [35.5, 98.44]